Protein AF-A0A9P6KAJ6-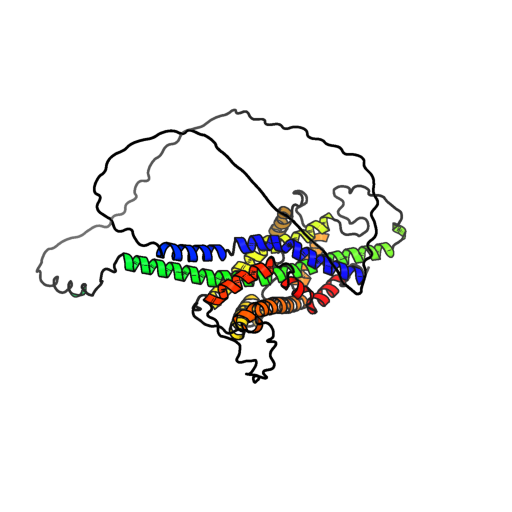F1 (afdb_monomer_lite)

Sequence (483 aa):
MKRRFEQNQQDCVFTVLSLLPTLGDQLLHELNVELITAKLQQSRSQRSTPAPTPESSTILPAKPEQPAAKNTNDTGSTESDPTKKEDAEAETIVNGKDGHDSDTGATVNGDTKSETGSEDTIQDVAKADGSAPHAEPEEVQKSVQASEPTTEEPQQQQQQLQEAAAAVVQPIPRDEAAVAIDRRTKLELWNELKVMSLTRTVTALYSVTMLTLLTQLQLNLLGRFTYVSSVVALANPTDASFRVESPAVKGSYTSTNGQLNFQTEKKFLTFSYWLLHEGWRRWSDRVREVVEDIIGGVSLKKTFNAKEFTELLSEIRERLEYTEVDGEKVPANMREYMLPDEPADEREVLRAGGVDEFDLYVDPVLRSLLDETRDFIDSDDFSTVLASTLGATFARFNLALQPTFNPFLLSPPRSGSTIEEIEDEDDVDRSVPFASLLPVISRQVHLIINGVPNEYVDSLSLVKDLQVFSAIVYSSYGEQFSQ

Radius of gyration: 37.68 Å; chains: 1; bounding box: 96×115×81 Å

InterPro domains:
  IPR006966 Peroxin-3 [PF04882] (1-476)
  IPR006966 Peroxin-3 [PTHR28080] (1-476)

Foldseek 3Di:
DVVLLVVLLVVLLVVLLVLLVLLQVVLCVVLPLVVLVVVLVVLVVVVPDDDDDDDDDDDDDDDDDDDDDDDDDDDDDDDDDDDDDDDDDDDDDDDDDDDDDDDDDDDDDDDDDDDDDDDDDDDDDDDDDDDDDDDDDDDDDDDDDDDDDDDDDDDDDPVVVVVVVVPDPDPDPPVNVVVVVSVVVSVVSLLSSLLSLQLSLVLLLLLSLLLSLLSLLLSLLLSLQQVVLVVVCVVCVVVVPDDDDDDDDPPPPDDDSSHDDPLLSLLLVLQQVQLSPPLSVVLSVLLSVLSCVLPVPPDLQFWDWLVRVLVSVVSSVQSSQWDADPRDTDGDQSVVSNGPPDLVVSLVSCVVSPHDPVPSHQDPVSVVSVVVSVVLCPDPLVSVLSVLLSVQLVVVVSVLCQCVQAVCVVPDPDPDPDCDDCPDPVVRGHTGRNNVCSVSSNVVSCLSRVNVVNVSSVSSSPRVSSVVSSVCSSPDDPCVPVD

pLDDT: mean 72.31, std 27.5, range [24.92, 98.56]

Structure (mmCIF, N/CA/C/O backbone):
data_AF-A0A9P6KAJ6-F1
#
_entry.id   AF-A0A9P6KAJ6-F1
#
loop_
_atom_site.group_PDB
_atom_site.id
_atom_site.type_symbol
_atom_site.label_atom_id
_atom_site.label_alt_id
_atom_site.label_comp_id
_atom_site.label_asym_id
_atom_site.label_entity_id
_atom_site.label_seq_id
_atom_site.pdbx_PDB_ins_code
_atom_site.Cartn_x
_atom_site.Cartn_y
_atom_site.Cartn_z
_atom_site.occupancy
_atom_site.B_iso_or_equiv
_atom_site.auth_seq_id
_atom_site.auth_comp_id
_atom_site.auth_asym_id
_atom_site.auth_atom_id
_atom_site.pdbx_PDB_model_num
ATOM 1 N N . MET A 1 1 ? 25.815 8.033 -15.091 1.00 79.19 1 MET A N 1
ATOM 2 C CA . MET A 1 1 ? 24.980 7.172 -14.230 1.00 79.19 1 MET A CA 1
ATOM 3 C C . MET A 1 1 ? 24.533 7.910 -12.965 1.00 79.19 1 MET A C 1
ATOM 5 O O . MET A 1 1 ? 23.566 8.642 -13.099 1.00 79.19 1 MET A O 1
ATOM 9 N N . LYS A 1 2 ? 25.248 7.842 -11.823 1.00 86.56 2 LYS A N 1
ATOM 10 C CA . LYS A 1 2 ? 24.838 8.351 -10.485 1.00 86.56 2 LYS A CA 1
ATOM 11 C C . LYS A 1 2 ? 23.850 9.542 -10.452 1.00 86.56 2 LYS A C 1
ATOM 13 O O . LYS A 1 2 ? 22.723 9.329 -10.037 1.00 86.56 2 LYS A O 1
ATOM 18 N N . ARG A 1 3 ? 24.192 10.732 -10.973 1.00 87.75 3 ARG A N 1
ATOM 19 C CA . ARG A 1 3 ? 23.282 11.906 -10.960 1.00 87.75 3 ARG A CA 1
ATOM 20 C C . ARG A 1 3 ? 21.907 11.668 -11.617 1.00 87.75 3 ARG A C 1
ATOM 22 O O . ARG A 1 3 ? 20.931 12.259 -11.178 1.00 87.75 3 ARG A O 1
ATOM 29 N N . ARG A 1 4 ? 21.811 10.831 -12.662 1.00 85.88 4 ARG A N 1
ATOM 30 C CA . ARG A 1 4 ? 20.511 10.466 -13.265 1.00 85.88 4 ARG A CA 1
ATOM 31 C C . ARG A 1 4 ? 19.710 9.535 -12.355 1.00 85.88 4 ARG A C 1
ATOM 33 O O . ARG A 1 4 ? 18.512 9.722 -12.250 1.00 85.88 4 ARG A O 1
ATOM 40 N N . PHE A 1 5 ? 20.367 8.596 -11.673 1.00 90.38 5 PHE A N 1
ATOM 41 C CA . PHE A 1 5 ? 19.718 7.750 -10.669 1.00 90.38 5 PHE A CA 1
ATOM 42 C C . PHE A 1 5 ? 19.228 8.583 -9.474 1.00 90.38 5 PHE A C 1
ATOM 44 O O . PHE A 1 5 ? 18.082 8.451 -9.078 1.00 90.38 5 PHE A O 1
ATOM 51 N N . GLU A 1 6 ? 20.047 9.506 -8.959 1.00 91.62 6 GLU A N 1
ATOM 52 C CA . GLU A 1 6 ? 19.656 10.416 -7.868 1.00 91.62 6 GLU A CA 1
ATOM 53 C C . GLU A 1 6 ? 18.452 11.299 -8.238 1.00 91.62 6 GLU A C 1
ATOM 55 O O . GLU A 1 6 ? 17.577 11.499 -7.401 1.00 91.62 6 GLU A O 1
ATOM 60 N N . GLN A 1 7 ? 18.370 11.772 -9.489 1.00 91.88 7 GLN A N 1
ATOM 61 C CA . GLN A 1 7 ? 17.179 12.457 -10.004 1.00 91.88 7 GLN A CA 1
ATOM 62 C C . GLN A 1 7 ? 15.979 11.501 -10.080 1.00 91.88 7 GLN A C 1
ATOM 64 O O . GLN A 1 7 ? 14.944 11.789 -9.495 1.00 91.88 7 GLN A O 1
ATOM 69 N N . ASN A 1 8 ? 16.150 10.320 -10.685 1.00 92.00 8 ASN A N 1
ATOM 70 C CA . ASN A 1 8 ? 15.100 9.308 -10.818 1.00 92.00 8 ASN A CA 1
ATOM 71 C C . ASN A 1 8 ? 14.491 8.909 -9.461 1.00 92.00 8 ASN A C 1
ATOM 73 O O . ASN A 1 8 ? 13.287 8.714 -9.357 1.00 92.00 8 ASN A O 1
ATOM 77 N N . GLN A 1 9 ? 15.306 8.834 -8.403 1.00 94.75 9 GLN A N 1
ATOM 78 C CA . GLN A 1 9 ? 14.846 8.578 -7.034 1.00 94.75 9 GLN A CA 1
ATOM 79 C C . GLN A 1 9 ? 13.992 9.723 -6.461 1.00 94.75 9 GLN A C 1
ATOM 81 O O . GLN A 1 9 ? 13.021 9.457 -5.754 1.00 94.75 9 GLN A O 1
ATOM 86 N N . GLN A 1 10 ? 14.301 10.985 -6.779 1.00 94.19 10 GLN A N 1
ATOM 87 C CA . GLN A 1 10 ? 13.445 12.125 -6.422 1.00 94.19 10 GLN A CA 1
ATOM 88 C C . GLN A 1 10 ? 12.139 12.094 -7.221 1.00 94.19 10 GLN A C 1
ATOM 90 O O . GLN A 1 10 ? 11.063 12.241 -6.645 1.00 94.19 10 GLN A O 1
ATOM 95 N N . ASP A 1 11 ? 12.226 11.823 -8.524 1.00 94.19 11 ASP A N 1
ATOM 96 C CA . ASP A 1 11 ? 11.076 11.730 -9.425 1.00 94.19 11 ASP A CA 1
ATOM 97 C C . ASP A 1 11 ? 10.120 10.597 -8.991 1.00 94.19 11 ASP A C 1
ATOM 99 O O . ASP A 1 11 ? 8.902 10.773 -9.031 1.00 94.19 11 ASP A O 1
ATOM 103 N N . CYS A 1 12 ? 10.648 9.479 -8.467 1.00 95.75 12 CYS A N 1
ATOM 104 C CA . CYS A 1 12 ? 9.860 8.424 -7.817 1.00 95.75 12 CYS A CA 1
ATOM 105 C C . CYS A 1 12 ? 9.063 8.954 -6.618 1.00 95.75 12 CYS A C 1
ATOM 107 O O . CYS A 1 12 ? 7.855 8.741 -6.551 1.00 95.75 12 CYS A O 1
ATOM 109 N N . VAL A 1 13 ? 9.711 9.660 -5.684 1.00 95.56 13 VAL A N 1
ATOM 110 C CA . VAL A 1 13 ? 9.045 10.208 -4.488 1.00 95.56 13 VAL A CA 1
ATOM 111 C C . VAL A 1 13 ? 7.967 11.225 -4.878 1.00 95.56 13 VAL A C 1
ATOM 113 O O . VAL A 1 13 ? 6.841 11.133 -4.391 1.00 95.56 13 VAL A O 1
ATOM 116 N N . PHE A 1 14 ? 8.256 12.142 -5.807 1.00 95.88 14 PHE A N 1
ATOM 117 C CA . PHE A 1 14 ? 7.256 13.089 -6.314 1.00 95.88 14 PHE A CA 1
ATOM 118 C C . PHE A 1 14 ? 6.086 12.391 -7.022 1.00 95.88 14 PHE A C 1
ATOM 120 O O . PHE A 1 14 ? 4.940 12.811 -6.855 1.00 95.88 14 PHE A O 1
ATOM 127 N N . THR A 1 15 ? 6.346 11.312 -7.764 1.00 96.62 15 THR A N 1
ATOM 128 C CA . THR A 1 15 ? 5.302 10.522 -8.434 1.00 96.62 15 THR A CA 1
ATOM 129 C C . THR A 1 15 ? 4.402 9.821 -7.415 1.00 96.62 15 THR A C 1
ATOM 131 O O . THR A 1 15 ? 3.187 9.979 -7.489 1.00 96.62 15 THR A O 1
ATOM 134 N N . VAL A 1 16 ? 4.965 9.148 -6.402 1.00 97.00 16 VAL A N 1
ATOM 135 C CA . VAL A 1 16 ? 4.186 8.534 -5.308 1.00 97.00 16 VAL A CA 1
ATOM 136 C C . VAL A 1 16 ? 3.303 9.577 -4.622 1.00 97.00 16 VAL A C 1
ATOM 138 O O . VAL A 1 16 ? 2.090 9.391 -4.547 1.00 97.00 16 VAL A O 1
ATOM 141 N N . LEU A 1 17 ? 3.876 10.707 -4.193 1.00 96.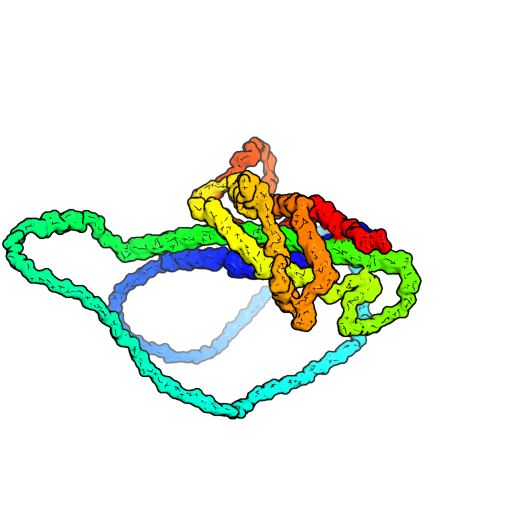38 17 LEU A N 1
ATOM 142 C CA . LEU A 1 17 ? 3.134 11.790 -3.532 1.00 96.38 17 LEU A CA 1
ATOM 143 C C . LEU A 1 17 ? 2.023 12.389 -4.416 1.00 96.38 17 LEU A C 1
ATOM 145 O O . LEU A 1 17 ? 1.016 12.854 -3.888 1.00 96.38 17 LEU A O 1
ATOM 149 N N . SER A 1 18 ? 2.179 12.352 -5.743 1.00 96.31 18 SER A N 1
ATOM 150 C CA . SER A 1 18 ? 1.164 12.819 -6.701 1.00 96.31 18 SER A CA 1
ATOM 151 C C . SER A 1 18 ? 0.032 11.809 -6.930 1.00 96.31 18 SER A C 1
ATOM 153 O O . SER A 1 18 ? -1.076 12.212 -7.275 1.00 96.31 18 SER A O 1
ATOM 155 N N . LEU A 1 19 ? 0.290 10.511 -6.733 1.00 96.25 19 LEU A N 1
ATOM 156 C CA . LEU A 1 19 ? -0.685 9.424 -6.900 1.00 96.25 19 LEU A CA 1
ATOM 157 C C . LEU A 1 19 ? -1.426 9.072 -5.594 1.00 96.25 19 LEU A C 1
ATOM 159 O O . LEU A 1 19 ? -2.543 8.551 -5.642 1.00 96.25 19 LEU A O 1
ATOM 163 N N . LEU A 1 20 ? -0.846 9.387 -4.427 1.00 95.44 20 LEU A N 1
ATOM 164 C CA . LEU A 1 20 ? -1.460 9.134 -3.117 1.00 95.44 20 LEU A CA 1
ATOM 165 C C . LEU A 1 20 ? -2.878 9.708 -2.939 1.00 95.44 20 LEU A C 1
ATOM 167 O O . LEU A 1 20 ? -3.697 8.986 -2.371 1.00 95.44 20 LEU A O 1
ATOM 171 N N . PRO A 1 21 ? -3.232 10.919 -3.420 1.00 95.31 21 PRO A N 1
ATOM 172 C CA . PRO A 1 21 ? -4.604 11.418 -3.317 1.00 95.31 21 PRO A CA 1
ATOM 173 C C . PRO A 1 21 ? -5.620 10.533 -4.055 1.00 95.31 21 PRO A C 1
ATOM 175 O O . PRO A 1 21 ? -6.692 10.261 -3.526 1.00 95.31 21 PRO A O 1
ATOM 178 N N . THR A 1 22 ? -5.269 10.006 -5.234 1.00 95.38 22 THR A N 1
ATOM 179 C CA . THR A 1 22 ? -6.155 9.141 -6.037 1.00 95.38 22 THR A CA 1
ATOM 180 C C . THR A 1 22 ? -6.432 7.802 -5.353 1.00 95.38 22 THR A C 1
ATOM 182 O O . THR A 1 22 ? -7.575 7.343 -5.337 1.00 95.38 22 THR A O 1
ATOM 185 N N . LEU A 1 23 ? -5.410 7.192 -4.746 1.00 95.50 23 LEU A N 1
ATOM 186 C CA . LEU A 1 23 ? -5.570 6.027 -3.866 1.00 95.50 23 LEU A CA 1
ATOM 187 C C . LEU A 1 23 ? -6.396 6.390 -2.619 1.00 95.50 23 LEU A C 1
ATOM 189 O O . LEU A 1 23 ? -7.302 5.663 -2.215 1.00 95.50 23 LEU A O 1
ATOM 193 N N . GLY A 1 24 ? -6.070 7.535 -2.022 1.00 94.94 24 GLY A N 1
ATOM 194 C CA . GLY A 1 24 ? -6.605 8.031 -0.765 1.00 94.94 24 GLY A CA 1
ATOM 195 C C . GLY A 1 24 ? -8.101 8.284 -0.773 1.00 94.94 24 GLY A C 1
ATOM 196 O O . GLY A 1 24 ? -8.801 7.780 0.103 1.00 94.94 24 GLY A O 1
ATOM 197 N N . ASP A 1 25 ? -8.593 9.028 -1.762 1.00 95.25 25 ASP A N 1
ATOM 198 C CA . ASP A 1 25 ? -10.010 9.372 -1.882 1.00 95.25 25 ASP A CA 1
ATOM 199 C C . ASP A 1 25 ? -10.879 8.113 -1.990 1.00 95.25 25 ASP A C 1
ATOM 201 O O . ASP A 1 25 ? -11.889 8.003 -1.297 1.00 95.25 25 ASP A O 1
ATOM 205 N N . GLN A 1 26 ? -10.460 7.122 -2.786 1.00 95.94 26 GLN A N 1
ATOM 206 C CA . GLN A 1 26 ? -11.173 5.847 -2.926 1.00 95.94 26 GLN A CA 1
ATOM 207 C C . GLN A 1 26 ? -11.142 5.025 -1.628 1.00 95.94 26 GLN A C 1
ATOM 209 O O . GLN A 1 26 ? -12.191 4.626 -1.115 1.00 95.94 26 GLN A O 1
ATOM 214 N N . LEU A 1 27 ? -9.948 4.825 -1.057 1.00 96.62 27 LEU A N 1
ATOM 215 C CA . LEU A 1 27 ? -9.740 4.022 0.149 1.00 96.62 27 LEU A CA 1
ATOM 216 C C . LEU A 1 27 ? -10.489 4.607 1.358 1.00 96.62 27 LEU A C 1
ATOM 218 O O . LEU A 1 27 ? -11.120 3.869 2.115 1.00 96.62 27 LEU A O 1
ATOM 222 N N . LEU A 1 28 ? -10.466 5.931 1.537 1.00 95.62 28 LEU A N 1
ATOM 223 C CA . LEU A 1 28 ? -11.180 6.620 2.618 1.00 95.62 28 LEU A CA 1
ATOM 224 C C . LEU A 1 28 ? -12.698 6.679 2.382 1.00 95.62 28 LEU A C 1
ATOM 226 O O . LEU A 1 28 ? -13.460 6.582 3.347 1.00 95.62 28 LEU A O 1
ATOM 230 N N . HIS A 1 29 ? -13.145 6.821 1.129 1.00 95.62 29 HIS A N 1
ATOM 231 C CA . HIS A 1 29 ? -14.567 6.838 0.782 1.00 95.62 29 HIS A CA 1
ATOM 232 C C . HIS A 1 29 ? -15.244 5.494 1.065 1.00 95.62 29 HIS A C 1
ATOM 234 O O . HIS A 1 29 ? -16.344 5.476 1.623 1.00 95.62 29 HIS A O 1
ATOM 240 N N . GLU A 1 30 ? -14.596 4.386 0.705 1.00 95.50 30 GLU A N 1
ATOM 241 C CA . GLU A 1 30 ? -15.179 3.044 0.787 1.00 95.50 30 GLU A CA 1
ATOM 242 C C . GLU A 1 30 ? -14.968 2.404 2.166 1.00 95.50 30 GLU A C 1
ATOM 244 O O . GLU A 1 30 ? -15.909 1.858 2.748 1.00 95.50 30 GLU A O 1
ATOM 249 N N . LEU A 1 31 ? -13.789 2.575 2.775 1.00 95.31 31 LEU A N 1
ATOM 250 C CA . LEU A 1 31 ? -13.519 2.142 4.150 1.00 95.31 31 LEU A CA 1
ATOM 251 C C . LEU A 1 31 ? -13.955 3.236 5.143 1.00 95.31 31 LEU A C 1
ATOM 253 O O . LEU A 1 31 ? -13.161 3.843 5.867 1.00 95.31 31 LEU A O 1
ATOM 257 N N . ASN A 1 32 ? -15.253 3.541 5.142 1.00 93.56 32 ASN A N 1
ATOM 258 C CA . ASN A 1 32 ? -15.794 4.762 5.741 1.00 93.56 32 ASN A CA 1
ATOM 259 C C . ASN A 1 32 ? -16.028 4.665 7.266 1.00 93.56 32 ASN A C 1
ATOM 261 O O . ASN A 1 32 ? -17.155 4.551 7.763 1.00 93.56 32 ASN A O 1
ATOM 265 N N . VAL A 1 33 ? -14.937 4.725 8.031 1.00 94.31 33 VAL A N 1
ATOM 266 C CA . VAL A 1 33 ? -14.941 4.722 9.506 1.00 94.31 33 VAL A CA 1
ATOM 267 C C . VAL A 1 33 ? -15.698 5.932 10.079 1.00 94.31 33 VAL A C 1
ATOM 269 O O . VAL A 1 33 ? -16.373 5.835 11.109 1.00 94.31 33 VAL A O 1
ATOM 272 N N . GLU A 1 34 ? -15.641 7.074 9.398 1.00 93.75 34 GLU A N 1
ATOM 273 C CA . GLU A 1 34 ? -16.306 8.320 9.769 1.00 93.75 34 GLU A CA 1
ATOM 274 C C . GLU A 1 34 ? -17.838 8.187 9.689 1.00 93.75 34 GLU A C 1
ATOM 276 O O . GLU A 1 34 ? -18.534 8.636 10.601 1.00 93.75 34 GLU A O 1
ATOM 281 N N . LEU A 1 35 ? -18.381 7.483 8.687 1.00 91.38 35 LEU A N 1
ATOM 282 C CA . LEU A 1 35 ? -19.811 7.161 8.578 1.00 91.38 35 LEU A CA 1
ATOM 283 C C . LEU A 1 35 ? -20.297 6.259 9.725 1.00 91.38 35 LEU A C 1
ATOM 285 O O . LEU A 1 35 ? -21.384 6.475 10.268 1.00 91.38 35 LEU A O 1
ATOM 289 N N . ILE A 1 36 ? -19.505 5.258 10.123 1.00 91.75 36 ILE A N 1
ATOM 290 C CA . ILE A 1 36 ? -19.820 4.398 11.280 1.00 91.75 36 ILE A CA 1
ATOM 291 C C . ILE A 1 36 ? -19.784 5.232 12.570 1.00 91.75 36 ILE A C 1
ATOM 293 O O . ILE A 1 36 ? -20.700 5.167 13.396 1.00 91.75 36 ILE A O 1
ATOM 297 N N . THR A 1 37 ? -18.778 6.099 12.703 1.00 91.25 37 THR A N 1
ATOM 298 C CA . THR A 1 37 ? -18.638 7.041 13.822 1.00 91.25 37 THR A CA 1
ATOM 299 C C . THR A 1 37 ? -19.828 8.005 13.904 1.00 91.25 37 THR A C 1
ATOM 301 O O . THR A 1 37 ? -20.368 8.219 14.991 1.00 91.25 37 THR A O 1
ATOM 304 N N . ALA A 1 38 ? -20.311 8.531 12.775 1.00 90.25 38 ALA A N 1
ATOM 305 C CA . ALA A 1 38 ? -21.486 9.398 12.713 1.00 90.25 38 ALA A CA 1
ATOM 306 C C . ALA A 1 38 ? -22.769 8.675 13.171 1.00 90.25 38 ALA A C 1
ATOM 308 O O . ALA A 1 38 ? -23.517 9.214 13.989 1.00 90.25 38 ALA A O 1
ATOM 309 N N . LYS A 1 39 ? -22.989 7.419 12.750 1.00 89.06 39 LYS A N 1
ATOM 310 C CA . LYS A 1 39 ? -24.103 6.570 13.233 1.00 89.06 39 LYS A CA 1
ATOM 311 C C . LYS A 1 39 ? -24.023 6.332 14.755 1.00 89.06 39 LYS A C 1
ATOM 313 O O . LYS A 1 39 ? -25.030 6.409 15.470 1.00 89.06 39 LYS A O 1
ATOM 318 N N . LEU A 1 40 ? -22.817 6.114 15.287 1.00 88.56 40 LEU A N 1
ATOM 319 C CA . LEU A 1 40 ? -22.566 5.966 16.729 1.00 88.56 40 LEU A CA 1
ATOM 320 C C . LEU A 1 40 ? -22.775 7.267 17.530 1.00 88.56 40 LEU A C 1
ATOM 322 O O . LEU A 1 40 ? -23.167 7.207 18.701 1.00 88.56 40 LEU A O 1
ATOM 326 N N . GLN A 1 41 ? -22.565 8.433 16.913 1.00 86.81 41 GLN A N 1
ATOM 327 C CA . GLN A 1 41 ? -22.899 9.739 17.491 1.00 86.81 41 GLN A CA 1
ATOM 328 C C . GLN A 1 41 ? -24.411 10.018 17.436 1.00 86.81 41 GLN A C 1
ATOM 330 O O . GLN A 1 41 ? -24.989 10.425 18.442 1.00 86.81 41 GLN A O 1
ATOM 335 N N . GLN A 1 42 ? -25.086 9.729 16.320 1.00 83.31 42 GLN A N 1
ATOM 336 C CA . GLN A 1 42 ? -26.526 9.965 16.161 1.00 83.31 42 GLN A CA 1
ATOM 337 C C . GLN A 1 42 ? -27.365 9.159 17.170 1.00 83.31 42 GLN A C 1
ATOM 339 O O . GLN A 1 42 ? -28.241 9.725 17.829 1.00 83.31 42 GLN A O 1
ATOM 344 N N . SER A 1 43 ? -27.037 7.877 17.378 1.00 77.94 43 SER A N 1
ATOM 345 C CA . SER A 1 43 ? -27.670 7.032 18.411 1.00 77.94 43 SER A CA 1
ATOM 346 C C . SER A 1 43 ? -27.412 7.524 19.844 1.00 77.94 43 SER A C 1
ATOM 348 O O . SER A 1 43 ? -28.217 7.290 20.745 1.00 77.94 43 SER A O 1
ATOM 350 N N . ARG A 1 44 ? -26.311 8.253 20.093 1.00 73.06 44 ARG A N 1
ATOM 351 C CA . ARG A 1 44 ? -26.082 8.931 21.381 1.00 73.06 44 ARG A CA 1
ATOM 352 C C . ARG A 1 44 ? -27.026 10.126 21.550 1.00 73.06 44 ARG A C 1
ATOM 354 O O . ARG A 1 44 ? -27.600 10.269 22.625 1.00 73.06 44 ARG A O 1
ATOM 361 N N . SER A 1 45 ? -27.208 10.936 20.508 1.00 66.38 45 SER A N 1
ATOM 362 C CA . SER A 1 45 ? -28.030 12.155 20.546 1.00 66.38 45 SER A CA 1
ATOM 363 C C . SER A 1 45 ? -29.535 11.878 20.646 1.00 66.38 45 SER A C 1
ATOM 365 O O . SER A 1 45 ? -30.232 12.562 21.397 1.00 66.38 45 SER A O 1
ATOM 367 N N . GLN A 1 46 ? -30.041 10.844 19.964 1.00 61.19 46 GLN A N 1
ATOM 368 C CA . GLN A 1 46 ? -31.449 10.422 20.071 1.00 61.19 46 GLN A CA 1
ATOM 369 C C . GLN A 1 46 ? -31.834 10.023 21.505 1.00 61.19 46 GLN A C 1
ATOM 371 O O . GLN A 1 46 ? -32.958 10.249 21.941 1.00 61.19 46 GLN A O 1
ATOM 376 N N . ARG A 1 47 ? -30.882 9.492 22.281 1.00 59.59 47 ARG A N 1
ATOM 377 C CA . ARG A 1 47 ? -31.098 9.084 23.675 1.00 59.59 47 ARG A CA 1
ATOM 378 C C . ARG A 1 47 ? -31.101 10.249 24.679 1.00 59.59 47 ARG A C 1
ATOM 380 O O . ARG A 1 47 ? -31.407 10.033 25.848 1.00 59.59 47 ARG A O 1
ATOM 387 N N . SER A 1 48 ? -30.763 11.468 24.249 1.00 54.62 48 SER A N 1
ATOM 388 C CA . SER A 1 48 ? -30.725 12.669 25.103 1.00 54.62 48 SER A CA 1
ATOM 389 C C . SER A 1 48 ? -31.956 13.580 25.010 1.00 54.62 48 SER A C 1
ATOM 391 O O . SER A 1 48 ? -32.001 14.581 25.719 1.00 54.62 48 SER A O 1
ATOM 393 N N . THR A 1 49 ? -32.970 13.251 24.203 1.00 43.59 49 THR A N 1
ATOM 394 C CA . THR A 1 49 ? -34.265 13.959 24.226 1.00 43.59 49 THR A CA 1
ATOM 395 C C . THR A 1 49 ? -35.217 13.328 25.249 1.00 43.59 49 THR A C 1
ATOM 397 O O . THR A 1 49 ? -35.598 12.169 25.062 1.00 43.59 49 THR A O 1
ATOM 400 N N . PRO A 1 50 ? -35.653 14.048 26.302 1.00 43.91 50 PRO A N 1
ATOM 401 C CA . PRO A 1 50 ? -36.755 13.601 27.149 1.00 43.91 50 PRO A CA 1
ATOM 402 C C . PRO A 1 50 ? -38.054 13.558 26.337 1.00 43.91 50 PRO A C 1
ATOM 404 O O . PRO A 1 50 ? -38.306 14.451 25.526 1.00 43.91 50 PRO A O 1
ATOM 407 N N . ALA A 1 51 ? -38.897 12.551 26.567 1.00 40.41 51 ALA A N 1
ATOM 408 C CA . ALA A 1 51 ? -40.228 12.523 25.969 1.00 40.41 51 ALA A CA 1
ATOM 409 C C . ALA A 1 51 ? -41.076 13.689 26.524 1.00 40.41 51 ALA A C 1
ATOM 411 O O . ALA A 1 51 ? -41.110 13.869 27.746 1.00 40.41 51 ALA A O 1
ATOM 412 N N . PRO A 1 52 ? -41.766 14.477 25.678 1.00 43.34 52 PRO A N 1
ATOM 413 C CA . PRO A 1 52 ? -42.636 15.543 26.157 1.00 43.34 52 PRO A CA 1
ATOM 414 C C . PRO A 1 52 ? -43.846 14.945 26.882 1.00 43.34 52 PRO A C 1
ATOM 416 O O . PRO A 1 52 ? -44.598 14.150 26.316 1.00 43.34 52 PRO A O 1
ATOM 419 N N . THR A 1 53 ? -44.052 15.340 28.138 1.00 38.72 53 THR A N 1
ATOM 420 C CA . THR A 1 53 ? -45.271 15.013 28.884 1.00 38.72 53 THR A CA 1
ATOM 421 C C . THR A 1 53 ? -46.493 15.641 28.205 1.00 38.72 53 THR A C 1
ATOM 423 O O . THR A 1 53 ? -46.452 16.831 27.885 1.00 38.72 53 THR A O 1
ATOM 426 N N . PRO A 1 54 ? -47.593 14.892 27.997 1.00 42.88 54 PRO A N 1
ATOM 427 C CA . PRO A 1 54 ? -48.795 15.424 27.367 1.00 42.88 54 PRO A CA 1
ATOM 428 C C . PRO A 1 54 ? -49.577 16.304 28.353 1.00 42.88 54 PRO A C 1
ATOM 430 O O . PRO A 1 54 ? -50.445 15.824 29.083 1.00 42.88 54 PRO A O 1
ATOM 433 N N . GLU A 1 55 ? -49.275 17.602 28.386 1.00 34.75 55 GLU A N 1
ATOM 434 C CA . GLU A 1 55 ? -50.079 18.568 29.138 1.00 34.75 55 GLU A CA 1
ATOM 435 C C . GLU A 1 55 ? -51.451 18.772 28.477 1.00 34.75 55 GLU A C 1
ATOM 437 O O . GLU A 1 55 ? -51.564 19.031 27.277 1.00 34.75 55 GLU A O 1
ATOM 442 N N . SER A 1 56 ? -52.517 18.647 29.271 1.00 34.06 56 SER A N 1
ATOM 443 C CA . SER A 1 56 ? -53.889 18.768 28.777 1.00 34.06 56 SER A CA 1
ATOM 444 C C . SER A 1 56 ? -54.274 20.237 28.576 1.00 34.06 56 SER A C 1
ATOM 446 O O . SER A 1 56 ? -54.274 21.035 29.510 1.00 34.06 56 SER A O 1
ATOM 448 N N . SER A 1 57 ? -54.643 20.581 27.344 1.00 35.81 57 SER A N 1
ATOM 449 C CA . SER A 1 57 ? -54.905 21.947 26.873 1.00 35.81 57 SER A CA 1
ATOM 450 C C . SER A 1 57 ? -56.003 22.708 27.631 1.00 35.81 57 SER A C 1
ATOM 452 O O . SER A 1 57 ? -57.047 22.134 27.936 1.00 35.81 57 SER A O 1
ATOM 454 N N . THR A 1 58 ? -55.858 24.033 27.778 1.00 33.97 58 THR A N 1
ATOM 455 C CA . THR A 1 58 ? -56.986 24.960 28.030 1.00 33.97 58 THR A CA 1
ATOM 456 C C . THR A 1 58 ? -56.845 26.275 27.238 1.00 33.97 58 THR A C 1
ATOM 458 O O . THR A 1 58 ? -56.256 27.237 27.706 1.00 33.97 58 THR A O 1
ATOM 461 N N . ILE A 1 59 ? -57.386 26.259 26.014 1.00 32.75 59 ILE A N 1
ATOM 462 C CA . ILE A 1 59 ? -58.241 27.281 25.358 1.00 32.75 59 ILE A CA 1
ATOM 463 C C . ILE A 1 59 ? -57.854 28.795 25.439 1.00 32.75 59 ILE A C 1
ATOM 465 O O . ILE A 1 59 ? -57.814 29.411 26.496 1.00 32.75 59 ILE A O 1
ATOM 469 N N . LEU A 1 60 ? -57.689 29.392 24.243 1.00 31.33 60 LEU A N 1
ATOM 470 C CA . LEU A 1 60 ? -57.501 30.823 23.861 1.00 31.33 60 LEU A CA 1
ATOM 471 C C . LEU A 1 60 ? -58.834 31.645 23.939 1.00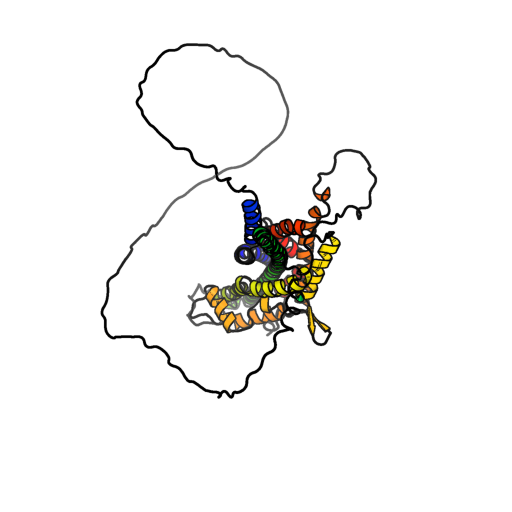 31.33 60 LEU A C 1
ATOM 473 O O . LEU A 1 60 ? -59.820 31.040 24.358 1.00 31.33 60 LEU A O 1
ATOM 477 N N . PRO A 1 61 ? -58.998 32.926 23.474 1.00 47.28 61 PRO A N 1
ATOM 478 C CA . PRO A 1 61 ? -58.110 33.929 22.820 1.00 47.28 61 PRO A CA 1
ATOM 479 C C . PRO A 1 61 ? -58.145 35.331 23.549 1.00 47.28 61 PRO A C 1
ATOM 481 O O . PRO A 1 61 ? -58.514 35.361 24.715 1.00 47.28 61 PRO A O 1
ATOM 484 N N . ALA A 1 62 ? -57.767 36.531 23.042 1.00 28.84 62 ALA A N 1
ATOM 485 C CA . ALA A 1 62 ? -57.613 37.066 21.672 1.00 28.84 62 ALA A CA 1
ATOM 486 C C . ALA A 1 62 ? -56.690 38.320 21.507 1.00 28.84 62 ALA A C 1
ATOM 488 O O . ALA A 1 62 ? -56.198 38.894 22.473 1.00 28.84 62 ALA A O 1
ATOM 489 N N . LYS A 1 63 ? -56.490 38.704 20.230 1.00 27.89 63 LYS A N 1
ATOM 490 C CA . LYS A 1 63 ? -55.770 39.863 19.617 1.00 27.89 63 LYS A CA 1
ATOM 491 C C . LYS A 1 63 ? -56.534 41.216 19.786 1.00 27.89 63 LYS A C 1
ATOM 493 O O . LYS A 1 63 ? -57.686 41.127 20.215 1.00 27.89 63 LYS A O 1
ATOM 498 N N . PRO A 1 64 ? -56.042 42.423 19.366 1.00 44.31 64 PRO A N 1
ATOM 499 C CA . PRO A 1 64 ? -54.852 42.793 18.551 1.00 44.31 64 PRO A CA 1
ATOM 500 C C . PRO A 1 64 ? -54.035 43.998 19.163 1.00 44.31 64 PRO A C 1
ATOM 502 O O . PRO A 1 64 ? -54.026 44.082 20.384 1.00 44.31 64 PRO A O 1
ATOM 505 N N . GLU A 1 65 ? -53.298 44.948 18.530 1.00 28.33 65 GLU A N 1
ATOM 506 C CA . GLU A 1 65 ? -52.945 45.321 17.125 1.00 28.33 65 GLU A CA 1
ATOM 507 C C . GLU A 1 65 ? -51.607 46.152 17.029 1.00 28.33 65 GLU A C 1
ATOM 509 O O . GLU A 1 65 ? -50.655 45.865 17.749 1.00 28.33 65 GLU A O 1
ATOM 514 N N . GLN A 1 66 ? -51.520 47.172 16.149 1.00 31.14 66 GLN A N 1
ATOM 515 C CA . GLN A 1 66 ? -50.415 48.133 15.847 1.00 31.14 66 GLN A CA 1
ATOM 516 C C . GLN A 1 66 ? -51.028 49.556 15.549 1.00 31.14 66 GLN A C 1
ATOM 518 O O . GLN A 1 66 ? -52.250 49.636 15.714 1.00 31.14 66 GLN A O 1
ATOM 523 N N . PRO A 1 67 ? -50.349 50.673 15.105 1.00 43.47 67 PRO A N 1
ATOM 524 C CA . PRO A 1 67 ? -48.968 50.860 14.581 1.00 43.47 67 PRO A CA 1
ATOM 525 C C . PRO A 1 67 ? -48.212 52.222 14.851 1.00 43.47 67 PRO A C 1
ATOM 527 O O . PRO A 1 67 ? -48.714 53.133 15.497 1.00 43.47 67 PRO A O 1
ATOM 530 N N . ALA A 1 68 ? -47.029 52.367 14.215 1.00 31.34 68 ALA A N 1
ATOM 531 C CA . ALA A 1 68 ? -46.437 53.577 13.570 1.00 31.34 68 ALA A CA 1
ATOM 532 C C . ALA A 1 68 ? -45.837 54.804 14.344 1.00 31.34 68 ALA A C 1
ATOM 534 O O . ALA A 1 68 ? -46.520 55.769 14.664 1.00 31.34 68 ALA A O 1
ATOM 535 N N . ALA A 1 69 ? -44.493 54.819 14.422 1.00 34.72 69 ALA A N 1
ATOM 536 C CA . ALA A 1 69 ? -43.510 55.854 13.994 1.00 34.72 69 ALA A CA 1
ATOM 537 C C . ALA A 1 69 ? -43.725 57.396 14.122 1.00 34.72 69 ALA A C 1
ATOM 539 O O . ALA A 1 69 ? -44.649 57.958 13.532 1.00 34.72 69 ALA A O 1
ATOM 540 N N . LYS A 1 70 ? -42.691 58.105 14.645 1.00 31.33 70 LYS A N 1
ATOM 541 C CA . LYS A 1 70 ? -42.152 59.391 14.106 1.00 31.33 70 LYS A CA 1
ATOM 542 C C . LYS A 1 70 ? -40.781 59.812 14.699 1.00 31.33 70 LYS A C 1
ATOM 544 O O . LYS A 1 70 ? -40.380 59.303 15.739 1.00 31.33 70 LYS A O 1
ATOM 549 N N . ASN A 1 71 ? -40.088 60.743 14.026 1.00 30.41 71 ASN A N 1
ATOM 550 C CA . ASN A 1 71 ? -38.767 61.312 14.384 1.00 30.41 71 ASN A CA 1
ATOM 551 C C . ASN A 1 71 ? -38.883 62.582 15.261 1.00 30.41 71 ASN A C 1
ATOM 553 O O . ASN A 1 71 ? -39.900 63.259 15.132 1.00 30.41 71 ASN A O 1
ATOM 557 N N . THR A 1 72 ? -37.816 62.972 15.992 1.00 31.78 72 THR A N 1
ATOM 558 C CA . THR A 1 72 ? -36.987 64.204 15.764 1.00 31.78 72 THR A CA 1
ATOM 559 C C . THR A 1 72 ? -35.867 64.409 16.817 1.00 31.78 72 THR A C 1
ATOM 561 O O . THR A 1 72 ? -35.979 63.897 17.922 1.00 31.78 72 THR A O 1
ATOM 564 N N . ASN A 1 73 ? -34.829 65.166 16.415 1.00 32.34 73 ASN A N 1
ATOM 565 C CA . ASN A 1 73 ? -33.767 65.951 17.107 1.00 32.34 73 ASN A CA 1
ATOM 566 C C . ASN A 1 73 ? -33.929 66.246 18.634 1.00 32.34 73 ASN A C 1
ATOM 568 O O . ASN A 1 73 ? -35.049 66.287 19.128 1.00 32.34 73 ASN A O 1
ATOM 572 N N . ASP A 1 74 ? -32.872 66.523 19.428 1.00 31.12 74 ASP A N 1
ATOM 573 C CA . ASP A 1 74 ? -31.947 67.681 19.275 1.00 31.12 74 ASP A CA 1
ATOM 574 C C . ASP A 1 74 ? -30.615 67.628 20.096 1.00 31.12 74 ASP A C 1
ATOM 576 O O . ASP A 1 74 ? -30.418 66.698 20.869 1.00 31.12 74 ASP A O 1
ATOM 580 N N . THR A 1 75 ? -29.726 68.625 19.880 1.00 32.50 75 THR A N 1
ATOM 581 C CA . THR A 1 75 ? -28.503 69.123 20.606 1.00 32.50 75 THR A CA 1
ATOM 582 C C . THR A 1 75 ? -27.876 68.364 21.806 1.00 32.50 75 THR A C 1
ATOM 584 O O . THR A 1 75 ? -28.587 67.832 22.647 1.00 32.50 75 THR A O 1
ATOM 587 N N . GLY A 1 76 ? -26.559 68.437 22.091 1.00 29.83 76 GLY A N 1
ATOM 588 C CA . GLY A 1 76 ? -25.429 69.142 21.440 1.00 29.83 76 GLY A CA 1
ATOM 589 C C . GLY A 1 76 ? -24.321 69.604 22.432 1.00 29.83 76 GLY A C 1
ATOM 590 O O . GLY A 1 76 ? -24.635 69.859 23.590 1.00 29.83 76 GLY A O 1
ATOM 591 N N . SER A 1 77 ? -23.072 69.781 21.949 1.00 35.09 77 SER A N 1
ATOM 592 C CA . SER A 1 77 ? -21.918 70.479 22.603 1.00 35.09 77 SER A CA 1
ATOM 593 C C . SER A 1 77 ? -21.247 69.830 23.847 1.00 35.09 77 SER A C 1
ATOM 595 O O . SER A 1 77 ? -21.918 69.134 24.596 1.00 35.09 77 SER A O 1
ATOM 597 N N . THR A 1 78 ? -19.955 70.019 24.197 1.00 32.12 78 THR A N 1
ATOM 598 C CA . THR A 1 78 ? -18.693 70.450 23.510 1.00 32.12 78 THR A CA 1
ATOM 599 C C . THR A 1 78 ? -17.475 70.174 24.432 1.00 32.12 78 THR A C 1
ATOM 601 O O . THR A 1 78 ? -17.608 70.402 25.628 1.00 32.12 78 THR A O 1
ATOM 604 N N . GLU A 1 79 ? -16.296 69.856 23.856 1.00 34.06 79 GLU A N 1
ATOM 605 C CA . GLU A 1 79 ? -14.924 70.206 24.350 1.00 34.06 79 GLU A CA 1
ATOM 606 C C . GLU A 1 79 ? -14.400 69.623 25.704 1.00 34.06 79 GLU A C 1
ATOM 608 O O . GLU A 1 79 ? -15.177 69.231 26.564 1.00 34.06 79 GLU A O 1
ATOM 613 N N . SER A 1 80 ? -13.084 69.473 25.975 1.00 30.19 80 SER A N 1
ATOM 614 C CA . SER A 1 80 ? -11.834 69.729 25.205 1.00 30.19 80 SER A CA 1
ATOM 615 C C . SER A 1 80 ? -10.636 68.852 25.663 1.00 30.19 80 SER A C 1
ATOM 617 O O . SER A 1 80 ? -10.576 68.432 26.816 1.00 30.19 80 SER A O 1
ATOM 619 N N . ASP A 1 81 ? -9.648 68.669 24.773 1.00 31.42 81 ASP A N 1
ATOM 620 C CA . ASP A 1 81 ? -8.250 68.210 25.018 1.00 31.42 81 ASP A CA 1
ATOM 621 C C . ASP A 1 81 ? -7.390 69.355 25.657 1.00 31.42 81 ASP A C 1
ATOM 623 O O . ASP A 1 81 ? -7.901 70.483 25.690 1.00 31.42 81 ASP A O 1
ATOM 627 N N . PRO A 1 82 ? -6.148 69.166 26.197 1.00 49.47 82 PRO A N 1
ATOM 628 C CA . PRO A 1 82 ? -4.935 69.156 25.342 1.00 49.47 82 PRO A CA 1
ATOM 629 C C . PRO A 1 82 ? -3.663 68.395 25.848 1.00 49.47 82 PRO A C 1
ATOM 631 O O . PRO A 1 82 ? -3.079 68.738 26.873 1.00 49.47 82 PRO A O 1
ATOM 634 N N . THR A 1 83 ? -3.123 67.502 25.007 1.00 30.81 83 THR A N 1
ATOM 635 C CA . THR A 1 83 ? -1.689 67.305 24.604 1.00 30.81 83 THR A CA 1
ATOM 636 C C . THR A 1 83 ? -0.464 67.552 25.541 1.00 30.81 83 THR A C 1
ATOM 638 O O . THR A 1 83 ? -0.353 68.626 26.131 1.00 30.81 83 THR A O 1
ATOM 641 N N . LYS A 1 84 ? 0.580 66.686 25.398 1.00 30.84 84 LYS A N 1
ATOM 642 C CA . LYS A 1 84 ? 2.077 66.915 25.363 1.00 30.84 84 LYS A CA 1
ATOM 643 C C . LYS A 1 84 ? 2.916 66.001 26.299 1.00 30.84 84 LYS A C 1
ATOM 645 O O . LYS A 1 84 ? 2.403 65.619 27.339 1.00 30.84 84 LYS A O 1
ATOM 650 N N . LYS A 1 85 ? 4.225 65.724 26.086 1.00 30.30 85 LYS A N 1
ATOM 651 C CA . LYS A 1 85 ? 5.120 65.538 24.893 1.00 30.30 85 LYS A CA 1
ATOM 652 C C . LYS A 1 85 ? 6.559 65.212 25.399 1.00 30.30 85 LYS A C 1
ATOM 654 O O . LYS A 1 85 ? 6.908 65.776 26.428 1.00 30.30 85 LYS A O 1
ATOM 659 N N . GLU A 1 86 ? 7.369 64.449 24.638 1.00 30.66 86 GLU A N 1
ATOM 660 C CA . GLU A 1 86 ? 8.868 64.372 24.717 1.00 30.66 86 GLU A CA 1
ATOM 661 C C . GLU A 1 86 ? 9.490 63.798 26.036 1.00 30.66 86 GLU A C 1
ATOM 663 O O . GLU A 1 86 ? 8.834 63.796 27.072 1.00 30.66 86 GLU A O 1
ATOM 668 N N . ASP A 1 87 ? 10.711 63.227 26.109 1.00 28.20 87 ASP A N 1
ATOM 669 C CA . ASP A 1 87 ? 11.756 62.891 25.106 1.00 28.20 87 ASP A CA 1
ATOM 670 C C . ASP A 1 87 ? 12.772 61.828 25.634 1.00 28.20 87 ASP A C 1
ATOM 672 O O . ASP A 1 87 ? 12.831 61.635 26.846 1.00 28.20 87 ASP A O 1
ATOM 676 N N . ALA A 1 88 ? 13.619 61.267 24.738 1.00 32.03 88 ALA A N 1
ATOM 677 C CA . ALA A 1 88 ? 14.984 60.698 24.972 1.00 32.03 88 ALA A CA 1
ATOM 678 C C . ALA A 1 88 ? 15.183 59.494 25.955 1.00 32.03 88 ALA A C 1
ATOM 680 O O . ALA A 1 88 ? 14.402 59.303 26.877 1.00 32.03 88 ALA A O 1
ATOM 681 N N . GLU A 1 89 ? 16.209 58.616 25.918 1.00 30.86 89 GLU A N 1
ATOM 682 C CA . GLU A 1 89 ? 17.357 58.214 25.044 1.00 30.86 89 GLU A CA 1
ATOM 683 C C . GLU A 1 89 ? 17.957 56.903 25.677 1.00 30.86 89 GLU A C 1
ATOM 685 O O . GLU A 1 89 ? 17.640 56.621 26.832 1.00 30.86 89 GLU A O 1
ATOM 690 N N . ALA A 1 90 ? 18.824 56.038 25.110 1.00 32.75 90 ALA A N 1
ATOM 691 C CA . ALA A 1 90 ? 19.337 55.757 23.754 1.00 32.75 90 ALA A CA 1
ATOM 692 C C . ALA A 1 90 ? 20.098 54.386 23.721 1.00 32.75 90 ALA A C 1
ATOM 694 O O . ALA A 1 90 ? 20.550 53.924 24.763 1.00 32.75 90 ALA A O 1
ATOM 695 N N . GLU A 1 91 ? 20.326 53.833 22.512 1.00 31.80 91 GLU A N 1
ATOM 696 C CA . GLU A 1 91 ? 21.480 52.979 22.091 1.00 31.80 91 GLU A CA 1
ATOM 697 C C . GLU A 1 91 ? 21.729 51.551 22.683 1.00 31.80 91 GLU A C 1
ATOM 699 O O . GLU A 1 91 ? 21.291 51.229 23.779 1.00 31.80 91 GLU A O 1
ATOM 704 N N . THR A 1 92 ? 22.403 50.599 21.994 1.00 28.78 92 THR A N 1
ATOM 705 C CA . THR A 1 92 ? 23.135 50.607 20.688 1.00 28.78 92 THR A CA 1
ATOM 706 C C . THR A 1 92 ? 23.141 49.225 19.965 1.00 28.78 92 THR A C 1
ATOM 708 O O . THR A 1 92 ? 23.119 48.210 20.648 1.00 28.78 92 THR A O 1
ATOM 711 N N . ILE A 1 93 ? 23.370 49.210 18.624 1.00 31.44 93 ILE A N 1
ATOM 712 C CA . ILE A 1 93 ? 24.114 48.176 17.816 1.00 31.44 93 ILE A CA 1
ATOM 713 C C . ILE A 1 93 ? 23.502 46.745 17.708 1.00 31.44 93 ILE A C 1
ATOM 715 O O . ILE A 1 93 ? 23.034 46.199 18.692 1.00 31.44 93 ILE A O 1
ATOM 719 N N . VAL A 1 94 ? 23.537 45.967 16.605 1.00 32.16 94 VAL A N 1
ATOM 720 C CA . VAL A 1 94 ? 23.743 46.074 15.122 1.00 32.16 94 VAL A CA 1
ATOM 721 C C . VAL A 1 94 ? 23.449 44.639 14.575 1.00 32.16 94 VAL A C 1
ATOM 723 O O . VAL A 1 94 ? 23.483 43.697 15.360 1.00 32.16 94 VAL A O 1
ATOM 726 N N . ASN A 1 95 ? 23.143 44.296 13.316 1.00 29.98 95 ASN A N 1
ATOM 727 C CA . ASN A 1 95 ? 23.198 44.952 11.997 1.00 29.98 95 ASN A CA 1
ATOM 728 C C . ASN A 1 95 ? 21.795 44.837 11.309 1.00 29.98 95 ASN A C 1
ATOM 730 O O . ASN A 1 95 ? 20.806 44.916 12.028 1.00 29.98 95 ASN A O 1
ATOM 734 N N . GLY A 1 96 ? 21.531 44.640 10.003 1.00 28.72 96 GLY A N 1
ATOM 735 C CA . GLY A 1 96 ? 22.319 44.562 8.755 1.00 28.72 96 GLY A CA 1
ATOM 736 C C . GLY A 1 96 ? 21.580 43.742 7.685 1.00 28.72 96 GLY A C 1
ATOM 737 O O . GLY A 1 96 ? 21.406 42.540 7.870 1.00 28.72 96 GLY A O 1
ATOM 738 N N . LYS A 1 97 ? 21.124 44.365 6.590 1.00 31.16 97 LYS A N 1
ATOM 739 C CA . LYS A 1 97 ? 20.286 43.726 5.558 1.00 31.16 97 LYS A CA 1
ATOM 740 C C . LYS A 1 97 ? 20.592 44.302 4.178 1.00 31.16 97 LYS A C 1
ATOM 742 O O . LYS A 1 97 ? 20.339 45.483 3.967 1.00 31.16 97 LYS A O 1
ATOM 747 N N . ASP A 1 98 ? 20.986 43.441 3.245 1.00 30.73 98 ASP A N 1
ATOM 748 C CA . ASP A 1 98 ? 21.029 43.749 1.816 1.00 30.73 98 ASP A CA 1
ATOM 749 C C . ASP A 1 98 ? 20.006 42.894 1.063 1.00 30.73 98 ASP A C 1
ATOM 751 O O . ASP A 1 98 ? 19.929 41.676 1.225 1.00 30.73 98 ASP A O 1
ATOM 755 N N . GLY A 1 99 ? 19.210 43.557 0.232 1.00 29.38 99 GLY A N 1
ATOM 756 C CA . GLY A 1 99 ? 18.385 42.956 -0.807 1.00 29.38 99 GLY A CA 1
ATOM 757 C C . GLY A 1 99 ? 18.456 43.878 -2.017 1.00 29.38 99 GLY A C 1
ATOM 758 O O . GLY A 1 99 ? 18.432 45.097 -1.844 1.00 29.38 99 GLY A O 1
ATOM 759 N N . HIS A 1 100 ? 18.599 43.315 -3.214 1.00 31.11 100 HIS A N 1
ATOM 760 C CA . HIS A 1 100 ? 18.760 44.090 -4.442 1.00 31.11 100 HIS A CA 1
ATOM 761 C C . HIS A 1 100 ? 17.745 43.678 -5.514 1.00 31.11 100 HIS A C 1
ATOM 763 O O . HIS A 1 100 ? 16.892 42.825 -5.271 1.00 31.11 100 HIS A O 1
ATOM 769 N N . ASP A 1 101 ? 17.765 44.395 -6.632 1.00 32.06 101 ASP A N 1
ATOM 770 C CA . ASP A 1 101 ? 16.540 44.998 -7.150 1.00 32.06 101 ASP A CA 1
ATOM 771 C C . ASP A 1 101 ? 15.899 44.295 -8.359 1.00 32.06 101 ASP A C 1
ATOM 773 O O . ASP A 1 101 ? 16.396 43.322 -8.925 1.00 32.06 101 ASP A O 1
ATOM 777 N N . SER A 1 102 ? 14.748 44.846 -8.716 1.00 35.03 102 SER A N 1
ATOM 778 C CA . SER A 1 102 ? 13.952 44.611 -9.911 1.00 35.03 102 SER A CA 1
ATOM 779 C C . SER A 1 102 ? 14.638 45.018 -11.225 1.00 35.03 102 SER A C 1
ATOM 781 O O . SER A 1 102 ? 15.463 45.928 -11.259 1.00 35.03 102 SER A O 1
ATOM 783 N N . ASP A 1 103 ? 14.195 44.407 -12.330 1.00 27.12 103 ASP A N 1
ATOM 784 C CA . ASP A 1 103 ? 13.984 45.122 -13.598 1.00 27.12 103 ASP A CA 1
ATOM 785 C C . ASP A 1 103 ? 12.817 44.478 -14.387 1.00 27.12 103 ASP A C 1
ATOM 787 O O . ASP A 1 103 ? 12.173 43.539 -13.906 1.00 27.12 103 ASP A O 1
ATOM 791 N N . THR A 1 104 ? 12.459 45.042 -15.543 1.00 34.38 104 THR A N 1
ATOM 792 C CA . THR A 1 104 ? 11.088 45.045 -16.071 1.00 34.38 104 THR A CA 1
ATOM 793 C C . THR A 1 104 ? 10.988 45.005 -17.606 1.00 34.38 104 THR A C 1
ATOM 795 O O . THR A 1 104 ? 11.878 45.443 -18.328 1.00 34.38 104 THR A O 1
ATOM 798 N N . GLY A 1 105 ? 9.830 44.551 -18.109 1.00 27.48 105 GLY A N 1
ATOM 799 C CA . GLY A 1 105 ? 9.416 44.674 -19.518 1.00 27.48 105 GLY A CA 1
ATOM 800 C C . GLY A 1 105 ? 9.696 43.447 -20.413 1.00 27.48 105 GLY A C 1
ATOM 801 O O . GLY A 1 105 ? 10.593 42.662 -20.140 1.00 27.48 105 GLY A O 1
ATOM 802 N N . ALA A 1 106 ? 8.952 43.214 -21.505 1.00 29.12 106 ALA A N 1
ATOM 803 C CA . ALA A 1 106 ? 7.718 43.881 -21.937 1.00 29.12 106 ALA A CA 1
ATOM 804 C C . ALA A 1 106 ? 6.843 42.994 -22.862 1.00 29.12 106 ALA A C 1
ATOM 806 O O . ALA A 1 106 ? 7.349 42.266 -23.706 1.00 29.12 106 ALA A O 1
ATOM 807 N N . THR A 1 107 ? 5.526 43.124 -22.674 1.00 27.69 107 THR A N 1
ATOM 808 C CA . THR A 1 107 ? 4.389 43.088 -23.626 1.00 27.69 107 THR A CA 1
ATOM 809 C C . THR A 1 107 ? 4.572 42.532 -25.056 1.00 27.69 107 THR A C 1
ATOM 811 O O . THR A 1 107 ? 5.415 43.035 -25.790 1.00 27.69 107 THR A O 1
ATOM 814 N N . VAL A 1 108 ? 3.634 41.673 -25.516 1.00 29.06 108 VAL A N 1
ATOM 815 C CA . VAL A 1 108 ? 2.739 41.857 -26.708 1.00 29.06 108 VAL A CA 1
ATOM 816 C C . VAL A 1 108 ? 2.039 40.536 -27.113 1.00 29.06 108 VAL A C 1
ATOM 818 O O . VAL A 1 108 ? 2.707 39.522 -27.249 1.00 29.06 108 VAL A O 1
ATOM 821 N N . ASN A 1 109 ? 0.721 40.609 -27.382 1.00 29.12 109 ASN A N 1
ATOM 822 C CA . ASN A 1 109 ? -0.198 39.591 -27.953 1.00 29.12 109 ASN A CA 1
ATOM 823 C C . ASN A 1 109 ? -0.307 38.222 -27.223 1.00 29.12 109 ASN A C 1
ATOM 825 O O . ASN A 1 109 ? 0.684 37.584 -26.908 1.00 29.12 109 ASN A O 1
ATOM 829 N N . GLY A 1 110 ? -1.486 37.653 -26.948 1.00 25.44 110 GLY A N 1
ATOM 830 C CA . GLY A 1 110 ? -2.857 38.128 -27.159 1.00 25.44 110 GLY A CA 1
ATOM 831 C C . GLY A 1 110 ? -3.487 37.658 -28.470 1.00 25.44 110 GLY A C 1
ATOM 832 O O . GLY 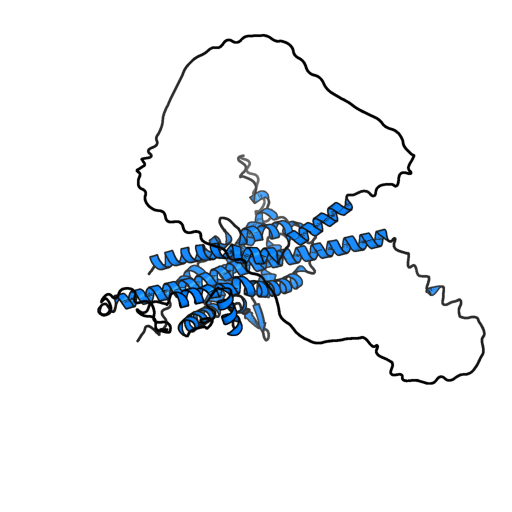A 1 110 ? -3.305 38.306 -29.495 1.00 25.44 110 GLY A O 1
ATOM 833 N N . ASP A 1 111 ? -4.285 36.591 -28.398 1.00 26.92 111 ASP A N 1
ATOM 834 C CA . ASP A 1 111 ? -5.349 36.300 -29.361 1.00 26.92 111 ASP A CA 1
ATOM 835 C C . ASP A 1 111 ? -6.497 35.555 -28.650 1.00 26.92 111 ASP A C 1
ATOM 837 O O . ASP A 1 111 ? -6.260 34.801 -27.703 1.00 26.92 111 ASP A O 1
ATOM 841 N N . THR A 1 112 ? -7.739 35.794 -29.072 1.00 28.20 112 THR A N 1
ATOM 842 C CA . THR A 1 112 ? -8.952 35.325 -28.381 1.00 28.20 112 THR A CA 1
ATOM 843 C C . THR A 1 112 ? -9.964 34.840 -29.404 1.00 28.20 112 THR A C 1
ATOM 845 O O . THR A 1 112 ? -10.445 35.638 -30.208 1.00 28.20 112 THR A O 1
ATOM 848 N N . LYS A 1 113 ? -10.382 33.568 -29.330 1.00 28.73 113 LYS A N 1
ATOM 849 C CA . LYS A 1 113 ? -11.499 33.074 -30.145 1.00 28.73 113 LYS A CA 1
ATOM 850 C C . LYS A 1 113 ? -12.529 32.295 -29.334 1.00 28.73 113 LYS A C 1
ATOM 852 O O . LYS A 1 113 ? -12.337 31.137 -28.983 1.00 28.73 113 LYS A O 1
ATOM 857 N N . SER A 1 114 ? -13.641 32.974 -29.075 1.00 27.34 114 SER A N 1
ATOM 858 C CA . SER A 1 114 ? -14.936 32.353 -28.813 1.00 27.34 114 SER A CA 1
ATOM 859 C C . SER A 1 114 ? -15.661 32.198 -30.145 1.00 27.34 114 SER A C 1
ATOM 861 O O . SER A 1 114 ? -15.637 33.134 -30.943 1.00 27.34 114 SER A O 1
ATOM 863 N N . GLU A 1 115 ? -16.329 31.068 -30.370 1.00 26.64 115 GLU A N 1
ATOM 864 C CA . GLU A 1 115 ? -17.439 30.978 -31.321 1.00 26.64 115 GLU A CA 1
ATOM 865 C C . GLU A 1 115 ? -18.328 29.765 -30.988 1.00 26.64 115 GLU A C 1
ATOM 867 O O . GLU A 1 115 ? -17.824 28.667 -30.785 1.00 26.64 115 GLU A O 1
ATOM 872 N N . THR A 1 116 ? -19.638 30.028 -30.889 1.00 26.19 116 THR A N 1
ATOM 873 C CA . THR A 1 116 ? -20.811 29.161 -31.169 1.00 26.19 116 THR A CA 1
ATOM 874 C C . THR A 1 116 ? -20.670 27.627 -31.064 1.00 26.19 116 THR A C 1
ATOM 876 O O . THR A 1 116 ? -19.844 27.024 -31.734 1.00 26.19 116 THR A O 1
ATOM 879 N N . GLY A 1 117 ? -21.540 26.886 -30.370 1.00 24.92 117 GLY A N 1
ATOM 880 C CA . GLY A 1 117 ? -22.921 27.196 -29.976 1.00 24.92 117 GLY A CA 1
ATOM 881 C C . GLY A 1 117 ? -23.919 26.698 -31.028 1.00 24.92 117 GLY A C 1
ATOM 882 O O . GLY A 1 117 ? -24.139 27.356 -32.042 1.00 24.92 117 GLY A O 1
ATOM 883 N N . SER A 1 118 ? -24.509 25.527 -30.789 1.00 28.72 118 SER A N 1
ATOM 884 C CA . SER A 1 118 ? -25.592 24.946 -31.592 1.00 28.72 118 SER A CA 1
ATOM 885 C C . SER A 1 118 ? -26.394 23.985 -30.714 1.00 28.72 118 SER A C 1
ATOM 887 O O . SER A 1 118 ? -25.953 22.870 -30.446 1.00 28.72 118 SER A O 1
ATOM 889 N N . GLU A 1 119 ? -27.555 24.432 -30.241 1.00 29.94 119 GLU A N 1
ATOM 890 C CA . GLU A 1 119 ? -28.641 23.507 -29.917 1.00 29.94 119 GLU A CA 1
ATOM 891 C C . GLU A 1 119 ? -29.234 23.021 -31.241 1.00 29.94 119 GLU A C 1
ATOM 893 O O . GLU A 1 119 ? -29.379 23.821 -32.165 1.00 29.94 119 GLU A O 1
ATOM 898 N N . ASP A 1 120 ? -29.635 21.755 -31.323 1.00 26.86 120 ASP A N 1
ATOM 899 C CA . ASP A 1 120 ? -30.684 21.383 -32.267 1.00 26.86 120 ASP A CA 1
ATOM 900 C C . ASP A 1 120 ? -31.540 20.247 -31.700 1.00 26.86 120 ASP A C 1
ATOM 902 O O . ASP A 1 120 ? -31.064 19.345 -31.006 1.00 26.86 120 ASP A O 1
ATOM 906 N N . THR A 1 121 ? -32.842 20.329 -31.929 1.00 26.81 121 THR A N 1
ATOM 907 C CA . THR A 1 121 ? -33.848 19.378 -31.446 1.00 26.81 121 THR A CA 1
ATOM 908 C C . THR A 1 121 ? -35.032 19.463 -32.385 1.00 26.81 121 THR A C 1
ATOM 910 O O . THR A 1 121 ? -35.651 20.519 -32.424 1.00 26.81 121 THR A O 1
ATOM 913 N N . ILE A 1 122 ? -35.386 18.361 -33.068 1.00 29.92 122 ILE A N 1
ATOM 914 C CA . ILE A 1 122 ? -36.777 18.000 -33.418 1.00 29.92 122 ILE A CA 1
ATOM 915 C C . ILE A 1 122 ? -36.865 16.603 -34.091 1.00 29.92 122 ILE A C 1
ATOM 917 O O . ILE A 1 122 ? -36.335 16.368 -35.168 1.00 29.92 122 ILE A O 1
ATOM 921 N N . GLN A 1 123 ? -37.542 15.692 -33.380 1.00 26.92 123 GLN A N 1
ATOM 922 C CA . GLN A 1 123 ? -38.607 14.759 -33.811 1.00 26.92 123 GLN A CA 1
ATOM 923 C C . GLN A 1 123 ? -38.479 13.776 -35.004 1.00 26.92 123 GLN A C 1
ATOM 925 O O . GLN A 1 123 ? -38.272 14.177 -36.140 1.00 26.92 123 GLN A O 1
ATOM 930 N N . ASP A 1 124 ? -38.868 12.521 -34.700 1.00 25.91 124 ASP A N 1
ATOM 931 C CA . ASP A 1 124 ? -39.844 11.639 -35.400 1.00 25.91 124 ASP A CA 1
ATOM 932 C C . ASP A 1 124 ? -39.635 11.273 -36.898 1.00 25.91 124 ASP A C 1
ATOM 934 O O . ASP A 1 124 ? -39.267 12.082 -37.735 1.00 25.91 124 ASP A O 1
ATOM 938 N N . VAL A 1 125 ? -39.892 10.031 -37.348 1.00 29.14 125 VAL A N 1
ATOM 939 C CA . VAL A 1 125 ? -41.236 9.417 -37.473 1.00 29.14 125 VAL A CA 1
ATOM 940 C C . VAL A 1 125 ? -41.191 7.870 -37.471 1.00 29.14 125 VAL A C 1
ATOM 942 O O . VAL A 1 125 ? -40.666 7.288 -38.410 1.00 29.14 125 VAL A O 1
ATOM 945 N N . ALA A 1 126 ? -41.870 7.257 -36.481 1.00 29.17 126 ALA A N 1
ATOM 946 C CA . ALA A 1 126 ? -42.765 6.064 -36.523 1.00 29.17 126 ALA A CA 1
ATOM 947 C C . ALA A 1 126 ? -42.305 4.714 -37.192 1.00 29.17 126 ALA A C 1
ATOM 949 O O . ALA A 1 126 ? -41.299 4.651 -37.880 1.00 29.17 126 ALA A O 1
ATOM 950 N N . LYS A 1 127 ? -42.988 3.553 -37.055 1.00 28.44 127 LYS A N 1
ATOM 951 C CA . LYS A 1 127 ? -44.351 3.233 -36.555 1.00 28.44 127 LYS A CA 1
ATOM 952 C C . LYS A 1 127 ? -44.551 1.729 -36.215 1.00 28.44 127 LYS A C 1
ATOM 954 O O . LYS A 1 127 ? -43.909 0.905 -36.853 1.00 28.44 127 LYS A O 1
ATOM 959 N N . ALA A 1 128 ? -45.580 1.432 -35.394 1.00 28.67 128 ALA A N 1
ATOM 960 C CA . ALA A 1 128 ? -46.275 0.131 -35.193 1.00 28.67 128 ALA A CA 1
ATOM 961 C C . ALA A 1 128 ? -45.460 -1.001 -34.522 1.00 28.67 128 ALA A C 1
ATOM 963 O O . ALA A 1 128 ? -44.246 -1.048 -34.661 1.00 28.67 128 ALA A O 1
ATOM 964 N N . ASP A 1 129 ? -46.030 -1.965 -33.786 1.00 27.28 129 ASP A N 1
ATOM 965 C CA . ASP A 1 129 ? -47.353 -2.194 -33.141 1.00 27.28 129 ASP A CA 1
ATOM 966 C C . ASP A 1 129 ? -47.069 -3.180 -31.963 1.00 27.28 129 ASP A C 1
ATOM 968 O O . ASP A 1 129 ? -45.982 -3.749 -31.913 1.00 27.28 129 ASP A O 1
ATOM 972 N N . GLY A 1 130 ? -47.909 -3.499 -30.972 1.00 26.88 130 GLY A N 1
ATOM 973 C CA . GLY A 1 130 ? -49.295 -3.159 -30.647 1.00 26.88 130 GLY A CA 1
ATOM 974 C C . GLY A 1 130 ? -49.863 -4.227 -29.677 1.00 26.88 130 GLY A C 1
ATOM 975 O O . GLY A 1 130 ? -49.642 -5.414 -29.892 1.00 26.88 130 GLY A O 1
ATOM 976 N N . SER A 1 131 ? -50.619 -3.813 -28.648 1.00 29.80 131 SER A N 1
ATOM 977 C CA . SER A 1 131 ? -51.452 -4.650 -27.738 1.00 29.80 131 SER A CA 1
ATOM 978 C C . SER A 1 131 ? -50.793 -5.585 -26.688 1.00 29.80 131 SER A C 1
ATOM 980 O O . SER A 1 131 ? -50.015 -6.478 -27.000 1.00 29.80 131 SER A O 1
ATOM 982 N N . ALA A 1 132 ? -51.265 -5.463 -25.437 1.00 29.25 132 ALA A N 1
ATOM 983 C CA . ALA A 1 132 ? -51.300 -6.516 -24.399 1.00 29.25 132 ALA A CA 1
ATOM 984 C C . ALA A 1 132 ? -52.770 -7.001 -24.217 1.00 29.25 132 ALA A C 1
ATOM 986 O O . ALA A 1 132 ? -53.650 -6.390 -24.836 1.00 29.25 132 ALA A O 1
ATOM 987 N N . PRO A 1 133 ? -53.092 -8.058 -23.424 1.00 40.59 133 PRO A N 1
ATOM 988 C CA . PRO A 1 133 ? -53.259 -7.890 -21.962 1.00 40.59 133 PRO A CA 1
ATOM 989 C C . PRO A 1 133 ? -52.987 -9.158 -21.089 1.00 40.59 133 PRO A C 1
ATOM 991 O O . PRO A 1 133 ? -52.470 -10.165 -21.562 1.00 40.59 133 PRO A O 1
ATOM 994 N N . HIS A 1 134 ? -53.344 -9.079 -19.795 1.00 29.88 134 HIS A N 1
ATOM 995 C CA . HIS A 1 134 ? -53.255 -10.110 -18.737 1.00 29.88 134 HIS A CA 1
ATOM 996 C C . HIS A 1 134 ? -53.993 -11.447 -18.986 1.00 29.88 134 HIS A C 1
ATOM 998 O O . HIS A 1 134 ? -55.062 -11.460 -19.593 1.00 29.88 134 HIS A O 1
ATOM 1004 N N . ALA A 1 135 ? -53.513 -12.509 -18.314 1.00 29.84 135 ALA A N 1
ATOM 1005 C CA . ALA A 1 135 ? -54.314 -13.598 -17.724 1.00 29.84 135 ALA A CA 1
ATOM 1006 C C . ALA A 1 135 ? -53.561 -14.268 -16.538 1.00 29.84 135 ALA A C 1
ATOM 1008 O O . ALA A 1 135 ? -52.365 -14.029 -16.356 1.00 29.84 135 ALA A O 1
ATOM 1009 N N . GLU A 1 136 ? -54.261 -15.073 -15.730 1.00 30.58 136 GLU A N 1
ATOM 1010 C CA . GLU A 1 136 ? -53.775 -15.755 -14.508 1.00 30.58 136 GLU A CA 1
ATOM 1011 C C . GLU A 1 136 ? -53.295 -17.209 -14.764 1.00 30.58 136 GLU A C 1
ATOM 1013 O O . GLU A 1 136 ? -53.630 -17.784 -15.803 1.00 30.58 136 GLU A O 1
ATOM 1018 N N . PRO A 1 137 ? -52.546 -17.840 -13.832 1.00 34.53 137 PRO A N 1
ATOM 1019 C CA . PRO A 1 137 ? -52.275 -19.282 -13.836 1.00 34.53 137 PRO A CA 1
ATOM 1020 C C . PRO A 1 137 ? -53.298 -20.079 -12.996 1.00 34.53 137 PRO A C 1
ATOM 1022 O O . PRO A 1 137 ? -53.612 -19.693 -11.871 1.00 34.53 137 PRO A O 1
ATOM 1025 N N . GLU A 1 138 ? -53.764 -21.225 -13.504 1.00 30.11 138 GLU A N 1
ATOM 1026 C CA . GLU A 1 138 ? -54.706 -22.129 -12.810 1.00 30.11 138 GLU A CA 1
ATOM 1027 C C . GLU A 1 138 ? -54.015 -23.399 -12.243 1.00 30.11 138 GLU A C 1
ATOM 1029 O O . GLU A 1 138 ? -52.830 -23.648 -12.481 1.00 30.11 138 GLU A O 1
ATOM 1034 N N . GLU A 1 139 ? -54.740 -24.186 -11.441 1.00 27.44 139 GLU A N 1
ATOM 1035 C CA . GLU A 1 139 ? -54.219 -25.291 -10.618 1.00 27.44 139 GLU A CA 1
ATOM 1036 C C . GLU A 1 139 ? -53.776 -26.554 -11.387 1.00 27.44 139 GLU A C 1
ATOM 1038 O O . GLU A 1 139 ? -54.317 -26.906 -12.434 1.00 27.44 139 GLU A O 1
ATOM 1043 N N . VAL A 1 140 ? -52.923 -27.369 -10.745 1.00 29.36 140 VAL A N 1
ATOM 1044 C CA . VAL A 1 140 ? -52.930 -28.833 -10.932 1.00 29.36 140 VAL A CA 1
ATOM 1045 C C . VAL A 1 140 ? -52.988 -29.528 -9.571 1.00 29.36 140 VAL A C 1
ATOM 1047 O O . VAL A 1 140 ? -52.082 -29.415 -8.748 1.00 29.36 140 VAL A O 1
ATOM 1050 N N . GLN A 1 141 ? -54.066 -30.275 -9.346 1.00 27.45 141 GLN A N 1
ATOM 1051 C CA . GLN A 1 141 ? -54.369 -30.959 -8.088 1.00 27.45 141 GLN A CA 1
ATOM 1052 C C . GLN A 1 141 ? -53.717 -32.349 -8.002 1.00 27.45 141 GLN A C 1
ATOM 1054 O O . GLN A 1 141 ? -53.531 -33.031 -9.014 1.00 27.45 141 GLN A O 1
ATOM 1059 N N . LYS A 1 142 ? -53.518 -32.860 -6.777 1.00 27.94 142 LYS A N 1
ATOM 1060 C CA . LYS A 1 142 ? -53.566 -34.312 -6.540 1.00 27.94 142 LYS A CA 1
ATOM 1061 C C . LYS A 1 142 ? -54.085 -34.664 -5.145 1.00 27.94 142 LYS A C 1
ATOM 1063 O O . LYS A 1 142 ? -53.646 -34.111 -4.146 1.00 27.94 142 LYS A O 1
ATOM 1068 N N . SER A 1 143 ? -55.043 -35.588 -5.111 1.00 28.77 143 SER A N 1
ATOM 1069 C CA . SER A 1 143 ? -55.791 -35.996 -3.917 1.00 28.77 143 SER A CA 1
ATOM 1070 C C . SER A 1 143 ? -55.141 -37.181 -3.193 1.00 28.77 143 SER A C 1
ATOM 1072 O O . SER A 1 143 ? -54.544 -38.053 -3.827 1.00 28.77 143 SER A O 1
ATOM 1074 N N . VAL A 1 144 ? -55.345 -37.245 -1.874 1.00 29.95 144 VAL A N 1
ATOM 1075 C CA . VAL A 1 144 ? -55.297 -38.475 -1.068 1.00 29.95 144 VAL A CA 1
ATOM 1076 C C . VAL A 1 144 ? -56.631 -38.586 -0.318 1.00 29.95 144 VAL A C 1
ATOM 1078 O O . VAL A 1 144 ? -57.212 -37.573 0.072 1.00 29.95 144 VAL A O 1
ATOM 1081 N N . GLN A 1 145 ? -57.152 -39.805 -0.176 1.00 30.14 145 GLN A N 1
ATOM 1082 C CA . GLN A 1 145 ? -58.492 -40.074 0.357 1.00 30.14 145 GLN A CA 1
ATOM 1083 C C . GLN A 1 145 ? -58.508 -40.194 1.890 1.00 30.14 145 GLN A C 1
ATOM 1085 O O . GLN A 1 145 ? -57.528 -40.618 2.499 1.00 30.14 145 GLN A O 1
ATOM 1090 N N . ALA A 1 146 ? -59.649 -39.859 2.499 1.00 27.64 146 ALA A N 1
ATOM 1091 C CA . ALA A 1 146 ? -59.909 -40.032 3.928 1.00 27.64 146 ALA A CA 1
ATOM 1092 C C . ALA A 1 146 ? -60.528 -41.407 4.250 1.00 27.64 146 ALA A C 1
ATOM 1094 O O . ALA A 1 146 ? -61.037 -42.100 3.365 1.00 27.64 146 ALA A O 1
ATOM 1095 N N . SER A 1 147 ? -60.526 -41.794 5.528 1.00 28.47 147 SER A N 1
ATOM 1096 C CA . SER A 1 147 ? -61.298 -42.929 6.054 1.00 28.47 147 SER A CA 1
ATOM 1097 C C . SER A 1 147 ? -61.628 -42.723 7.538 1.00 28.47 147 SER A C 1
ATOM 1099 O O . SER A 1 147 ? -60.741 -42.474 8.346 1.00 28.47 147 SER A O 1
ATOM 1101 N N . GLU A 1 148 ? -62.909 -42.864 7.866 1.00 31.62 148 GLU A N 1
ATOM 1102 C CA . GLU A 1 148 ? -63.529 -42.924 9.203 1.00 31.62 148 GLU A CA 1
ATOM 1103 C C . GLU A 1 148 ? -64.331 -44.248 9.283 1.00 31.62 148 GLU A C 1
ATOM 1105 O O . GLU A 1 148 ? -64.545 -44.843 8.217 1.00 31.62 148 GLU A O 1
ATOM 1110 N N . PRO A 1 149 ? -64.792 -44.760 10.453 1.00 41.81 149 PRO A N 1
ATOM 1111 C CA . PRO A 1 149 ? -65.101 -44.090 11.736 1.00 41.81 149 PRO A CA 1
ATOM 1112 C C . PRO A 1 149 ? -64.325 -44.732 12.936 1.00 41.81 149 PRO A C 1
ATOM 1114 O O . PRO A 1 149 ? -63.357 -45.446 12.698 1.00 41.81 149 PRO A O 1
ATOM 1117 N N . THR A 1 150 ? -64.591 -44.550 14.246 1.00 26.45 150 THR A N 1
ATOM 1118 C CA . THR A 1 150 ? -65.846 -44.256 14.981 1.00 26.45 150 THR A CA 1
ATOM 1119 C C . THR A 1 150 ? -65.603 -43.653 16.382 1.00 26.45 150 THR A C 1
ATOM 1121 O O . THR A 1 150 ? -64.512 -43.744 16.932 1.00 26.45 150 THR A O 1
ATOM 1124 N N . THR A 1 151 ? -66.664 -43.061 16.937 1.00 31.86 151 THR A N 1
ATOM 1125 C CA . THR A 1 151 ? -66.876 -42.449 18.266 1.00 31.86 151 THR A CA 1
ATOM 1126 C C . THR A 1 151 ? -66.392 -43.251 19.490 1.00 31.86 151 THR A C 1
ATOM 1128 O O . THR A 1 151 ? -66.676 -44.441 19.561 1.00 31.86 151 THR A O 1
ATOM 1131 N N . GLU A 1 152 ? -65.789 -42.577 20.488 1.00 31.09 152 GLU A N 1
ATOM 1132 C CA . GLU A 1 152 ? -66.265 -42.473 21.899 1.00 31.09 152 GLU A CA 1
ATOM 1133 C C . GLU A 1 152 ? -65.313 -41.630 22.795 1.00 31.09 152 GLU A C 1
ATOM 1135 O O . GLU A 1 152 ? -64.093 -41.751 22.713 1.00 31.09 152 GLU A O 1
ATOM 1140 N N . GLU A 1 153 ? -65.870 -40.760 23.655 1.00 36.34 153 GLU A N 1
ATOM 1141 C CA . GLU A 1 153 ? -65.146 -40.065 24.745 1.00 36.34 153 GLU A CA 1
ATOM 1142 C C . GLU A 1 153 ? -65.185 -40.905 26.041 1.00 36.34 153 GLU A C 1
ATOM 1144 O O . GLU A 1 153 ? -66.134 -41.662 26.256 1.00 36.34 153 GLU A O 1
ATOM 1149 N N . PRO A 1 154 ? -64.223 -40.723 26.970 1.00 41.22 154 PRO A N 1
ATOM 1150 C CA . PRO A 1 154 ? -64.545 -39.873 28.126 1.00 41.22 154 PRO A CA 1
ATOM 1151 C C . PRO A 1 154 ? -63.454 -38.855 28.508 1.00 41.22 154 PRO A C 1
ATOM 1153 O O . PRO A 1 154 ? -62.252 -39.120 28.485 1.00 41.22 154 PRO A O 1
ATOM 1156 N N . GLN A 1 155 ? -63.903 -37.684 28.957 1.00 45.09 155 GLN A N 1
ATOM 1157 C CA . GLN A 1 155 ? -63.074 -36.541 29.348 1.00 45.09 155 GLN A CA 1
ATOM 1158 C C . GLN A 1 155 ? -62.410 -36.750 30.722 1.00 45.09 155 GLN A C 1
ATOM 1160 O O . GLN A 1 155 ? -63.108 -36.827 31.737 1.00 45.09 155 GLN A O 1
ATOM 1165 N N . GLN A 1 156 ? -61.067 -36.775 30.785 1.00 43.38 156 GLN A N 1
ATOM 1166 C CA . GLN A 1 156 ? -60.355 -36.564 32.065 1.00 43.38 156 GLN A CA 1
ATOM 1167 C C . GLN A 1 156 ? -58.861 -36.178 32.005 1.00 43.38 156 GLN A C 1
ATOM 1169 O O . GLN A 1 156 ? -58.362 -35.621 32.977 1.00 43.38 156 GLN A O 1
ATOM 1174 N N . GLN A 1 157 ? -58.126 -36.414 30.908 1.00 41.62 157 GLN A N 1
ATOM 1175 C CA . GLN A 1 157 ? -56.670 -36.138 30.871 1.00 41.62 157 GLN A CA 1
ATOM 1176 C C . GLN A 1 157 ? -56.266 -34.728 30.403 1.00 41.62 157 GLN A C 1
ATOM 1178 O O . GLN A 1 157 ? -55.120 -34.324 30.592 1.00 41.62 157 GLN A O 1
ATOM 1183 N N . GLN A 1 158 ? -57.179 -33.939 29.830 1.00 40.25 158 GLN A N 1
ATOM 1184 C CA . GLN A 1 158 ? -56.816 -32.664 29.194 1.00 40.25 158 GLN A CA 1
ATOM 1185 C C . GLN A 1 158 ? -56.450 -31.540 30.187 1.00 40.25 158 GLN A C 1
ATOM 1187 O O . GLN A 1 158 ? -55.851 -30.545 29.789 1.00 40.25 158 GLN A O 1
ATOM 1192 N N . GLN A 1 159 ? -56.751 -31.710 31.481 1.00 42.91 159 GLN A N 1
ATOM 1193 C CA . GLN A 1 159 ? -56.529 -30.686 32.510 1.00 42.91 159 GLN A CA 1
ATOM 1194 C C . GLN A 1 159 ? -55.117 -30.712 33.134 1.00 42.91 159 GLN A C 1
ATOM 1196 O O . GLN A 1 159 ? -54.704 -29.716 33.716 1.00 42.91 159 GLN A O 1
ATOM 1201 N N . GLN A 1 160 ? -54.343 -31.797 32.977 1.00 44.19 160 GLN A N 1
ATOM 1202 C CA . GLN A 1 160 ? -52.977 -31.903 33.532 1.00 44.19 160 GLN A CA 1
ATOM 1203 C C . GLN A 1 160 ? -51.858 -31.495 32.556 1.00 44.19 160 GLN A C 1
ATOM 1205 O O . GLN A 1 160 ? -50.710 -31.353 32.968 1.00 44.19 160 GLN A O 1
ATOM 1210 N N . LEU A 1 161 ? -52.169 -31.259 31.276 1.00 38.22 161 LEU A N 1
ATOM 1211 C CA . LEU A 1 161 ? -51.184 -30.817 30.275 1.00 38.22 161 LEU A CA 1
ATOM 1212 C C . LEU A 1 161 ? -51.118 -29.290 30.090 1.00 38.22 161 LEU A C 1
ATOM 1214 O O . LEU A 1 161 ? -50.241 -28.809 29.377 1.00 38.22 161 LEU A O 1
ATOM 1218 N N . GLN A 1 162 ? -51.995 -28.514 30.739 1.00 40.59 162 GLN A N 1
ATOM 1219 C CA . GLN A 1 162 ? -51.983 -27.045 30.646 1.00 40.59 162 GLN A CA 1
ATOM 1220 C C . GLN A 1 162 ? -51.143 -26.348 31.731 1.00 40.59 162 GLN A C 1
ATOM 1222 O O . GLN A 1 162 ? -50.595 -25.282 31.458 1.00 40.59 162 GLN A O 1
ATOM 1227 N N . GLU A 1 163 ? -50.945 -26.939 32.916 1.00 38.12 163 GLU A N 1
ATOM 1228 C CA . GLU A 1 163 ? -50.103 -26.320 33.960 1.00 38.12 163 GLU A CA 1
ATOM 1229 C C . GLU A 1 163 ? -48.601 -26.346 33.619 1.00 38.12 163 GLU A C 1
ATOM 1231 O O . GLU A 1 163 ? -47.868 -25.428 33.984 1.00 38.12 163 GLU A O 1
ATOM 1236 N N . ALA A 1 164 ? -48.135 -27.327 32.836 1.00 37.75 164 ALA A N 1
ATOM 1237 C CA . ALA A 1 164 ? -46.735 -27.410 32.402 1.00 37.75 164 ALA A CA 1
ATOM 1238 C C . ALA A 1 164 ? -46.316 -26.283 31.430 1.00 37.75 164 ALA A C 1
ATOM 1240 O O . ALA A 1 164 ? -45.131 -25.978 31.315 1.00 37.75 164 ALA A O 1
ATOM 1241 N N . ALA A 1 165 ? -47.274 -25.641 30.751 1.00 37.75 165 ALA A N 1
ATOM 1242 C CA . ALA A 1 165 ? -47.020 -24.526 29.835 1.00 37.75 165 ALA A CA 1
ATOM 1243 C C . ALA A 1 165 ? -46.935 -23.156 30.542 1.00 37.75 165 ALA A C 1
ATOM 1245 O O . ALA A 1 165 ? -46.549 -22.167 29.923 1.00 37.75 165 ALA A O 1
ATOM 1246 N N . ALA A 1 166 ? -47.256 -23.078 31.840 1.00 35.09 166 ALA A N 1
ATOM 1247 C CA . ALA A 1 166 ? -47.259 -21.835 32.619 1.00 35.09 166 ALA A CA 1
ATOM 1248 C C . ALA A 1 166 ? -45.865 -21.417 33.148 1.00 35.09 166 ALA A C 1
ATOM 1250 O O . ALA A 1 166 ? -45.758 -20.560 34.028 1.00 35.09 166 ALA A O 1
ATOM 1251 N N . ALA A 1 167 ? -44.785 -22.001 32.617 1.00 38.91 167 ALA A N 1
ATOM 1252 C CA . ALA A 1 167 ? -43.401 -21.766 33.029 1.00 38.91 167 ALA A CA 1
ATOM 1253 C C . ALA A 1 167 ? -42.832 -20.409 32.544 1.00 38.91 167 ALA A C 1
ATOM 1255 O O . ALA A 1 167 ? -41.882 -20.350 31.771 1.00 38.91 167 ALA A O 1
ATOM 1256 N N . VAL A 1 168 ? -43.411 -19.314 33.048 1.00 48.53 168 VAL A N 1
ATOM 1257 C CA . VAL A 1 168 ? -42.805 -17.971 33.164 1.00 48.53 168 VAL A CA 1
ATOM 1258 C C . VAL A 1 168 ? -42.137 -17.430 31.885 1.00 48.53 168 VAL A C 1
ATOM 1260 O O . VAL A 1 168 ? -40.974 -17.030 31.884 1.00 48.53 168 VAL A O 1
ATOM 1263 N N . VAL A 1 169 ? -42.916 -17.277 30.810 1.00 49.44 169 VAL A N 1
ATOM 1264 C CA . VAL A 1 169 ? -42.632 -16.223 29.821 1.00 49.44 169 VAL A CA 1
ATOM 1265 C C . VAL A 1 169 ? -43.257 -14.929 30.341 1.00 49.44 169 VAL A C 1
ATOM 1267 O O . VAL A 1 169 ? -44.426 -14.643 30.084 1.00 49.44 169 VAL A O 1
ATOM 1270 N N . GLN A 1 170 ? -42.496 -14.148 31.114 1.00 48.25 170 GLN A N 1
ATOM 1271 C CA . GLN A 1 170 ? -42.914 -12.776 31.414 1.00 48.25 170 GLN A CA 1
ATOM 1272 C C . GLN A 1 170 ? -42.895 -11.962 30.110 1.00 48.25 170 GLN A C 1
ATOM 1274 O O . GLN A 1 170 ? -41.922 -12.061 29.356 1.00 48.25 170 GLN A O 1
ATOM 1279 N N . PRO A 1 171 ? -43.929 -11.154 29.816 1.00 46.12 171 PRO A N 1
ATOM 1280 C CA . PRO A 1 171 ? -43.899 -10.267 28.666 1.00 46.12 171 PRO A CA 1
ATOM 1281 C C . PRO A 1 171 ? -42.872 -9.162 28.925 1.00 46.12 171 PRO A C 1
ATOM 1283 O O . PRO A 1 171 ? -43.151 -8.209 29.651 1.00 46.12 171 PRO A O 1
ATOM 1286 N N . ILE A 1 172 ? -41.684 -9.301 28.327 1.00 49.75 172 ILE A N 1
ATOM 1287 C CA . ILE A 1 172 ? -40.650 -8.259 28.322 1.00 49.75 172 ILE A CA 1
ATOM 1288 C C . ILE A 1 172 ? -41.313 -6.954 27.846 1.00 49.75 172 ILE A C 1
ATOM 1290 O O . ILE A 1 172 ? -41.901 -6.951 26.756 1.00 49.75 172 ILE A O 1
ATOM 1294 N N . PRO A 1 173 ? -41.267 -5.857 28.628 1.00 62.69 173 PRO A N 1
ATOM 1295 C CA . PRO A 1 173 ? -41.828 -4.578 28.213 1.00 62.69 173 PRO A CA 1
ATOM 1296 C C . PRO A 1 173 ? -41.292 -4.180 26.836 1.00 62.69 173 PRO A C 1
ATOM 1298 O O . PRO A 1 173 ? -40.100 -4.336 26.562 1.00 62.69 173 PRO A O 1
ATOM 1301 N N . ARG A 1 174 ? -42.152 -3.645 25.958 1.00 59.00 174 ARG A N 1
ATOM 1302 C CA . ARG A 1 174 ? -41.738 -3.268 24.591 1.00 59.00 174 ARG A CA 1
ATOM 1303 C C . ARG A 1 174 ? -40.542 -2.310 24.591 1.00 59.00 174 ARG A C 1
ATOM 1305 O O . ARG A 1 174 ? -39.687 -2.430 23.719 1.00 59.00 174 ARG A O 1
ATOM 1312 N N . ASP A 1 175 ? -40.442 -1.447 25.600 1.00 64.12 175 ASP A N 1
ATOM 1313 C CA . ASP A 1 175 ? -39.309 -0.542 25.795 1.00 64.12 175 ASP A CA 1
ATOM 1314 C C . ASP A 1 175 ? -38.016 -1.273 26.189 1.00 64.12 175 ASP A C 1
ATOM 1316 O O . ASP A 1 175 ? -36.947 -0.912 25.705 1.00 64.12 175 ASP A O 1
ATOM 1320 N N . GLU A 1 176 ? -38.075 -2.334 27.001 1.00 64.38 176 GLU A N 1
ATOM 1321 C CA . GLU A 1 176 ? -36.891 -3.146 27.324 1.00 64.38 176 GLU A CA 1
ATOM 1322 C C . GLU A 1 176 ? -36.398 -3.926 26.103 1.00 64.38 176 GLU A C 1
ATOM 1324 O O . GLU A 1 176 ? -35.194 -3.965 25.850 1.00 64.38 176 GLU A O 1
ATOM 1329 N N . ALA A 1 177 ? -37.315 -4.475 25.300 1.00 59.25 177 ALA A N 1
ATOM 1330 C CA . ALA A 1 177 ? -36.975 -5.120 24.034 1.00 59.25 177 ALA A CA 1
ATOM 1331 C C . ALA A 1 177 ? -36.361 -4.119 23.035 1.00 59.25 177 ALA A C 1
ATOM 1333 O O . ALA A 1 177 ? -35.317 -4.400 22.448 1.00 59.25 177 ALA A O 1
ATOM 1334 N N . ALA A 1 178 ? -36.944 -2.924 22.890 1.00 66.56 178 ALA A N 1
ATOM 1335 C CA . ALA A 1 178 ? -36.403 -1.862 22.040 1.00 66.56 178 ALA A CA 1
ATOM 1336 C C . ALA A 1 178 ? -35.020 -1.376 22.516 1.00 66.56 178 ALA A C 1
ATOM 1338 O O . ALA A 1 178 ? -34.108 -1.216 21.708 1.00 66.56 178 ALA A O 1
ATOM 1339 N N . VAL A 1 179 ? -34.824 -1.211 23.828 1.00 73.25 179 VAL A N 1
ATOM 1340 C CA . VAL A 1 179 ? -33.532 -0.839 24.430 1.00 73.25 179 VAL A CA 1
ATOM 1341 C C . VAL A 1 179 ? -32.499 -1.969 24.325 1.00 73.25 179 VAL A C 1
ATOM 1343 O O . VAL A 1 179 ? -31.305 -1.689 24.219 1.00 73.25 179 VAL A O 1
ATOM 1346 N N . ALA A 1 180 ? -32.911 -3.238 24.331 1.00 66.25 180 ALA A N 1
ATOM 1347 C CA . ALA A 1 180 ? -32.019 -4.364 24.058 1.00 66.25 180 ALA A CA 1
ATOM 1348 C C . ALA A 1 180 ? -31.576 -4.392 22.585 1.00 66.25 180 ALA A C 1
ATOM 1350 O O . ALA A 1 180 ? -30.396 -4.617 22.315 1.00 66.25 180 ALA A O 1
ATOM 1351 N N . ILE A 1 181 ? -32.487 -4.092 21.652 1.00 67.50 181 ILE A N 1
ATOM 1352 C CA . ILE A 1 181 ? -32.186 -3.957 20.220 1.00 67.50 181 ILE A CA 1
ATOM 1353 C C . ILE A 1 181 ? -31.232 -2.774 19.978 1.00 67.50 181 ILE A C 1
ATOM 1355 O O . ILE A 1 181 ? -30.185 -2.985 19.378 1.00 67.50 181 ILE A O 1
ATOM 1359 N N . ASP A 1 182 ? -31.496 -1.577 20.522 1.00 78.94 182 ASP A N 1
ATOM 1360 C CA . ASP A 1 182 ? -30.577 -0.418 20.444 1.00 78.94 182 ASP A CA 1
ATOM 1361 C C . ASP A 1 182 ? -29.163 -0.767 20.939 1.00 78.94 182 ASP A C 1
ATOM 1363 O O . ASP A 1 182 ? -28.171 -0.515 20.254 1.00 78.94 182 ASP A O 1
ATOM 1367 N N . ARG A 1 183 ? -29.054 -1.422 22.104 1.00 77.75 183 ARG A N 1
ATOM 1368 C CA . ARG A 1 183 ? -27.759 -1.873 22.644 1.00 77.75 183 ARG A CA 1
ATOM 1369 C C . ARG A 1 183 ? -27.059 -2.875 21.731 1.00 77.75 183 ARG A C 1
ATOM 1371 O O . ARG A 1 183 ? -25.834 -2.817 21.630 1.00 77.75 183 ARG A O 1
ATOM 1378 N N . ARG A 1 184 ? -27.808 -3.782 21.098 1.00 76.50 184 ARG A N 1
ATOM 1379 C CA . ARG A 1 184 ? -27.278 -4.779 20.163 1.00 76.50 184 ARG A CA 1
ATOM 1380 C C . ARG A 1 184 ? -26.762 -4.108 18.889 1.00 76.50 184 ARG A C 1
ATOM 1382 O O . ARG A 1 184 ? -25.569 -4.215 18.626 1.00 76.50 184 ARG A O 1
ATOM 1389 N N . THR A 1 185 ? -27.594 -3.324 18.205 1.00 86.38 185 THR A N 1
ATOM 1390 C CA . THR A 1 185 ? -27.210 -2.551 17.011 1.00 86.38 185 THR A CA 1
ATOM 1391 C C . THR A 1 185 ? -26.013 -1.643 17.295 1.00 86.38 185 THR A C 1
ATOM 1393 O O . THR A 1 185 ? -25.114 -1.496 16.471 1.00 86.38 185 THR A O 1
ATOM 1396 N N . LYS A 1 186 ? -25.948 -1.050 18.493 1.00 86.62 186 LYS A N 1
ATOM 1397 C CA . LYS A 1 186 ? -24.807 -0.236 18.920 1.00 86.62 186 LYS A CA 1
ATOM 1398 C C . LYS A 1 186 ? -23.530 -1.050 19.133 1.00 86.62 186 LYS A C 1
ATOM 1400 O O . LYS A 1 186 ? -22.459 -0.558 18.794 1.00 86.62 186 LYS A O 1
ATOM 1405 N N . LEU A 1 187 ? -23.613 -2.254 19.701 1.00 87.69 187 LEU A N 1
ATOM 1406 C CA . LEU A 1 187 ? -22.457 -3.143 19.853 1.00 87.69 187 LEU A CA 1
ATOM 1407 C C . LEU A 1 187 ? -21.960 -3.640 18.488 1.00 87.69 187 LEU A C 1
ATOM 1409 O O . LEU A 1 187 ? -20.757 -3.635 18.248 1.00 87.69 187 LEU A O 1
ATOM 1413 N N . GLU A 1 188 ? -22.883 -3.988 17.591 1.00 90.88 188 GLU A N 1
ATOM 1414 C CA . GLU A 1 188 ? -22.603 -4.362 16.200 1.00 90.88 188 GLU A CA 1
ATOM 1415 C C . GLU A 1 188 ? -21.892 -3.209 15.462 1.00 90.88 188 GLU A C 1
ATOM 1417 O O . GLU A 1 188 ? -20.813 -3.418 14.915 1.00 90.88 188 GLU A O 1
ATOM 1422 N N . LEU A 1 189 ? -22.378 -1.963 15.577 1.00 91.75 189 LEU A N 1
ATOM 1423 C CA . LEU A 1 189 ? -21.697 -0.775 15.034 1.00 91.75 189 LEU A CA 1
ATOM 1424 C C . LEU A 1 189 ? -20.294 -0.528 15.620 1.00 91.75 189 LEU A C 1
ATOM 1426 O O . LEU A 1 189 ? -19.431 -0.024 14.907 1.00 91.75 189 LEU A O 1
ATOM 1430 N N . TRP A 1 190 ? -20.038 -0.844 16.896 1.00 93.12 190 TRP A N 1
ATOM 1431 C CA . TRP A 1 190 ? -18.686 -0.729 17.467 1.00 93.12 190 TRP A CA 1
ATOM 1432 C C . TRP A 1 190 ? -17.754 -1.870 17.035 1.00 93.12 190 TRP A C 1
ATOM 1434 O O . TRP A 1 190 ? -16.550 -1.643 16.932 1.00 93.12 190 TRP A O 1
ATOM 1444 N N . ASN A 1 191 ? -18.274 -3.072 16.771 1.00 93.56 191 ASN A N 1
ATOM 1445 C CA . ASN A 1 191 ? -17.487 -4.161 16.188 1.00 93.56 191 ASN A CA 1
ATOM 1446 C C . ASN A 1 191 ? -17.134 -3.866 14.722 1.00 93.56 191 ASN A C 1
ATOM 1448 O O . ASN A 1 191 ? -15.966 -3.982 14.365 1.00 93.56 191 ASN A O 1
ATOM 1452 N N . GLU A 1 192 ? -18.081 -3.364 13.925 1.00 94.94 192 GLU A N 1
ATOM 1453 C CA . GLU A 1 192 ? -17.799 -2.879 12.566 1.00 94.94 192 GLU A CA 1
ATOM 1454 C C . GLU A 1 192 ? -16.782 -1.725 12.593 1.00 94.94 192 GLU A C 1
ATOM 1456 O O . GLU A 1 192 ? -15.828 -1.727 11.825 1.00 94.94 192 GLU A O 1
ATOM 1461 N N . LEU A 1 193 ? -16.902 -0.768 13.529 1.00 94.94 193 LEU A N 1
ATOM 1462 C CA . LEU A 1 193 ? -15.912 0.308 13.695 1.00 94.94 193 LEU A CA 1
ATOM 1463 C C . LEU A 1 193 ? -14.504 -0.240 13.983 1.00 94.94 193 LEU A C 1
ATOM 1465 O O . LEU A 1 193 ? -13.523 0.262 13.435 1.00 94.94 193 LEU A O 1
ATOM 1469 N N . LYS A 1 194 ? -14.410 -1.246 14.859 1.00 95.75 194 LYS A N 1
ATOM 1470 C CA . LYS A 1 194 ? -13.169 -1.914 15.277 1.00 95.75 194 LYS A CA 1
ATOM 1471 C C . LYS A 1 194 ? -12.478 -2.591 14.089 1.00 95.75 194 LYS A C 1
ATOM 1473 O O . LYS A 1 194 ? -11.294 -2.345 13.871 1.00 95.75 194 LYS A O 1
ATOM 1478 N N . VAL A 1 195 ? -13.233 -3.370 13.313 1.00 97.19 195 VAL A N 1
ATOM 1479 C CA . VAL A 1 195 ? -12.755 -4.084 12.118 1.00 97.19 195 VAL A CA 1
ATOM 1480 C C . VAL A 1 195 ? -12.411 -3.095 11.009 1.00 97.19 195 VAL A C 1
ATOM 1482 O O . VAL A 1 195 ? -11.249 -3.012 10.627 1.00 97.19 195 VAL A O 1
ATOM 1485 N N . MET A 1 196 ? -13.348 -2.234 10.601 1.00 96.94 196 MET A N 1
ATOM 1486 C CA . MET A 1 196 ? -13.134 -1.230 9.553 1.00 96.94 196 MET A CA 1
ATOM 1487 C C . MET A 1 196 ? -11.933 -0.314 9.841 1.00 96.94 196 MET A C 1
ATOM 1489 O O . MET A 1 196 ? -11.182 0.005 8.923 1.00 96.94 196 MET A O 1
ATOM 1493 N N . SER A 1 197 ? -11.708 0.094 11.100 1.00 97.06 197 SER A N 1
ATOM 1494 C CA . SER A 1 197 ? -10.551 0.932 11.459 1.00 97.06 197 SER A CA 1
ATOM 1495 C C . SER A 1 197 ? -9.221 0.237 11.178 1.00 97.06 197 SER A C 1
ATOM 1497 O O . SER A 1 197 ? -8.355 0.838 10.547 1.00 97.06 197 SER A O 1
ATOM 1499 N N . LEU A 1 198 ? -9.051 -1.014 11.623 1.00 97.81 198 LEU A N 1
ATOM 1500 C CA . LEU A 1 198 ? -7.803 -1.745 11.394 1.00 97.81 198 LEU A CA 1
ATOM 1501 C C . LEU A 1 198 ? -7.674 -2.228 9.950 1.00 97.81 198 LEU A C 1
ATOM 1503 O O . LEU A 1 198 ? -6.598 -2.069 9.380 1.00 97.81 198 LEU A O 1
ATOM 1507 N N . THR A 1 199 ? -8.757 -2.696 9.322 1.00 98.44 199 THR A N 1
ATOM 1508 C CA . THR A 1 199 ? -8.782 -3.016 7.888 1.00 98.44 199 THR A CA 1
ATOM 1509 C C . THR A 1 199 ? -8.300 -1.830 7.061 1.00 98.44 199 THR A C 1
ATOM 1511 O O . THR A 1 199 ? -7.408 -1.983 6.231 1.00 98.44 199 THR A O 1
ATOM 1514 N N . ARG A 1 200 ? -8.810 -0.623 7.333 1.00 98.25 200 ARG A N 1
ATOM 1515 C CA . ARG A 1 200 ? -8.404 0.598 6.629 1.00 98.25 200 ARG A CA 1
ATOM 1516 C C . ARG A 1 200 ? -6.944 0.959 6.841 1.00 98.25 200 ARG A C 1
ATOM 1518 O O . ARG A 1 200 ? -6.249 1.260 5.875 1.00 98.25 200 ARG A O 1
ATOM 1525 N N . THR A 1 201 ? -6.480 0.941 8.086 1.00 98.12 201 THR A N 1
ATOM 1526 C CA . THR A 1 201 ? -5.089 1.261 8.410 1.00 98.12 201 THR A CA 1
ATOM 1527 C C . THR A 1 201 ? -4.122 0.280 7.763 1.00 98.12 201 THR A C 1
ATOM 1529 O O . THR A 1 201 ? -3.167 0.712 7.126 1.00 98.12 201 THR A O 1
ATOM 1532 N N . VAL A 1 202 ? -4.382 -1.024 7.871 1.00 98.50 202 VAL A N 1
ATOM 1533 C CA . VAL A 1 202 ? -3.539 -2.061 7.267 1.00 98.50 202 VAL A CA 1
ATOM 1534 C C . VAL A 1 202 ? -3.558 -1.931 5.741 1.00 98.50 202 VAL A C 1
ATOM 1536 O O . VAL A 1 202 ? -2.493 -1.823 5.139 1.00 98.50 202 VAL A O 1
ATOM 1539 N N . THR A 1 203 ? -4.734 -1.806 5.116 1.00 98.56 203 THR A N 1
ATOM 1540 C CA . THR A 1 203 ? -4.854 -1.578 3.662 1.00 98.56 203 THR A CA 1
ATOM 1541 C C . THR A 1 203 ? -4.035 -0.367 3.212 1.00 98.56 203 THR A C 1
ATOM 1543 O O . THR A 1 203 ? -3.286 -0.470 2.244 1.00 98.56 203 THR A O 1
ATOM 1546 N N . ALA A 1 204 ? -4.104 0.758 3.934 1.00 98.38 204 ALA A N 1
ATOM 1547 C CA . ALA A 1 204 ? -3.329 1.956 3.618 1.00 98.38 204 ALA A CA 1
ATOM 1548 C C . ALA A 1 204 ? -1.808 1.732 3.745 1.00 98.38 204 ALA A C 1
ATOM 1550 O O . ALA A 1 204 ? -1.073 2.078 2.824 1.00 98.38 204 ALA A O 1
ATOM 1551 N N . LEU A 1 205 ? -1.327 1.115 4.833 1.00 98.44 205 LEU A N 1
ATOM 1552 C CA . LEU A 1 205 ? 0.106 0.851 5.055 1.00 98.44 205 LEU A CA 1
ATOM 1553 C C . LEU A 1 205 ? 0.722 -0.021 3.945 1.00 98.44 205 LEU A C 1
ATOM 1555 O O . LEU A 1 205 ? 1.804 0.296 3.438 1.00 98.44 205 LEU A O 1
ATOM 1559 N N . TYR A 1 206 ? 0.020 -1.082 3.530 1.00 98.50 206 TYR A N 1
ATOM 1560 C CA . TYR A 1 206 ? 0.447 -1.918 2.404 1.00 98.50 206 TYR A CA 1
ATOM 1561 C C . TYR A 1 206 ? 0.351 -1.165 1.075 1.00 98.50 206 TYR A C 1
ATOM 1563 O O . TYR A 1 206 ? 1.319 -1.168 0.322 1.00 98.50 206 TYR A O 1
ATOM 1571 N N . SER A 1 207 ? -0.752 -0.459 0.804 1.00 98.19 207 SER A N 1
ATOM 1572 C CA . SER A 1 207 ? -0.961 0.221 -0.485 1.00 98.19 207 SER A CA 1
ATOM 1573 C C . SER A 1 207 ? 0.057 1.340 -0.736 1.00 98.19 207 SER A C 1
ATOM 1575 O O . SER A 1 207 ? 0.559 1.459 -1.850 1.00 98.19 207 SER A O 1
ATOM 1577 N N . VAL A 1 208 ? 0.436 2.120 0.288 1.00 97.94 208 VAL A N 1
ATOM 1578 C CA . VAL A 1 208 ? 1.513 3.129 0.175 1.00 97.94 208 VAL A CA 1
ATOM 1579 C C . VAL A 1 208 ? 2.864 2.463 -0.112 1.00 97.94 208 VAL A C 1
ATOM 1581 O O . VAL A 1 208 ? 3.624 2.937 -0.961 1.00 97.94 208 VAL A O 1
ATOM 1584 N N . THR A 1 209 ? 3.153 1.339 0.550 1.00 98.19 209 THR A N 1
ATOM 1585 C CA . THR A 1 209 ? 4.389 0.572 0.329 1.00 98.19 209 THR A CA 1
ATOM 1586 C C . THR A 1 209 ? 4.433 -0.021 -1.084 1.00 98.19 209 THR A C 1
ATOM 1588 O O . THR A 1 209 ? 5.377 0.246 -1.824 1.00 98.19 209 THR A O 1
ATOM 1591 N N . MET A 1 210 ? 3.386 -0.735 -1.508 1.00 98.25 210 MET A N 1
ATOM 1592 C CA . MET A 1 210 ? 3.253 -1.305 -2.855 1.00 98.25 210 MET A CA 1
ATOM 1593 C C . MET A 1 210 ? 3.326 -0.229 -3.946 1.00 98.25 210 MET A C 1
ATOM 1595 O O . MET A 1 210 ? 4.034 -0.417 -4.932 1.00 98.25 210 MET A O 1
ATOM 1599 N N . LEU A 1 211 ? 2.673 0.926 -3.761 1.00 98.19 211 LEU A N 1
ATOM 1600 C CA . LEU A 1 211 ? 2.712 2.032 -4.726 1.00 98.19 211 LEU A CA 1
ATOM 1601 C C . LEU A 1 211 ? 4.124 2.606 -4.858 1.00 98.19 211 LEU A C 1
ATOM 1603 O O . LEU A 1 211 ? 4.570 2.904 -5.967 1.00 98.19 211 LEU A O 1
ATOM 1607 N N . THR A 1 212 ? 4.850 2.703 -3.743 1.00 97.94 212 THR A N 1
ATOM 1608 C CA . THR A 1 212 ? 6.252 3.133 -3.734 1.00 97.94 212 THR A CA 1
ATOM 1609 C C . THR A 1 212 ? 7.143 2.138 -4.474 1.00 97.94 212 THR A C 1
ATOM 1611 O O . THR A 1 212 ? 7.944 2.551 -5.311 1.00 97.94 212 THR A O 1
ATOM 1614 N N . LEU A 1 213 ? 6.975 0.836 -4.227 1.00 98.25 213 LEU A N 1
ATOM 1615 C CA . LEU A 1 213 ? 7.745 -0.224 -4.882 1.00 98.25 213 LEU A CA 1
ATOM 1616 C C . LEU A 1 213 ? 7.452 -0.327 -6.388 1.00 98.25 213 LEU A C 1
ATOM 1618 O O . LEU A 1 213 ? 8.388 -0.409 -7.181 1.00 98.25 213 LEU A O 1
ATOM 1622 N N . LEU A 1 214 ? 6.182 -0.250 -6.798 1.00 98.31 214 LEU A N 1
ATOM 1623 C CA . LEU A 1 214 ? 5.787 -0.270 -8.211 1.00 98.31 214 LEU A CA 1
ATOM 1624 C C . LEU A 1 214 ? 6.321 0.959 -8.959 1.00 98.31 214 LEU A C 1
ATOM 1626 O O . LEU A 1 214 ? 6.922 0.817 -10.022 1.00 98.31 214 LEU A O 1
ATOM 1630 N N . THR A 1 215 ? 6.180 2.152 -8.374 1.00 97.75 215 THR A N 1
ATOM 1631 C CA . THR A 1 215 ? 6.704 3.403 -8.953 1.00 97.75 215 THR A CA 1
ATOM 1632 C C . THR A 1 215 ? 8.228 3.346 -9.106 1.00 97.75 215 THR A C 1
ATOM 1634 O O . THR A 1 215 ? 8.765 3.727 -10.147 1.00 97.75 215 THR A O 1
ATOM 1637 N N . GLN A 1 216 ? 8.928 2.815 -8.096 1.00 96.94 216 GLN A N 1
ATOM 1638 C CA . GLN A 1 216 ? 10.372 2.580 -8.135 1.00 96.94 216 GLN A CA 1
ATOM 1639 C C . GLN A 1 216 ? 10.764 1.596 -9.244 1.00 96.94 216 GLN A C 1
ATOM 1641 O O . GLN A 1 216 ? 11.687 1.889 -10.004 1.00 96.94 216 GLN A O 1
ATOM 1646 N N . LEU A 1 217 ? 10.074 0.462 -9.392 1.00 97.25 217 LEU A N 1
ATOM 1647 C CA . LEU A 1 217 ? 10.324 -0.475 -10.492 1.00 97.25 217 LEU A CA 1
ATOM 1648 C C . LEU A 1 217 ? 10.136 0.205 -11.853 1.00 97.25 217 LEU A C 1
ATOM 1650 O O . LEU A 1 217 ? 11.071 0.248 -12.656 1.00 97.25 217 LEU A O 1
ATOM 1654 N N . GLN A 1 218 ? 8.965 0.804 -12.083 1.00 96.69 218 GLN A N 1
ATOM 1655 C CA . GLN A 1 218 ? 8.615 1.395 -13.373 1.00 96.69 218 GLN A CA 1
ATOM 1656 C C . GLN A 1 218 ? 9.601 2.495 -13.799 1.00 96.69 218 GLN A C 1
ATOM 1658 O O . GLN A 1 218 ? 10.108 2.483 -14.925 1.00 96.69 218 GLN A O 1
ATOM 1663 N N . LEU A 1 219 ? 9.923 3.430 -12.900 1.00 95.75 219 LEU A N 1
ATOM 1664 C CA . LEU A 1 219 ? 10.815 4.542 -13.226 1.00 95.75 219 LEU A CA 1
ATOM 1665 C C . LEU A 1 219 ? 12.290 4.127 -13.281 1.00 95.75 219 LEU A C 1
ATOM 1667 O O . LEU A 1 219 ? 13.031 4.688 -14.085 1.00 95.75 219 LEU A O 1
ATOM 1671 N N . ASN A 1 220 ? 12.767 3.155 -12.492 1.00 95.06 220 ASN A N 1
ATOM 1672 C CA . ASN A 1 220 ? 14.152 2.682 -12.650 1.00 95.06 220 ASN A CA 1
ATOM 1673 C C . ASN A 1 220 ? 14.346 1.901 -13.959 1.00 95.06 220 ASN A C 1
ATOM 1675 O O . ASN A 1 220 ? 15.387 2.072 -14.596 1.00 95.06 220 ASN A O 1
ATOM 1679 N N . LEU A 1 221 ? 13.340 1.147 -14.422 1.00 93.88 221 LEU A N 1
ATOM 1680 C CA . LEU A 1 221 ? 13.355 0.516 -15.746 1.00 93.88 221 LEU A CA 1
ATOM 1681 C C . LEU A 1 221 ? 13.399 1.567 -16.872 1.00 93.88 221 LEU A C 1
ATOM 1683 O O . LEU A 1 221 ? 14.302 1.527 -17.710 1.00 93.88 221 LEU A O 1
ATOM 1687 N N . LEU A 1 222 ? 12.508 2.565 -16.866 1.00 91.12 222 LEU A N 1
ATOM 1688 C CA . LEU A 1 222 ? 12.505 3.663 -17.854 1.00 91.12 222 LEU A CA 1
ATOM 1689 C C . LEU A 1 222 ? 13.793 4.505 -17.821 1.00 91.12 222 LEU A C 1
ATOM 1691 O O . LEU A 1 222 ? 14.359 4.830 -18.873 1.00 91.12 222 LEU A O 1
ATOM 1695 N N . GLY A 1 223 ? 14.308 4.798 -16.625 1.00 88.94 223 GLY A N 1
ATOM 1696 C CA . GLY A 1 223 ? 15.590 5.471 -16.423 1.00 88.94 223 GLY A CA 1
ATOM 1697 C C . GLY A 1 223 ? 16.771 4.670 -16.982 1.00 88.94 223 GLY A C 1
ATOM 1698 O O . GLY A 1 223 ? 17.650 5.244 -17.638 1.00 88.94 223 GLY A O 1
ATOM 1699 N N . ARG A 1 224 ? 16.765 3.340 -16.812 1.00 87.44 224 ARG A N 1
ATOM 1700 C CA . ARG A 1 224 ? 17.738 2.417 -17.416 1.00 87.44 224 ARG A CA 1
ATOM 1701 C C . ARG A 1 224 ? 17.634 2.408 -18.941 1.00 87.44 224 ARG A C 1
ATOM 1703 O O . ARG A 1 224 ? 18.651 2.628 -19.596 1.00 87.44 224 ARG A O 1
ATOM 1710 N N . PHE A 1 225 ? 16.443 2.220 -19.517 1.00 83.50 225 PHE A N 1
ATOM 1711 C CA . PHE A 1 225 ? 16.241 2.237 -20.976 1.00 83.50 225 PHE A CA 1
ATOM 1712 C C . PHE A 1 225 ? 16.742 3.551 -21.596 1.00 83.50 225 PHE A C 1
ATOM 1714 O O . PHE A 1 225 ? 17.552 3.539 -22.528 1.00 83.50 225 PHE A O 1
ATOM 1721 N N . THR A 1 226 ? 16.358 4.692 -21.020 1.00 82.31 226 THR A N 1
ATOM 1722 C CA . THR A 1 226 ? 16.812 6.026 -21.449 1.00 82.31 226 THR A CA 1
ATOM 1723 C C . THR A 1 226 ? 18.328 6.201 -21.293 1.00 82.31 226 THR A C 1
ATOM 1725 O O . THR A 1 226 ? 18.987 6.825 -22.132 1.00 82.31 226 THR A O 1
ATOM 1728 N N . TYR A 1 227 ? 18.926 5.628 -20.242 1.00 82.50 227 TYR A N 1
ATOM 1729 C CA . TYR A 1 227 ? 20.376 5.623 -20.066 1.00 82.50 227 TYR A CA 1
ATOM 1730 C C . TYR A 1 227 ? 21.086 4.814 -21.158 1.00 82.50 227 TYR A C 1
ATOM 1732 O O . TYR A 1 227 ? 21.958 5.379 -21.824 1.00 82.50 227 TYR A O 1
ATOM 1740 N N . VAL A 1 228 ? 20.683 3.562 -21.399 1.00 80.75 228 VAL A N 1
ATOM 1741 C CA . VAL A 1 228 ? 21.281 2.686 -22.424 1.00 80.75 228 VAL A CA 1
ATOM 1742 C C . VAL A 1 228 ? 21.149 3.299 -23.818 1.00 80.75 228 VAL A C 1
ATOM 1744 O O . VAL A 1 228 ? 22.158 3.429 -24.510 1.00 80.75 228 VAL A O 1
ATOM 1747 N N . SER A 1 229 ? 19.962 3.796 -24.182 1.00 75.12 229 SER A N 1
ATOM 1748 C CA . SER A 1 229 ? 19.719 4.508 -25.451 1.00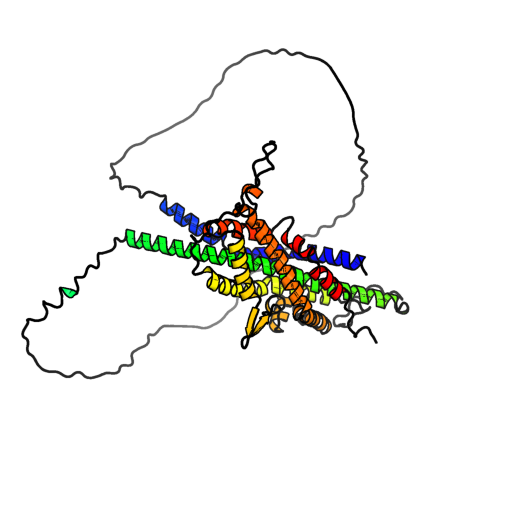 75.12 229 SER A CA 1
ATOM 1749 C C . SER A 1 229 ? 20.742 5.630 -25.673 1.00 75.12 229 SER A C 1
ATOM 1751 O O . SER A 1 229 ? 21.370 5.728 -26.726 1.00 75.12 229 SER A O 1
ATOM 1753 N N . SER A 1 230 ? 20.985 6.444 -24.636 1.00 78.00 230 SER A N 1
ATOM 1754 C CA . SER A 1 230 ? 21.944 7.554 -24.701 1.00 78.00 230 SER A CA 1
ATOM 1755 C C . SER A 1 230 ? 23.421 7.129 -24.730 1.00 78.00 230 SER A C 1
ATOM 1757 O O . SER A 1 230 ? 24.264 7.920 -25.146 1.00 78.00 230 SER A O 1
ATOM 1759 N N . VAL A 1 231 ? 23.747 5.901 -24.311 1.00 79.31 231 VAL A N 1
ATOM 1760 C CA . VAL A 1 231 ? 25.099 5.324 -24.423 1.00 79.31 231 VAL A CA 1
ATOM 1761 C C . VAL A 1 231 ? 25.315 4.727 -25.816 1.00 79.31 231 VAL A C 1
ATOM 1763 O O . VAL A 1 231 ? 26.349 4.989 -26.423 1.00 79.31 231 VAL A O 1
ATOM 1766 N N . VAL A 1 232 ? 24.330 4.008 -26.367 1.00 76.38 232 VAL A N 1
ATOM 1767 C CA . VAL A 1 232 ? 24.383 3.462 -27.737 1.00 76.38 232 VAL A CA 1
ATOM 1768 C C . VAL A 1 232 ? 24.492 4.588 -28.772 1.00 76.38 232 VAL A C 1
ATOM 1770 O O . VAL A 1 232 ? 25.354 4.537 -29.649 1.00 76.38 232 VAL A O 1
ATOM 1773 N N . ALA A 1 233 ? 23.707 5.660 -28.621 1.00 73.12 233 ALA A N 1
ATOM 1774 C CA . ALA A 1 233 ? 23.792 6.844 -29.481 1.00 73.12 233 ALA A CA 1
ATOM 1775 C C . ALA A 1 233 ? 25.156 7.566 -29.403 1.00 73.12 233 ALA A C 1
ATOM 1777 O O . ALA A 1 233 ? 25.587 8.179 -30.376 1.00 73.12 233 ALA A O 1
ATOM 1778 N N . LEU A 1 234 ? 25.856 7.481 -28.264 1.00 76.81 234 LEU A N 1
ATOM 1779 C CA . LEU A 1 234 ? 27.208 8.027 -28.100 1.00 76.81 234 LEU A CA 1
ATOM 1780 C C . LEU A 1 234 ? 28.288 7.102 -28.695 1.00 76.81 234 LEU A C 1
ATOM 1782 O O . LEU A 1 234 ? 29.326 7.586 -29.145 1.00 76.81 234 LEU A O 1
ATOM 1786 N N . ALA A 1 235 ? 28.049 5.787 -28.703 1.00 74.69 235 ALA A N 1
ATOM 1787 C CA . ALA A 1 235 ? 28.955 4.781 -29.257 1.00 74.69 235 ALA A CA 1
ATOM 1788 C C . ALA A 1 235 ? 28.924 4.710 -30.796 1.00 74.69 235 ALA A C 1
ATOM 1790 O O . ALA A 1 235 ? 29.955 4.415 -31.400 1.00 74.69 235 ALA A O 1
ATOM 1791 N N . ASN A 1 236 ? 27.784 5.034 -31.423 1.00 68.81 236 ASN A N 1
ATOM 1792 C CA . ASN A 1 236 ? 27.571 4.979 -32.877 1.00 68.81 236 ASN A CA 1
ATOM 1793 C C . ASN A 1 236 ? 27.430 6.384 -33.519 1.00 68.81 236 ASN A C 1
ATOM 1795 O O . ASN A 1 236 ? 26.374 6.719 -34.061 1.00 68.81 236 ASN A O 1
ATOM 1799 N N . PRO A 1 237 ? 28.480 7.234 -33.521 1.00 58.91 237 PRO A N 1
ATOM 1800 C CA . PRO A 1 237 ? 28.394 8.621 -33.990 1.00 58.91 237 PRO A CA 1
ATOM 1801 C C . PRO A 1 237 ? 28.154 8.778 -35.503 1.00 58.91 237 PRO A C 1
ATOM 1803 O O . PRO A 1 237 ? 27.956 9.897 -35.971 1.00 58.91 237 PRO A O 1
ATOM 1806 N N . THR A 1 238 ? 28.162 7.699 -36.291 1.00 56.38 238 THR A N 1
ATOM 1807 C CA . THR A 1 238 ? 27.829 7.739 -37.726 1.00 56.38 238 THR A CA 1
ATOM 1808 C C . THR A 1 238 ? 26.357 8.045 -38.009 1.00 56.38 238 THR A C 1
ATOM 1810 O O . THR A 1 238 ? 26.079 8.627 -39.052 1.00 56.38 238 THR A O 1
ATOM 1813 N N . ASP A 1 239 ? 25.438 7.751 -37.082 1.00 51.88 239 ASP A N 1
ATOM 1814 C CA . ASP A 1 239 ? 24.021 8.141 -37.198 1.00 51.88 239 ASP A CA 1
ATOM 1815 C C . ASP A 1 239 ? 23.743 9.577 -36.710 1.00 51.88 239 ASP A C 1
ATOM 1817 O O . ASP A 1 239 ? 22.617 10.067 -36.793 1.00 51.88 239 ASP A O 1
ATOM 1821 N N . ALA A 1 240 ? 24.766 10.320 -36.267 1.00 48.78 240 ALA A N 1
ATOM 1822 C CA . ALA A 1 240 ? 24.620 11.702 -35.799 1.00 48.78 240 ALA A CA 1
ATOM 1823 C C . ALA A 1 240 ? 24.275 12.721 -36.913 1.00 48.78 240 ALA A C 1
ATOM 1825 O O . ALA A 1 240 ? 24.204 13.926 -36.652 1.00 48.78 240 ALA A O 1
ATOM 1826 N N . SER A 1 241 ? 24.041 12.282 -38.158 1.00 43.81 241 SER A N 1
ATOM 1827 C CA . SER A 1 241 ? 23.628 13.145 -39.270 1.00 43.81 241 SER A CA 1
ATOM 1828 C C . SER A 1 241 ? 22.138 13.515 -39.206 1.00 43.81 241 SER A C 1
ATOM 1830 O O . SER A 1 241 ? 21.334 13.072 -40.026 1.00 43.81 241 SER A O 1
ATOM 1832 N N . PHE A 1 242 ? 21.806 14.358 -38.224 1.00 47.16 242 PHE A N 1
ATOM 1833 C CA . PHE A 1 242 ? 20.728 15.354 -38.230 1.00 47.16 242 PHE A CA 1
ATOM 1834 C C . PHE A 1 242 ? 19.535 15.064 -39.165 1.00 47.16 242 PHE A C 1
ATOM 1836 O O . PHE A 1 242 ? 19.528 15.452 -40.337 1.00 47.16 242 PHE A O 1
ATOM 1843 N N . ARG A 1 243 ? 18.458 14.494 -38.614 1.00 40.88 243 ARG A N 1
ATOM 1844 C CA . ARG A 1 243 ? 17.114 14.646 -39.187 1.00 40.88 243 ARG A CA 1
ATOM 1845 C C . ARG A 1 243 ? 16.167 15.212 -38.139 1.00 40.88 243 ARG A C 1
ATOM 1847 O O . ARG A 1 243 ? 15.872 14.567 -37.140 1.00 40.88 243 ARG A O 1
ATOM 1854 N N . VAL A 1 244 ? 15.713 16.434 -38.415 1.00 39.53 244 VAL A N 1
ATOM 1855 C CA . VAL A 1 244 ? 14.570 17.095 -37.771 1.00 39.53 244 VAL A CA 1
ATOM 1856 C C . VAL A 1 244 ? 13.368 16.150 -37.741 1.00 39.53 244 VAL A C 1
ATOM 1858 O O . VAL A 1 244 ? 13.205 15.339 -38.659 1.00 39.53 244 VAL A O 1
ATOM 1861 N N . GLU A 1 245 ? 12.534 16.304 -36.709 1.00 41.44 245 GLU A N 1
ATOM 1862 C CA . GLU A 1 245 ? 11.237 15.649 -36.520 1.00 41.44 245 GLU A CA 1
ATOM 1863 C C . GLU A 1 245 ? 10.511 15.410 -37.850 1.00 41.44 245 GLU A C 1
ATOM 1865 O O . GLU A 1 245 ? 9.887 16.295 -38.437 1.00 41.44 245 GLU A O 1
ATOM 1870 N N . SER A 1 246 ? 10.606 14.177 -38.340 1.00 34.56 246 SER A N 1
ATOM 1871 C CA . SER A 1 246 ? 9.732 13.686 -39.395 1.00 34.56 246 SER A CA 1
ATOM 1872 C C . SER A 1 246 ? 8.527 13.086 -38.672 1.00 34.56 246 SER A C 1
ATOM 1874 O O . SER A 1 246 ? 8.734 12.161 -37.883 1.00 34.56 246 SER A O 1
ATOM 1876 N N . PRO A 1 247 ? 7.300 13.612 -38.856 1.00 35.06 247 PRO A N 1
ATOM 1877 C CA . PRO A 1 247 ? 6.148 13.177 -38.074 1.00 35.06 247 PRO A CA 1
ATOM 1878 C C . PRO A 1 247 ? 5.945 11.673 -38.246 1.00 35.06 247 PRO A C 1
ATOM 1880 O O . PRO A 1 247 ? 5.970 11.167 -39.371 1.00 35.06 247 PRO A O 1
ATOM 1883 N N . ALA A 1 248 ? 5.786 10.965 -37.125 1.00 37.47 248 ALA A N 1
ATOM 1884 C CA . ALA A 1 248 ? 5.776 9.510 -37.101 1.00 37.47 248 ALA A CA 1
ATOM 1885 C C . ALA A 1 248 ? 4.729 8.949 -38.076 1.00 37.47 248 ALA A C 1
ATOM 1887 O O . ALA A 1 248 ? 3.532 9.236 -37.972 1.00 37.47 248 ALA A O 1
ATOM 1888 N N . VAL A 1 249 ? 5.182 8.130 -39.027 1.00 37.97 249 VAL A N 1
ATOM 1889 C CA . VAL A 1 249 ? 4.287 7.422 -39.945 1.00 37.97 249 VAL A CA 1
ATOM 1890 C C . VAL A 1 249 ? 3.444 6.459 -39.110 1.00 37.97 249 VAL A C 1
ATOM 1892 O O . VAL A 1 249 ? 3.988 5.549 -38.481 1.00 37.97 249 VAL A O 1
ATOM 1895 N N . LYS A 1 250 ? 2.119 6.669 -39.089 1.00 35.59 250 LYS A N 1
ATOM 1896 C CA . LYS A 1 250 ? 1.174 5.805 -38.363 1.00 35.59 250 LYS A CA 1
ATOM 1897 C C . LYS A 1 250 ? 1.414 4.339 -38.753 1.00 35.59 250 LYS A C 1
ATOM 1899 O O . LYS A 1 250 ? 1.263 3.991 -39.922 1.00 35.59 250 LYS A O 1
ATOM 1904 N N . GLY A 1 251 ? 1.792 3.509 -37.776 1.00 37.69 251 GLY A N 1
ATOM 1905 C CA . GLY A 1 251 ? 2.127 2.088 -37.958 1.00 37.69 251 GLY A CA 1
ATOM 1906 C C . GLY A 1 251 ? 3.620 1.724 -37.866 1.00 37.69 251 GLY A C 1
ATOM 1907 O O . GLY A 1 251 ? 3.952 0.548 -37.977 1.00 37.69 251 GLY A O 1
ATOM 1908 N N . SER A 1 252 ? 4.533 2.680 -37.650 1.00 32.38 252 SER A N 1
ATOM 1909 C CA . SER A 1 252 ? 5.959 2.382 -37.420 1.00 32.38 252 SER A CA 1
ATOM 1910 C C . SER A 1 252 ? 6.251 2.030 -35.954 1.00 32.38 252 SER A C 1
ATOM 1912 O O . SER A 1 252 ? 6.564 2.909 -35.154 1.00 32.38 252 SER A O 1
ATOM 1914 N N . TYR A 1 253 ? 6.194 0.741 -35.610 1.00 42.88 253 TYR A N 1
ATOM 1915 C CA . TYR A 1 253 ? 6.465 0.232 -34.251 1.00 42.88 253 TYR A CA 1
ATOM 1916 C C . TYR A 1 253 ? 7.950 0.124 -33.873 1.00 42.88 253 TYR A C 1
ATOM 1918 O O . TYR A 1 253 ? 8.278 -0.081 -32.709 1.00 42.88 253 TYR A O 1
ATOM 1926 N N . THR A 1 254 ? 8.865 0.254 -34.832 1.00 36.62 254 THR A N 1
ATOM 1927 C CA . THR A 1 254 ? 10.308 0.229 -34.565 1.00 36.62 254 THR A CA 1
ATOM 1928 C C . THR A 1 254 ? 10.774 1.566 -33.993 1.00 36.62 254 THR A C 1
ATOM 1930 O O . THR A 1 254 ? 10.626 2.588 -34.667 1.00 36.62 254 THR A O 1
ATOM 1933 N N . SER A 1 255 ? 11.389 1.556 -32.804 1.00 43.59 255 SER A N 1
ATOM 1934 C CA . SER A 1 255 ? 12.020 2.731 -32.180 1.00 43.59 255 SER A CA 1
ATOM 1935 C C . SER A 1 255 ? 13.065 3.380 -33.090 1.00 43.59 255 SER A C 1
ATOM 1937 O O . SER A 1 255 ? 14.233 2.984 -33.120 1.00 43.59 255 SER A O 1
ATOM 1939 N N . THR A 1 256 ? 12.664 4.431 -33.803 1.00 41.19 256 THR A N 1
ATOM 1940 C CA . THR A 1 256 ? 13.596 5.313 -34.506 1.00 41.19 256 THR A CA 1
ATOM 1941 C C . THR A 1 256 ? 14.548 5.929 -33.485 1.00 41.19 256 THR A C 1
ATOM 1943 O O . THR A 1 256 ? 14.100 6.591 -32.550 1.00 41.19 256 THR A O 1
ATOM 1946 N N . ASN A 1 257 ? 15.853 5.727 -33.682 1.00 45.72 257 ASN A N 1
ATOM 1947 C CA . ASN A 1 257 ? 16.944 6.211 -32.824 1.00 45.72 257 ASN A CA 1
ATOM 1948 C C . ASN A 1 257 ? 17.113 5.465 -31.479 1.00 45.72 257 ASN A C 1
ATOM 1950 O O . ASN A 1 257 ? 17.794 5.968 -30.590 1.00 45.72 257 ASN A O 1
ATOM 1954 N N . GLY A 1 258 ? 16.520 4.275 -31.312 1.00 51.19 258 GLY A N 1
ATOM 1955 C CA . GLY A 1 258 ? 16.781 3.388 -30.164 1.00 51.19 258 GLY A CA 1
ATOM 1956 C C . GLY A 1 258 ? 16.226 3.845 -28.808 1.00 51.19 258 GLY A C 1
ATOM 1957 O O . GLY A 1 258 ? 16.371 3.124 -27.829 1.00 51.19 258 GLY A O 1
ATOM 1958 N N . GLN A 1 259 ? 15.570 5.005 -28.747 1.00 61.28 259 GLN A N 1
ATOM 1959 C CA . GLN A 1 259 ? 14.855 5.495 -27.569 1.00 61.28 259 GLN A CA 1
ATOM 1960 C C . GLN A 1 259 ? 13.475 4.820 -27.456 1.00 61.28 259 GLN A C 1
ATOM 1962 O O . GLN A 1 259 ? 12.856 4.479 -28.470 1.00 61.28 259 GLN A O 1
ATOM 1967 N N . LEU A 1 260 ? 12.975 4.626 -26.231 1.00 75.00 260 LEU A N 1
ATOM 1968 C CA . LEU A 1 260 ? 11.607 4.146 -26.005 1.00 75.00 260 LEU A CA 1
ATOM 1969 C C . LEU A 1 260 ? 10.602 5.144 -26.611 1.00 75.00 260 LEU A C 1
ATOM 1971 O O . LEU A 1 260 ? 10.785 6.357 -26.512 1.00 75.00 260 LEU A O 1
ATOM 1975 N N . ASN A 1 261 ? 9.549 4.647 -27.263 1.00 82.75 261 ASN A N 1
ATOM 1976 C CA . ASN A 1 261 ? 8.488 5.511 -27.778 1.00 82.75 261 ASN A CA 1
ATOM 1977 C C . ASN A 1 261 ? 7.689 6.091 -26.600 1.00 82.75 261 ASN A C 1
ATOM 1979 O O . ASN A 1 261 ? 7.219 5.332 -25.757 1.00 82.75 261 ASN A O 1
ATOM 1983 N N . PHE A 1 262 ? 7.468 7.409 -26.587 1.00 83.94 262 PHE A N 1
ATOM 1984 C CA . PHE A 1 262 ? 6.657 8.106 -25.581 1.00 83.94 262 PHE A CA 1
ATOM 1985 C C . PHE A 1 262 ? 5.263 7.480 -25.373 1.00 83.94 262 PHE A C 1
ATOM 1987 O O . PHE A 1 262 ? 4.741 7.488 -24.263 1.00 83.94 262 PHE A O 1
ATOM 1994 N N . GLN A 1 263 ? 4.658 6.888 -26.412 1.00 86.56 263 GLN A N 1
ATOM 1995 C CA . GLN A 1 263 ? 3.398 6.151 -26.246 1.00 86.56 263 GLN A CA 1
ATOM 1996 C C . GLN A 1 263 ? 3.583 4.857 -25.443 1.00 86.56 263 GLN A C 1
ATOM 1998 O O . GLN A 1 263 ? 2.801 4.597 -24.537 1.00 86.56 263 GLN A O 1
ATOM 2003 N N . THR A 1 264 ? 4.630 4.073 -25.713 1.00 90.75 264 THR A N 1
ATOM 2004 C CA . THR A 1 264 ? 4.975 2.871 -24.933 1.00 90.75 264 THR A CA 1
ATOM 2005 C C . THR A 1 264 ? 5.348 3.236 -23.491 1.00 90.75 264 THR A C 1
ATOM 2007 O O . THR A 1 264 ? 4.909 2.567 -22.562 1.00 90.75 264 THR A O 1
ATOM 2010 N N . GLU A 1 265 ? 6.078 4.337 -23.295 1.00 91.00 265 GLU A N 1
ATOM 2011 C CA . GLU A 1 265 ? 6.411 4.905 -21.982 1.00 91.00 265 GLU A CA 1
ATOM 2012 C C . GLU A 1 265 ? 5.148 5.282 -21.187 1.00 91.00 265 GLU A C 1
ATOM 2014 O O . GLU A 1 265 ? 4.957 4.807 -20.066 1.00 91.00 265 GLU A O 1
ATOM 2019 N N . LYS A 1 266 ? 4.229 6.051 -21.797 1.00 91.88 266 LYS A N 1
ATOM 2020 C CA . LYS A 1 266 ? 2.930 6.396 -21.201 1.00 91.88 266 LYS A CA 1
ATOM 2021 C C . LYS A 1 266 ? 2.121 5.137 -20.874 1.00 91.88 266 LYS A C 1
ATOM 2023 O O . LYS A 1 266 ? 1.673 4.992 -19.740 1.00 91.88 266 LYS A O 1
ATOM 2028 N N . LYS A 1 267 ? 1.946 4.225 -21.843 1.00 95.31 267 LYS A N 1
ATOM 2029 C CA . LYS A 1 267 ? 1.200 2.968 -21.659 1.00 95.31 267 LYS A CA 1
ATOM 2030 C C . LYS A 1 267 ? 1.766 2.136 -20.509 1.00 95.31 267 LYS A C 1
ATOM 2032 O O . LYS A 1 267 ? 0.988 1.542 -19.777 1.00 95.31 267 LYS A O 1
ATOM 2037 N N . PHE A 1 268 ? 3.088 2.094 -20.336 1.00 96.69 268 PHE A N 1
ATOM 2038 C CA . PHE A 1 268 ? 3.726 1.364 -19.243 1.00 96.69 268 PHE A CA 1
ATOM 2039 C C . PHE A 1 268 ? 3.448 2.003 -17.880 1.00 96.69 268 PHE A C 1
ATOM 2041 O O . PHE A 1 268 ? 2.994 1.312 -16.970 1.00 96.69 268 PHE A O 1
ATOM 2048 N N . LEU A 1 269 ? 3.629 3.322 -17.746 1.00 96.00 269 LEU A N 1
ATOM 2049 C CA . LEU A 1 269 ? 3.319 4.046 -16.507 1.00 96.00 269 LEU A CA 1
ATOM 2050 C C . LEU A 1 269 ? 1.831 3.941 -16.128 1.00 96.00 269 LEU A C 1
ATOM 2052 O O . LEU A 1 269 ? 1.506 3.821 -14.945 1.00 96.00 269 LEU A O 1
ATOM 2056 N N . THR A 1 270 ? 0.932 3.882 -17.119 1.00 96.06 270 THR A N 1
ATOM 2057 C CA . THR A 1 270 ? -0.505 3.630 -16.927 1.00 96.06 270 THR A CA 1
ATOM 2058 C C . THR A 1 270 ? -0.804 2.347 -16.137 1.00 96.06 270 THR A C 1
ATOM 2060 O O . THR A 1 270 ? -1.829 2.314 -15.465 1.00 96.06 270 THR A O 1
ATOM 2063 N N . PHE A 1 271 ? 0.071 1.332 -16.092 1.00 97.56 271 PHE A N 1
ATOM 2064 C CA . PHE A 1 271 ? -0.190 0.123 -15.289 1.00 97.56 271 PHE A CA 1
ATOM 2065 C C . PHE A 1 271 ? -0.231 0.350 -13.771 1.00 97.56 271 PHE A C 1
ATOM 2067 O O . PHE A 1 271 ? -0.827 -0.457 -13.060 1.00 97.56 271 PHE A O 1
ATOM 2074 N N . SER A 1 272 ? 0.262 1.493 -13.279 1.00 96.69 272 SER A N 1
ATOM 2075 C CA . SER A 1 272 ? 0.013 1.937 -11.897 1.00 96.69 272 SER A CA 1
ATOM 2076 C C . SER A 1 272 ? -1.485 2.088 -11.573 1.00 96.69 272 SER A C 1
ATOM 2078 O O . SER A 1 272 ? -1.878 1.918 -10.419 1.00 96.69 272 SER A O 1
ATOM 2080 N N . TYR A 1 273 ? -2.337 2.313 -12.586 1.00 97.06 273 TYR A N 1
ATOM 2081 C CA . TYR A 1 273 ? -3.799 2.338 -12.466 1.00 97.06 273 TYR A CA 1
ATOM 2082 C C . TYR A 1 273 ? -4.352 1.082 -11.780 1.00 97.06 273 TYR A C 1
ATOM 2084 O O . TYR A 1 273 ? -5.281 1.192 -10.986 1.00 97.06 273 TYR A O 1
ATOM 2092 N N . TRP A 1 274 ? -3.778 -0.100 -12.046 1.00 98.06 274 TRP A N 1
ATOM 2093 C CA . TRP A 1 274 ? -4.261 -1.358 -11.472 1.00 98.06 274 TRP A CA 1
ATOM 2094 C C . TRP A 1 274 ? -4.242 -1.325 -9.946 1.00 98.06 274 TRP A C 1
ATOM 2096 O O . TRP A 1 274 ? -5.290 -1.443 -9.315 1.00 98.06 274 TRP A O 1
ATOM 2106 N N . LEU A 1 275 ? -3.074 -1.073 -9.353 1.00 97.94 275 LEU A N 1
ATOM 2107 C CA . LEU A 1 275 ? -2.924 -0.939 -7.907 1.00 97.94 275 LEU A CA 1
ATOM 2108 C C . LEU A 1 275 ? -3.773 0.215 -7.347 1.00 97.94 275 LEU A C 1
ATOM 2110 O O . LEU A 1 275 ? -4.363 0.070 -6.279 1.00 97.94 275 LEU A O 1
ATOM 2114 N N . LEU A 1 276 ? -3.865 1.339 -8.069 1.00 97.19 276 LEU A N 1
ATOM 2115 C CA . LEU A 1 276 ? -4.600 2.537 -7.643 1.00 97.19 276 LEU A CA 1
ATOM 2116 C C . LEU A 1 276 ? -6.127 2.394 -7.678 1.00 97.19 276 LEU A C 1
ATOM 2118 O O . LEU A 1 276 ? -6.804 3.156 -6.989 1.00 97.19 276 LEU A O 1
ATOM 2122 N N . HIS A 1 277 ? -6.685 1.455 -8.446 1.00 95.88 277 HIS A N 1
ATOM 2123 C CA . HIS A 1 277 ? -8.137 1.343 -8.631 1.00 95.88 277 HIS A CA 1
ATOM 2124 C C . HIS A 1 277 ? -8.730 -0.033 -8.337 1.00 95.88 277 HIS A C 1
ATOM 2126 O O . HIS A 1 277 ? -9.870 -0.067 -7.890 1.00 95.88 277 HIS A O 1
ATOM 2132 N N . GLU A 1 278 ? -7.999 -1.129 -8.534 1.00 96.25 278 GLU A N 1
ATOM 2133 C CA . GLU A 1 278 ? -8.511 -2.504 -8.417 1.00 96.25 278 GLU A CA 1
ATOM 2134 C C . GLU A 1 278 ? -7.714 -3.327 -7.393 1.00 96.25 278 GLU A C 1
ATOM 2136 O O . GLU A 1 278 ? -8.283 -3.924 -6.478 1.00 96.25 278 GLU A O 1
ATOM 2141 N N . GLY A 1 279 ? -6.383 -3.300 -7.482 1.00 97.19 279 GLY A N 1
ATOM 2142 C CA . GLY A 1 279 ? -5.488 -4.075 -6.624 1.00 97.19 279 GLY A CA 1
ATOM 2143 C C . GLY A 1 279 ? -5.638 -3.761 -5.134 1.00 97.19 279 GLY A C 1
ATOM 2144 O O . GLY A 1 279 ? -5.745 -4.681 -4.322 1.00 97.19 279 GLY A O 1
ATOM 2145 N N . TRP A 1 280 ? -5.754 -2.479 -4.757 1.00 97.62 280 TRP A N 1
ATOM 2146 C CA . TRP A 1 280 ? -5.997 -2.102 -3.358 1.00 97.62 280 TRP A CA 1
ATOM 2147 C C . TRP A 1 280 ? -7.358 -2.595 -2.828 1.00 97.62 280 TRP A C 1
ATOM 2149 O O . TRP A 1 280 ? -7.469 -2.851 -1.629 1.00 97.62 280 TRP A O 1
ATOM 2159 N N . ARG A 1 281 ? -8.378 -2.768 -3.691 1.00 97.81 281 ARG A N 1
ATOM 2160 C CA . ARG A 1 281 ? -9.702 -3.305 -3.306 1.00 97.81 281 ARG A CA 1
ATOM 2161 C C . ARG A 1 281 ? -9.577 -4.774 -2.929 1.00 97.81 281 ARG A C 1
ATOM 2163 O O . ARG A 1 281 ? -9.890 -5.143 -1.801 1.00 97.81 281 ARG A O 1
ATOM 2170 N N . ARG A 1 282 ? -9.012 -5.576 -3.843 1.00 97.31 282 ARG A N 1
ATOM 2171 C CA . ARG A 1 282 ? -8.737 -7.010 -3.642 1.00 97.31 282 ARG A CA 1
ATOM 2172 C C . ARG A 1 282 ? -7.879 -7.235 -2.394 1.00 97.31 282 ARG A C 1
ATOM 2174 O O . ARG A 1 282 ? -8.160 -8.129 -1.598 1.00 97.31 282 ARG A O 1
ATOM 2181 N N . TRP A 1 283 ? -6.877 -6.376 -2.179 1.00 97.69 283 TRP A N 1
ATOM 2182 C CA . TRP A 1 283 ? -6.073 -6.397 -0.959 1.00 97.69 283 TRP A CA 1
ATOM 2183 C C . TRP A 1 283 ? -6.906 -6.057 0.283 1.00 97.69 283 TRP A C 1
ATOM 2185 O O . TRP A 1 283 ? -6.805 -6.745 1.296 1.00 97.69 283 TRP A O 1
ATOM 2195 N N . SER A 1 284 ? -7.764 -5.035 0.219 1.00 98.12 284 SER A N 1
ATOM 2196 C CA . SER A 1 284 ? -8.614 -4.638 1.344 1.00 98.12 284 SER A CA 1
ATOM 2197 C C . SER A 1 284 ? -9.610 -5.718 1.767 1.00 98.12 284 SER A C 1
ATOM 2199 O O . SER A 1 284 ? -9.915 -5.798 2.959 1.00 98.12 284 SER A O 1
ATOM 2201 N N . ASP A 1 285 ? -10.119 -6.525 0.836 1.00 98.06 285 ASP A N 1
ATOM 2202 C CA . ASP A 1 285 ? -11.013 -7.644 1.148 1.00 98.06 285 ASP A CA 1
ATOM 2203 C C . ASP A 1 285 ? -10.250 -8.770 1.864 1.00 98.06 285 ASP A C 1
ATOM 2205 O O . ASP A 1 285 ? -10.648 -9.170 2.960 1.00 98.06 285 ASP A O 1
ATOM 2209 N N . ARG A 1 286 ? -9.074 -9.172 1.356 1.00 97.38 286 ARG A N 1
ATOM 2210 C CA . ARG A 1 286 ? -8.158 -10.105 2.049 1.00 97.38 286 ARG A CA 1
ATOM 2211 C C . ARG A 1 286 ? -7.775 -9.602 3.449 1.00 97.38 286 ARG A C 1
ATOM 2213 O O . ARG A 1 286 ? -7.771 -10.363 4.416 1.00 97.38 286 ARG A O 1
ATOM 2220 N N . VAL A 1 287 ? -7.493 -8.304 3.583 1.00 98.31 287 VAL A N 1
ATOM 2221 C CA . VAL A 1 287 ? -7.225 -7.656 4.876 1.00 98.31 287 VAL A CA 1
ATOM 2222 C C . VAL A 1 287 ? -8.453 -7.687 5.786 1.00 98.31 287 VAL A C 1
ATOM 2224 O O . VAL A 1 287 ? -8.299 -7.905 6.986 1.00 98.31 287 VAL A O 1
ATOM 2227 N N . ARG A 1 288 ? -9.671 -7.493 5.267 1.00 98.31 288 ARG A N 1
ATOM 2228 C CA . ARG A 1 288 ? -10.907 -7.581 6.061 1.00 98.31 288 ARG A CA 1
ATOM 2229 C C . ARG A 1 288 ? -11.103 -8.979 6.636 1.00 98.31 288 ARG A C 1
ATOM 2231 O O . ARG A 1 288 ? -11.391 -9.081 7.825 1.00 98.31 288 ARG A O 1
ATOM 2238 N N . GLU A 1 289 ? -10.919 -10.022 5.830 1.00 97.75 289 GLU A N 1
ATOM 2239 C CA . GLU A 1 289 ? -11.056 -11.416 6.270 1.00 97.75 289 GLU A CA 1
ATOM 2240 C C . GLU A 1 289 ? -10.086 -11.747 7.413 1.00 97.75 289 GLU A C 1
ATOM 2242 O O . GLU A 1 289 ? -10.517 -12.194 8.476 1.00 97.75 289 GLU A O 1
ATOM 2247 N N . VAL A 1 290 ? -8.792 -11.443 7.243 1.00 98.06 290 VAL A N 1
ATOM 2248 C CA . VAL A 1 290 ? -7.766 -11.693 8.273 1.00 98.06 290 VAL A CA 1
ATOM 2249 C C . VAL A 1 290 ? -7.995 -10.851 9.535 1.00 98.06 290 VAL A C 1
ATOM 2251 O O . VAL A 1 290 ? -7.809 -11.338 10.651 1.00 98.06 290 VAL A O 1
ATOM 2254 N N . VAL A 1 291 ? -8.424 -9.593 9.388 1.00 98.06 291 VAL A N 1
ATOM 2255 C CA . VAL A 1 291 ? -8.720 -8.724 10.535 1.00 98.06 291 VAL A CA 1
ATOM 2256 C C . VAL A 1 291 ? -9.951 -9.222 11.301 1.00 98.06 291 VAL A C 1
ATOM 2258 O O . VAL A 1 291 ? -9.886 -9.283 12.526 1.00 98.06 291 VAL A O 1
ATOM 2261 N N . GLU A 1 292 ? -11.045 -9.611 10.641 1.00 97.38 292 GLU A N 1
ATOM 2262 C CA . GLU A 1 292 ? -12.238 -10.152 11.319 1.00 97.38 292 GLU A CA 1
ATOM 2263 C C . GLU A 1 292 ? -11.932 -11.472 12.051 1.00 97.38 292 GLU A C 1
ATOM 2265 O O . GLU A 1 292 ? -12.343 -11.632 13.200 1.00 97.38 292 GLU A O 1
ATOM 2270 N N . ASP A 1 293 ? -11.151 -12.371 11.446 1.00 97.12 293 ASP A N 1
ATOM 2271 C CA . ASP A 1 293 ? -10.718 -13.640 12.055 1.00 97.12 293 ASP A CA 1
ATOM 2272 C C . ASP A 1 293 ? -9.952 -13.411 13.377 1.00 97.12 293 ASP A C 1
ATOM 2274 O O . ASP A 1 293 ? -10.296 -13.979 14.417 1.00 97.12 293 ASP A O 1
ATOM 2278 N N . ILE A 1 294 ? -8.975 -12.494 13.377 1.00 96.50 294 ILE A N 1
ATOM 2279 C CA . ILE A 1 294 ? -8.129 -12.209 14.550 1.00 96.50 294 ILE A CA 1
ATOM 2280 C C . ILE A 1 294 ? -8.846 -11.314 15.583 1.00 96.50 294 ILE A C 1
ATOM 2282 O O . ILE A 1 294 ? -8.781 -11.573 16.789 1.00 96.50 294 ILE A O 1
ATOM 2286 N N . ILE A 1 295 ? -9.529 -10.238 15.159 1.00 95.06 295 ILE A N 1
ATOM 2287 C CA . ILE A 1 295 ? -10.056 -9.207 16.080 1.00 95.06 295 ILE A CA 1
ATOM 2288 C C . ILE A 1 295 ? -11.574 -9.236 16.280 1.00 95.06 295 ILE A C 1
ATOM 2290 O O . ILE A 1 295 ? -12.063 -8.583 17.209 1.00 95.06 295 ILE A O 1
ATOM 2294 N N . GLY A 1 296 ? -12.336 -9.970 15.467 1.00 91.56 296 GLY A N 1
ATOM 2295 C CA . GLY A 1 296 ? -13.801 -10.020 15.523 1.00 91.56 296 GLY A CA 1
ATOM 2296 C C . GLY A 1 296 ? -14.313 -10.404 16.910 1.00 91.56 296 GLY A C 1
ATOM 2297 O O . GLY A 1 296 ? -15.076 -9.656 17.534 1.00 91.56 296 GLY A O 1
ATOM 2298 N N . GLY A 1 297 ? -13.765 -11.487 17.471 1.00 91.50 297 GLY A N 1
ATOM 2299 C CA . GLY A 1 297 ? -14.030 -11.939 18.843 1.00 91.50 297 GLY A CA 1
ATOM 2300 C C . GLY A 1 297 ? -13.431 -11.065 19.958 1.00 91.50 297 GLY A C 1
ATOM 2301 O O . GLY A 1 297 ? -13.826 -11.196 21.119 1.00 91.50 297 GLY A O 1
ATOM 2302 N N . VAL A 1 298 ? -12.501 -10.150 19.653 1.00 93.94 298 VAL A N 1
ATOM 2303 C CA . VAL A 1 298 ? -11.822 -9.334 20.672 1.00 93.94 298 VAL A CA 1
ATOM 2304 C C . VAL A 1 298 ? -12.766 -8.272 21.237 1.00 93.94 298 VAL A C 1
ATOM 2306 O O . VAL A 1 298 ? -13.316 -7.428 20.523 1.00 93.94 298 VAL A O 1
ATOM 2309 N N . SER A 1 299 ? -12.915 -8.292 22.562 1.00 94.31 299 SER A N 1
ATOM 2310 C CA . SER A 1 299 ? -13.703 -7.317 23.314 1.00 94.31 299 SER A CA 1
ATOM 2311 C C . SER A 1 299 ? -13.121 -5.908 23.202 1.00 94.31 299 SER A C 1
ATOM 2313 O O . SER A 1 299 ? -11.957 -5.675 23.515 1.00 94.31 299 SER A O 1
ATOM 2315 N N . LEU A 1 300 ? -13.982 -4.937 22.898 1.00 92.81 300 LEU A N 1
ATOM 2316 C CA . LEU A 1 300 ? -13.697 -3.493 22.900 1.00 92.81 300 LEU A CA 1
ATOM 2317 C C . LEU A 1 300 ? -13.151 -2.961 24.243 1.00 92.81 300 LEU A C 1
ATOM 2319 O O . LEU A 1 300 ? -12.593 -1.865 24.297 1.00 92.81 300 LEU A O 1
ATOM 2323 N N . LYS A 1 301 ? -13.343 -3.726 25.330 1.00 93.94 301 LYS A N 1
ATOM 2324 C CA . LYS A 1 301 ? -12.824 -3.438 26.675 1.00 93.94 301 LYS A CA 1
ATOM 2325 C C . LYS A 1 301 ? -11.472 -4.094 26.974 1.00 93.94 301 LYS A C 1
ATOM 2327 O O . LYS A 1 301 ? -10.927 -3.804 28.035 1.00 93.94 301 LYS A O 1
ATOM 2332 N N . LYS A 1 302 ? -10.946 -4.975 26.107 1.00 96.12 302 LYS A N 1
ATOM 2333 C CA . LYS A 1 302 ? -9.575 -5.489 26.251 1.00 96.12 302 LYS A CA 1
ATOM 2334 C C . LYS A 1 302 ? -8.634 -4.285 26.246 1.00 96.12 302 LYS A C 1
ATOM 2336 O O . LYS A 1 302 ? -8.750 -3.416 25.382 1.00 96.12 302 LYS A O 1
ATOM 2341 N N . THR A 1 303 ? -7.747 -4.220 27.226 1.00 96.06 303 THR A N 1
ATOM 2342 C CA . THR A 1 303 ? -6.633 -3.277 27.230 1.00 96.06 303 THR A CA 1
ATOM 2343 C C . THR A 1 303 ? -5.453 -3.872 26.473 1.00 96.06 303 THR A C 1
ATOM 2345 O O . THR A 1 303 ? -5.277 -5.088 26.486 1.00 96.06 303 THR A O 1
ATOM 2348 N N . PHE A 1 304 ? -4.667 -3.015 25.832 1.00 95.50 304 PHE A N 1
ATOM 2349 C CA . PHE A 1 304 ? -3.395 -3.356 25.202 1.00 95.50 304 PHE A CA 1
ATOM 2350 C C . PHE A 1 304 ? -2.334 -2.351 25.667 1.00 95.50 304 PHE A C 1
ATOM 2352 O O . PHE A 1 304 ? -2.624 -1.154 25.697 1.00 95.50 304 PHE A O 1
ATOM 2359 N N . ASN A 1 305 ? -1.128 -2.798 26.008 1.00 94.75 305 ASN A N 1
ATOM 2360 C CA . ASN A 1 305 ? 0.071 -1.944 26.002 1.00 94.75 305 ASN A CA 1
ATOM 2361 C C . ASN A 1 305 ? 0.662 -1.839 24.574 1.00 94.75 305 ASN A C 1
ATOM 2363 O O . ASN A 1 305 ? 0.148 -2.470 23.640 1.00 94.75 305 ASN A O 1
ATOM 2367 N N . ALA A 1 306 ? 1.726 -1.050 24.371 1.00 93.12 306 ALA A N 1
ATOM 2368 C CA . ALA A 1 306 ? 2.274 -0.833 23.028 1.00 93.12 306 ALA A CA 1
ATOM 2369 C C . ALA A 1 306 ? 2.859 -2.116 22.408 1.00 93.12 306 ALA A C 1
ATOM 2371 O O . ALA A 1 306 ? 2.775 -2.319 21.191 1.00 93.12 306 ALA A O 1
ATOM 2372 N N . LYS A 1 307 ? 3.416 -3.006 23.240 1.00 94.25 307 LYS A N 1
ATOM 2373 C CA . LYS A 1 307 ? 3.987 -4.295 22.826 1.00 94.25 307 LYS A CA 1
ATOM 2374 C C . LYS A 1 307 ? 2.900 -5.277 22.390 1.00 94.25 307 LYS A C 1
ATOM 2376 O O . LYS A 1 307 ? 2.965 -5.764 21.269 1.00 94.25 307 LYS A O 1
ATOM 2381 N N . GLU A 1 308 ? 1.860 -5.481 23.198 1.00 95.62 308 GLU A N 1
ATOM 2382 C CA . GLU A 1 308 ? 0.716 -6.347 22.859 1.00 95.62 308 GLU A CA 1
ATOM 2383 C C . GLU A 1 308 ? -0.010 -5.882 21.585 1.00 95.62 308 GLU A C 1
ATOM 2385 O O . GLU A 1 308 ? -0.520 -6.696 20.816 1.00 95.62 308 GLU A O 1
ATOM 2390 N N . PHE A 1 309 ? -0.082 -4.566 21.352 1.00 95.62 309 PHE A N 1
ATOM 2391 C CA . PHE A 1 309 ? -0.671 -4.018 20.130 1.00 95.62 309 PHE A CA 1
ATOM 2392 C C . PHE A 1 309 ? 0.251 -4.188 18.908 1.00 95.62 309 PHE A C 1
ATOM 2394 O O . PHE A 1 309 ? -0.223 -4.480 17.811 1.00 95.62 309 PHE A O 1
ATOM 2401 N N . THR A 1 310 ? 1.569 -4.077 19.095 1.00 95.88 310 THR A N 1
ATOM 2402 C CA . THR A 1 310 ? 2.570 -4.385 18.056 1.00 95.88 310 THR A CA 1
ATOM 2403 C C . THR A 1 310 ? 2.566 -5.874 17.689 1.00 95.88 310 THR A C 1
ATOM 2405 O O . THR A 1 310 ? 2.676 -6.221 16.512 1.00 95.88 310 THR A O 1
ATOM 2408 N N . GLU A 1 311 ? 2.390 -6.757 18.673 1.00 96.44 311 GLU A N 1
ATOM 2409 C CA . GLU A 1 311 ? 2.245 -8.205 18.482 1.00 96.44 311 GLU A CA 1
ATOM 2410 C C . GLU A 1 311 ? 0.963 -8.541 17.707 1.00 96.44 311 GLU A C 1
ATOM 2412 O O . GLU A 1 311 ? 1.036 -9.273 16.724 1.00 96.44 311 GLU A O 1
ATOM 2417 N N . LEU A 1 312 ? -0.175 -7.915 18.041 1.00 97.31 312 LEU A N 1
ATOM 2418 C CA . LEU A 1 312 ? -1.432 -8.057 17.291 1.00 97.31 312 LEU A CA 1
ATOM 2419 C C . LEU A 1 312 ? -1.287 -7.660 15.809 1.00 97.31 312 LEU A C 1
ATOM 2421 O O . LEU A 1 312 ? -1.789 -8.347 14.921 1.00 97.31 312 LEU A O 1
ATOM 2425 N N . LEU A 1 313 ? -0.596 -6.553 15.518 1.00 97.12 313 LEU A N 1
ATOM 2426 C CA . LEU A 1 313 ? -0.324 -6.153 14.132 1.00 97.12 313 LEU A CA 1
ATOM 2427 C C . LEU A 1 313 ? 0.634 -7.119 13.427 1.00 97.12 313 LEU A C 1
ATOM 2429 O O . LEU A 1 313 ? 0.523 -7.301 12.218 1.00 97.12 313 LEU A O 1
ATOM 2433 N N . SER A 1 314 ? 1.554 -7.743 14.164 1.00 97.00 314 SER A N 1
ATOM 2434 C CA . SER A 1 314 ? 2.485 -8.736 13.616 1.00 97.00 314 SER A CA 1
ATOM 2435 C C . SER A 1 314 ? 1.775 -10.049 13.271 1.00 97.00 314 SER A C 1
ATOM 2437 O O . SER A 1 314 ? 2.047 -10.608 12.216 1.00 97.00 314 SER A O 1
ATOM 2439 N N . GLU A 1 315 ? 0.810 -10.483 14.087 1.00 97.25 315 GLU A N 1
ATOM 2440 C CA . GLU A 1 315 ? -0.082 -11.623 13.812 1.00 97.25 315 GLU A CA 1
ATOM 2441 C C . GLU A 1 315 ? -0.924 -11.388 12.542 1.00 97.25 315 GLU A C 1
ATOM 2443 O O . GLU A 1 315 ? -0.993 -12.249 11.662 1.00 97.25 315 GLU A O 1
ATOM 2448 N N . ILE A 1 316 ? -1.489 -10.180 12.391 1.00 97.81 316 ILE A N 1
ATOM 2449 C CA . ILE A 1 316 ? -2.199 -9.760 11.170 1.00 97.81 316 ILE A CA 1
ATOM 2450 C C . ILE A 1 316 ? -1.261 -9.784 9.952 1.00 97.81 316 ILE A C 1
ATOM 2452 O O . ILE A 1 316 ? -1.638 -10.317 8.910 1.00 97.81 316 ILE A O 1
ATOM 2456 N N . ARG A 1 317 ? -0.037 -9.244 10.068 1.00 97.12 317 ARG A N 1
ATOM 2457 C CA . ARG A 1 317 ? 0.957 -9.272 8.980 1.00 97.12 317 ARG A CA 1
ATOM 2458 C C . ARG A 1 317 ? 1.351 -10.696 8.592 1.00 97.12 317 ARG A C 1
ATOM 2460 O O . ARG A 1 317 ? 1.355 -11.005 7.406 1.00 97.12 317 ARG A O 1
ATOM 2467 N N . GLU A 1 318 ? 1.640 -11.569 9.556 1.00 95.62 318 GLU A N 1
ATOM 2468 C CA . GLU A 1 318 ? 2.044 -12.957 9.291 1.00 95.62 318 GLU A CA 1
ATOM 2469 C C . GLU A 1 318 ? 0.958 -13.719 8.515 1.00 95.62 318 GLU A C 1
ATOM 2471 O O . GLU A 1 318 ? 1.257 -14.402 7.537 1.00 95.62 318 GLU A O 1
ATOM 2476 N N . ARG A 1 319 ? -0.314 -13.537 8.891 1.00 95.50 319 ARG A N 1
ATOM 2477 C CA . ARG A 1 319 ? -1.466 -14.176 8.235 1.00 95.50 319 ARG A CA 1
ATOM 2478 C C . ARG A 1 319 ? -1.850 -13.545 6.886 1.00 95.50 319 ARG A C 1
ATOM 2480 O O . ARG A 1 319 ? -2.617 -14.144 6.136 1.00 95.50 319 ARG A O 1
ATOM 2487 N N . LEU A 1 320 ? -1.310 -12.368 6.556 1.00 96.19 320 LEU A N 1
ATOM 2488 C CA . LEU A 1 320 ? -1.440 -11.728 5.242 1.00 96.19 320 LEU A CA 1
ATOM 2489 C C . LEU A 1 320 ? -0.297 -12.093 4.290 1.00 96.19 320 LEU A C 1
ATOM 2491 O O . LEU A 1 320 ? -0.561 -12.409 3.129 1.00 96.19 320 LEU A O 1
ATOM 2495 N N . GLU A 1 321 ? 0.943 -12.034 4.780 1.00 94.56 321 GLU A N 1
ATOM 2496 C CA . GLU A 1 321 ? 2.184 -12.201 4.010 1.00 94.56 321 GLU A CA 1
ATOM 2497 C C . GLU A 1 321 ? 2.546 -13.663 3.739 1.00 94.56 321 GLU A C 1
ATOM 2499 O O . GLU A 1 321 ? 3.272 -13.923 2.784 1.00 94.56 321 GLU A O 1
ATOM 2504 N N . TYR A 1 322 ? 2.028 -14.616 4.520 1.00 93.19 322 TYR A N 1
ATOM 2505 C CA . TYR A 1 322 ? 2.310 -16.043 4.353 1.00 93.19 322 TYR A CA 1
ATOM 2506 C C . TYR A 1 322 ? 1.033 -16.866 4.181 1.00 93.19 322 TYR A C 1
ATOM 2508 O O . TYR A 1 322 ? -0.034 -16.549 4.706 1.00 93.19 322 TYR A O 1
ATOM 2516 N N . THR A 1 323 ? 1.164 -17.966 3.447 1.00 90.12 323 THR A N 1
ATOM 2517 C CA . THR A 1 323 ? 0.136 -18.992 3.253 1.00 90.12 323 THR A CA 1
ATOM 2518 C C . THR A 1 323 ? 0.725 -20.364 3.555 1.00 90.12 323 THR A C 1
ATOM 2520 O O . THR A 1 323 ? 1.909 -20.595 3.320 1.00 90.12 323 THR A O 1
ATOM 2523 N N . GLU A 1 324 ? -0.080 -21.275 4.100 1.00 88.88 324 GLU A N 1
ATOM 2524 C CA . GLU A 1 324 ? 0.358 -22.645 4.378 1.00 88.88 324 GLU A CA 1
ATOM 2525 C C . GLU A 1 324 ? -0.006 -23.551 3.196 1.00 88.88 324 GLU A C 1
ATOM 2527 O O . GLU A 1 324 ? -1.184 -23.759 2.901 1.00 88.88 324 GLU A O 1
ATOM 2532 N N . VAL A 1 325 ? 1.012 -24.084 2.516 1.00 89.19 325 VAL A N 1
ATOM 2533 C CA . VAL A 1 325 ? 0.881 -25.000 1.372 1.00 89.19 325 VAL A CA 1
ATOM 2534 C C . VAL A 1 325 ? 1.628 -26.284 1.717 1.00 89.19 325 VAL A C 1
ATOM 2536 O O . VAL A 1 325 ? 2.802 -26.242 2.068 1.00 89.19 325 VAL A O 1
ATOM 2539 N N . ASP A 1 326 ? 0.923 -27.419 1.711 1.00 87.19 326 ASP A N 1
ATOM 2540 C CA . ASP A 1 326 ? 1.423 -28.745 2.128 1.00 87.19 326 ASP A CA 1
ATOM 2541 C C . ASP A 1 326 ? 2.126 -28.800 3.511 1.00 87.19 326 ASP A C 1
ATOM 2543 O O . ASP A 1 326 ? 2.801 -29.773 3.849 1.00 87.19 326 ASP A O 1
ATOM 2547 N N . GLY A 1 327 ? 1.899 -27.787 4.358 1.00 85.25 327 GLY A N 1
ATOM 2548 C CA . GLY A 1 327 ? 2.488 -27.642 5.694 1.00 85.25 327 GLY A CA 1
ATOM 2549 C C . GLY A 1 327 ? 3.718 -26.730 5.767 1.00 85.25 327 GLY A C 1
ATOM 2550 O O . GLY A 1 327 ? 4.230 -26.509 6.864 1.00 85.25 327 GLY A O 1
ATOM 2551 N N . GLU A 1 328 ? 4.176 -26.170 4.645 1.00 88.25 328 GLU A N 1
ATOM 2552 C CA . GLU A 1 328 ? 5.230 -25.151 4.603 1.00 88.25 328 GLU A CA 1
ATOM 2553 C C . GLU A 1 328 ? 4.629 -23.741 4.467 1.00 88.25 328 GLU A C 1
ATOM 2555 O O . GLU A 1 328 ? 3.592 -23.546 3.829 1.00 88.25 328 GLU A O 1
ATOM 2560 N N . LYS A 1 329 ? 5.276 -22.740 5.082 1.00 88.12 329 LYS A N 1
ATOM 2561 C CA . LYS A 1 329 ? 4.877 -21.328 4.973 1.00 88.12 329 LYS A CA 1
ATOM 2562 C C . LYS A 1 329 ? 5.510 -20.705 3.733 1.00 88.12 329 LYS A C 1
ATOM 2564 O O . LYS A 1 329 ? 6.694 -20.379 3.736 1.00 88.12 329 LYS A O 1
ATOM 2569 N N . VAL A 1 330 ? 4.699 -20.524 2.698 1.00 89.75 330 VAL A N 1
ATOM 2570 C CA . VAL A 1 330 ? 5.078 -19.909 1.421 1.00 89.75 330 VAL A CA 1
ATOM 2571 C C . VAL A 1 330 ? 4.617 -18.445 1.418 1.00 89.75 330 VAL A C 1
ATOM 2573 O O . VAL A 1 330 ? 3.482 -18.185 1.839 1.00 89.75 330 VAL A O 1
ATOM 2576 N N . PRO A 1 331 ? 5.439 -17.479 0.961 1.00 89.62 331 PRO A N 1
ATOM 2577 C CA . PRO A 1 331 ? 5.001 -16.098 0.775 1.00 89.62 331 PRO A CA 1
ATOM 2578 C C . PRO A 1 331 ? 3.738 -16.015 -0.091 1.00 89.62 331 PRO A C 1
ATOM 2580 O O . PRO A 1 331 ? 3.616 -16.697 -1.108 1.00 89.62 331 PRO A O 1
ATOM 2583 N N . ALA A 1 332 ? 2.781 -15.188 0.319 1.00 90.00 332 ALA A N 1
ATOM 2584 C CA . ALA A 1 332 ? 1.575 -14.934 -0.454 1.00 90.00 332 ALA A CA 1
ATOM 2585 C C . ALA A 1 332 ? 1.916 -14.155 -1.737 1.00 90.00 332 ALA A C 1
ATOM 2587 O O . ALA A 1 332 ? 2.750 -13.251 -1.714 1.00 90.00 332 ALA A O 1
ATOM 2588 N N . ASN A 1 333 ? 1.249 -14.475 -2.850 1.00 90.12 333 ASN A N 1
ATOM 2589 C CA . ASN A 1 333 ? 1.455 -13.778 -4.120 1.00 90.12 333 ASN A CA 1
ATOM 2590 C C . ASN A 1 333 ? 1.070 -12.294 -3.981 1.00 90.12 333 ASN A C 1
ATOM 2592 O O . ASN A 1 333 ? -0.095 -11.972 -3.779 1.00 90.12 333 ASN A O 1
ATOM 2596 N N . MET A 1 334 ? 2.042 -11.388 -4.094 1.00 91.31 334 MET A N 1
ATOM 2597 C CA . MET A 1 334 ? 1.809 -9.939 -4.019 1.00 91.31 334 MET A CA 1
ATOM 2598 C C . MET A 1 334 ? 1.527 -9.310 -5.392 1.00 91.31 334 MET A C 1
ATOM 2600 O O . MET A 1 334 ? 1.011 -8.193 -5.467 1.00 91.31 334 MET A O 1
ATOM 2604 N N . ARG A 1 335 ? 1.847 -10.019 -6.483 1.00 95.25 335 ARG A N 1
ATOM 2605 C CA . ARG A 1 335 ? 1.782 -9.513 -7.859 1.00 95.25 335 ARG A CA 1
ATOM 2606 C C . ARG A 1 335 ? 0.356 -9.191 -8.289 1.00 95.25 335 ARG A C 1
ATOM 2608 O O . ARG A 1 335 ? 0.151 -8.145 -8.897 1.00 95.25 335 ARG A O 1
ATOM 2615 N N . GLU A 1 336 ? -0.618 -10.012 -7.892 1.00 95.12 336 GLU A N 1
ATOM 2616 C CA . GLU A 1 336 ? -2.043 -9.844 -8.232 1.00 95.12 336 GLU A CA 1
ATOM 2617 C C . GLU A 1 336 ? -2.638 -8.500 -7.755 1.00 95.12 336 GLU A C 1
ATOM 2619 O O . GLU A 1 336 ? -3.554 -7.958 -8.379 1.00 95.12 336 GLU A O 1
ATOM 2624 N N . TYR A 1 337 ? -2.082 -7.913 -6.689 1.00 96.50 337 TYR A N 1
ATOM 2625 C CA . TYR A 1 337 ? -2.477 -6.596 -6.172 1.00 96.50 337 TYR A CA 1
ATOM 2626 C C . TYR A 1 337 ? -1.718 -5.441 -6.847 1.00 96.50 337 TYR A C 1
ATOM 2628 O O . TYR A 1 337 ? -2.168 -4.299 -6.799 1.00 96.50 337 TYR A O 1
ATOM 2636 N N . MET A 1 338 ? -0.574 -5.712 -7.483 1.00 97.69 338 MET A N 1
ATOM 2637 C CA . MET A 1 338 ? 0.315 -4.694 -8.056 1.00 97.69 338 MET A CA 1
ATOM 2638 C C . MET A 1 338 ? 0.181 -4.551 -9.576 1.00 97.69 338 MET A C 1
ATOM 2640 O O . MET A 1 338 ? 0.262 -3.432 -10.082 1.00 97.69 338 MET A O 1
ATOM 2644 N N . LEU A 1 339 ? -0.064 -5.646 -10.300 1.00 96.88 339 LEU A N 1
ATOM 2645 C CA . LEU A 1 339 ? -0.242 -5.682 -11.754 1.00 96.88 339 LEU A CA 1
ATOM 2646 C C . LEU A 1 339 ? -1.390 -6.629 -12.155 1.00 96.88 339 LEU A C 1
ATOM 2648 O O . LEU A 1 339 ? -1.638 -7.613 -11.458 1.00 96.88 339 LEU A O 1
ATOM 2652 N N . PRO A 1 340 ? -2.062 -6.382 -13.296 1.00 96.25 340 PRO A N 1
ATOM 2653 C CA . PRO A 1 340 ? -3.003 -7.337 -13.866 1.00 96.25 340 PRO A CA 1
ATOM 2654 C C . PRO A 1 340 ? -2.256 -8.560 -14.408 1.00 96.25 340 PRO A C 1
ATOM 2656 O O . PRO A 1 340 ? -1.202 -8.419 -15.035 1.00 96.25 340 PRO A O 1
ATOM 2659 N N . ASP A 1 341 ? -2.827 -9.750 -14.233 1.00 91.50 341 ASP A N 1
ATOM 2660 C CA . ASP A 1 341 ? -2.309 -10.993 -14.825 1.00 91.50 341 ASP A CA 1
ATOM 2661 C C . ASP A 1 341 ? -3.035 -11.379 -16.130 1.00 91.50 341 ASP A C 1
ATOM 2663 O O . ASP A 1 341 ? -2.433 -11.998 -17.008 1.00 91.50 341 ASP A O 1
ATOM 2667 N N . GLU A 1 342 ? -4.305 -10.988 -16.311 1.00 93.19 342 GLU A N 1
ATOM 2668 C CA . GLU A 1 342 ? -5.073 -11.324 -17.516 1.00 93.19 342 GLU A CA 1
ATOM 2669 C C . GLU A 1 342 ? -4.969 -10.259 -18.629 1.00 93.19 342 GLU A C 1
ATOM 2671 O O . GLU A 1 342 ? -5.133 -9.067 -18.363 1.00 93.19 342 GLU A O 1
ATOM 2676 N N . PRO A 1 343 ? -4.837 -10.648 -19.917 1.00 93.31 343 PRO A N 1
ATOM 2677 C CA . PRO A 1 343 ? -4.863 -9.706 -21.044 1.00 93.31 343 PRO A CA 1
ATOM 2678 C C . PRO A 1 343 ? -6.166 -8.897 -21.188 1.00 93.31 343 PRO A C 1
ATOM 2680 O O . PRO A 1 343 ? -6.184 -7.866 -21.864 1.00 93.31 343 PRO A O 1
ATOM 2683 N N . ALA A 1 344 ? -7.266 -9.358 -20.582 1.00 94.00 344 ALA A N 1
ATOM 2684 C CA . ALA A 1 344 ? -8.513 -8.600 -20.495 1.00 94.00 344 ALA A CA 1
ATOM 2685 C C . ALA A 1 344 ? -8.367 -7.394 -19.550 1.00 94.00 344 ALA A C 1
ATOM 2687 O O . ALA A 1 344 ? -8.716 -6.273 -19.929 1.00 94.00 344 ALA A O 1
ATOM 2688 N N . ASP A 1 345 ? -7.770 -7.617 -18.380 1.00 95.62 345 ASP A N 1
ATOM 2689 C CA . ASP A 1 345 ? -7.475 -6.591 -17.381 1.00 95.62 345 ASP A CA 1
ATOM 2690 C C . ASP A 1 345 ? -6.387 -5.625 -17.875 1.00 95.62 345 ASP A C 1
ATOM 2692 O O . ASP A 1 345 ? -6.529 -4.412 -17.731 1.00 95.62 345 ASP A O 1
ATOM 2696 N N . GLU A 1 346 ? -5.348 -6.118 -18.564 1.00 96.00 346 GLU A N 1
ATOM 2697 C CA . GLU A 1 346 ? -4.351 -5.264 -19.235 1.00 96.00 346 GLU A CA 1
ATOM 2698 C C . GLU A 1 346 ? -5.006 -4.295 -20.238 1.00 96.00 346 GLU A C 1
ATOM 2700 O O . GLU A 1 346 ? -4.652 -3.114 -20.305 1.00 96.00 346 GLU A O 1
ATOM 2705 N N . ARG A 1 347 ? -5.991 -4.772 -21.012 1.00 95.12 347 ARG A N 1
ATOM 2706 C CA . ARG A 1 347 ? -6.749 -3.943 -21.959 1.00 95.12 347 ARG A CA 1
ATOM 2707 C C . ARG A 1 347 ? -7.646 -2.927 -21.248 1.00 95.12 347 ARG A C 1
ATOM 2709 O O . ARG A 1 347 ? -7.787 -1.806 -21.741 1.00 95.12 347 ARG A O 1
ATOM 2716 N N . GLU A 1 348 ? -8.241 -3.292 -20.115 1.00 95.31 348 GLU A N 1
ATOM 2717 C CA . GLU A 1 348 ? -9.052 -2.375 -19.309 1.00 95.31 348 GLU A CA 1
ATOM 2718 C C . GLU A 1 348 ? -8.198 -1.273 -18.669 1.00 95.31 348 GLU A C 1
ATOM 2720 O O . GLU A 1 348 ? -8.555 -0.102 -18.761 1.00 95.31 348 GLU A O 1
ATOM 2725 N N . VAL A 1 349 ? -7.027 -1.618 -18.129 1.00 96.50 349 VAL A N 1
ATOM 2726 C CA . VAL A 1 349 ? -6.036 -0.674 -17.586 1.00 96.50 349 VAL A CA 1
ATOM 2727 C C . VAL A 1 349 ? -5.619 0.368 -18.631 1.00 96.50 349 VAL A C 1
ATOM 2729 O O . VAL A 1 349 ? -5.642 1.568 -18.351 1.00 96.50 349 VAL A O 1
ATOM 2732 N N . LEU A 1 350 ? -5.317 -0.057 -19.865 1.00 96.38 350 LEU A N 1
ATOM 2733 C CA . LEU A 1 350 ? -5.022 0.867 -20.970 1.00 96.38 350 LEU A CA 1
ATOM 2734 C C . LEU A 1 350 ? -6.230 1.768 -21.300 1.00 96.38 350 LEU A C 1
ATOM 2736 O O . LEU A 1 350 ? -6.065 2.975 -21.496 1.00 96.38 350 LEU A O 1
ATOM 2740 N N . ARG A 1 351 ? -7.448 1.207 -21.328 1.00 95.81 351 ARG A N 1
ATOM 2741 C CA . ARG A 1 351 ? -8.688 1.943 -21.632 1.00 95.81 351 ARG A CA 1
ATOM 2742 C C . ARG A 1 351 ? -8.985 3.010 -20.578 1.00 95.81 351 ARG A C 1
ATOM 2744 O O . ARG A 1 351 ? -9.234 4.163 -20.926 1.00 95.81 351 ARG A O 1
ATOM 2751 N N . ALA A 1 352 ? -8.928 2.642 -19.302 1.00 93.12 352 ALA A N 1
ATOM 2752 C CA . ALA A 1 352 ? -9.201 3.535 -18.183 1.00 93.12 352 ALA A CA 1
ATOM 2753 C C . ALA A 1 352 ? -8.108 4.607 -18.004 1.00 93.12 352 ALA A C 1
ATOM 2755 O O . ALA A 1 352 ? -8.416 5.748 -17.666 1.00 93.12 352 ALA A O 1
ATOM 2756 N N . GLY A 1 353 ? -6.851 4.288 -18.334 1.00 89.62 353 GLY A N 1
ATOM 2757 C CA . GLY A 1 353 ? -5.737 5.243 -18.392 1.00 89.62 353 GLY A CA 1
ATOM 2758 C C . GLY A 1 353 ? -5.751 6.217 -19.581 1.00 89.62 353 GLY A C 1
ATOM 2759 O O . GLY A 1 353 ? -4.778 6.952 -19.788 1.00 89.62 353 GLY A O 1
ATOM 2760 N N . GLY A 1 354 ? -6.814 6.234 -20.392 1.00 91.19 354 GLY A N 1
ATOM 2761 C CA . GLY A 1 354 ? -6.954 7.161 -21.516 1.00 91.19 354 GLY A CA 1
ATOM 2762 C C . GLY A 1 354 ? -5.944 6.907 -22.638 1.00 91.19 354 GLY A C 1
ATOM 2763 O O . GLY A 1 354 ? -5.324 7.847 -23.149 1.00 91.19 354 GLY A O 1
ATOM 2764 N N . VAL A 1 355 ? -5.726 5.640 -22.989 1.00 91.88 355 VAL A N 1
ATOM 2765 C CA . VAL A 1 355 ? -5.122 5.237 -24.269 1.00 91.88 355 VAL A CA 1
ATOM 2766 C C . VAL A 1 355 ? -6.215 5.236 -25.347 1.00 91.88 355 VAL A C 1
ATOM 2768 O O . VAL A 1 355 ? -7.383 4.983 -25.058 1.00 91.88 355 VAL A O 1
ATOM 2771 N N . ASP A 1 356 ? -5.849 5.575 -26.583 1.00 89.81 356 ASP A N 1
ATOM 2772 C CA . ASP A 1 356 ? -6.774 5.620 -27.723 1.00 89.81 356 ASP A CA 1
ATOM 2773 C C . ASP A 1 356 ? -7.381 4.232 -28.008 1.00 89.81 356 ASP A C 1
ATOM 2775 O O . ASP A 1 356 ? -6.690 3.220 -27.888 1.00 89.81 356 ASP A O 1
ATOM 2779 N N . GLU A 1 357 ? -8.661 4.170 -28.397 1.00 89.12 357 GLU A N 1
ATOM 2780 C CA . GLU A 1 357 ? -9.390 2.904 -28.581 1.00 89.12 357 GLU A CA 1
ATOM 2781 C C . GLU A 1 357 ? -8.762 1.991 -29.654 1.00 89.12 357 GLU A C 1
ATOM 2783 O O . GLU A 1 357 ? -8.823 0.764 -29.539 1.00 89.12 357 GLU A O 1
ATOM 2788 N N . PHE A 1 358 ? -8.082 2.568 -30.652 1.00 88.62 358 PHE A N 1
ATOM 2789 C CA . PHE A 1 358 ? -7.343 1.824 -31.676 1.00 88.62 358 PHE A CA 1
ATOM 2790 C C . PHE A 1 358 ? -5.966 1.324 -31.201 1.00 88.62 358 PHE A C 1
ATOM 2792 O O . PHE A 1 358 ? -5.314 0.574 -31.928 1.00 88.62 358 PHE A O 1
ATOM 2799 N N . ASP A 1 359 ? -5.516 1.717 -30.004 1.00 89.19 359 ASP A N 1
ATOM 2800 C CA . ASP A 1 359 ? -4.183 1.430 -29.455 1.00 89.19 359 ASP A CA 1
ATOM 2801 C C . ASP A 1 359 ? -4.211 0.629 -28.129 1.00 89.19 359 ASP A C 1
ATOM 2803 O O . ASP A 1 359 ? -3.190 0.473 -27.453 1.00 89.19 359 ASP A O 1
ATOM 2807 N N . LEU A 1 360 ? -5.377 0.064 -27.779 1.00 91.31 360 LEU A N 1
ATOM 2808 C CA . LEU A 1 360 ? -5.643 -0.760 -26.584 1.00 91.31 360 LEU A CA 1
ATOM 2809 C C . LEU A 1 360 ? -5.075 -2.193 -26.665 1.00 91.31 360 LEU A C 1
ATOM 2811 O O . LEU A 1 360 ? -5.777 -3.174 -26.408 1.00 91.31 360 LEU A O 1
ATOM 2815 N N . TYR A 1 361 ? -3.805 -2.326 -27.038 1.00 90.56 361 TYR A N 1
ATOM 2816 C CA . TYR A 1 361 ? -3.063 -3.586 -27.008 1.00 90.56 361 TYR A CA 1
ATOM 2817 C C . TYR A 1 361 ? -1.659 -3.380 -26.435 1.00 90.56 361 TYR A C 1
ATOM 2819 O O . TYR A 1 361 ? -1.053 -2.307 -26.552 1.00 90.56 361 TYR A O 1
ATOM 2827 N N . VAL A 1 362 ? -1.142 -4.455 -25.841 1.00 92.69 362 VAL A N 1
ATOM 2828 C CA . VAL A 1 362 ? 0.235 -4.555 -25.365 1.00 92.69 362 VAL A CA 1
ATOM 2829 C C . VAL A 1 362 ? 1.134 -4.960 -26.535 1.00 92.69 362 VAL A C 1
ATOM 2831 O O . VAL A 1 362 ? 1.072 -6.091 -27.014 1.00 92.69 362 VAL A O 1
ATOM 2834 N N . ASP A 1 363 ? 1.937 -4.014 -27.026 1.00 90.56 363 ASP A N 1
ATOM 2835 C CA . ASP A 1 363 ? 2.955 -4.266 -28.052 1.00 90.56 363 ASP A CA 1
ATOM 2836 C C . ASP A 1 363 ? 4.149 -5.077 -27.486 1.00 90.56 363 ASP A C 1
ATOM 2838 O O . ASP A 1 363 ? 4.280 -5.185 -26.266 1.00 90.56 363 ASP A O 1
ATOM 2842 N N . PRO A 1 364 ? 5.036 -5.661 -28.318 1.00 91.25 364 PRO A N 1
ATOM 2843 C CA . PRO A 1 364 ? 6.133 -6.503 -27.826 1.00 91.25 364 PRO A CA 1
ATOM 2844 C C . PRO A 1 364 ? 7.146 -5.800 -26.906 1.00 91.25 364 PRO A C 1
ATOM 2846 O O . PRO A 1 364 ? 7.776 -6.465 -26.086 1.00 91.25 364 PRO A O 1
ATOM 2849 N N . VAL A 1 365 ? 7.310 -4.476 -27.012 1.00 89.38 365 VAL A N 1
ATOM 2850 C CA . VAL A 1 365 ? 8.219 -3.704 -26.148 1.00 89.38 365 VAL A CA 1
ATOM 2851 C C . VAL A 1 365 ? 7.546 -3.434 -24.804 1.00 89.38 365 VAL A C 1
ATOM 2853 O O . VAL A 1 365 ? 8.160 -3.631 -23.757 1.00 89.38 365 VAL A O 1
ATOM 2856 N N . LEU A 1 366 ? 6.258 -3.076 -24.821 1.00 93.31 366 LEU A N 1
ATOM 2857 C CA . LEU A 1 366 ? 5.443 -2.969 -23.611 1.00 93.31 366 LEU A CA 1
ATOM 2858 C C . LEU A 1 366 ? 5.314 -4.318 -22.886 1.00 93.31 366 LEU A C 1
ATOM 2860 O O . LEU A 1 366 ? 5.395 -4.358 -21.664 1.00 93.31 366 LEU A O 1
ATOM 2864 N N . ARG A 1 367 ? 5.180 -5.424 -23.631 1.00 94.69 367 ARG A N 1
ATOM 2865 C CA . ARG A 1 367 ? 5.196 -6.794 -23.098 1.00 94.69 367 ARG A CA 1
ATOM 2866 C C . ARG A 1 367 ? 6.498 -7.066 -22.353 1.00 94.69 367 ARG A C 1
ATOM 2868 O O . ARG A 1 367 ? 6.444 -7.439 -21.192 1.00 94.69 367 ARG A O 1
ATOM 2875 N N . SER A 1 368 ? 7.646 -6.799 -22.983 1.00 93.06 368 SER A N 1
ATOM 2876 C CA . SER A 1 368 ? 8.956 -6.995 -22.350 1.00 93.06 368 SER A CA 1
ATOM 2877 C C . SER A 1 368 ? 9.139 -6.153 -21.083 1.00 93.06 368 SER A C 1
ATOM 2879 O O . SER A 1 368 ? 9.741 -6.641 -20.136 1.00 93.06 368 SER A O 1
ATOM 2881 N N . LEU A 1 369 ? 8.623 -4.919 -21.050 1.00 94.19 369 LEU A N 1
ATOM 2882 C CA . LEU A 1 369 ? 8.647 -4.060 -19.858 1.00 94.19 369 LEU A CA 1
ATOM 2883 C C . LEU A 1 369 ? 7.764 -4.606 -18.724 1.00 94.19 369 LEU A C 1
ATOM 2885 O O . LEU A 1 369 ? 8.166 -4.583 -17.562 1.00 94.19 369 LEU A O 1
ATOM 2889 N N . LEU A 1 370 ? 6.559 -5.080 -19.049 1.00 96.44 370 LEU A N 1
ATOM 2890 C CA . LEU A 1 370 ? 5.623 -5.638 -18.071 1.00 96.44 370 LEU A CA 1
ATOM 2891 C C . LEU A 1 370 ? 6.116 -6.969 -17.513 1.00 96.44 370 LEU A C 1
ATOM 2893 O O . LEU A 1 370 ? 6.117 -7.142 -16.300 1.00 96.44 370 LEU A O 1
ATOM 2897 N N . ASP A 1 371 ? 6.571 -7.874 -18.374 1.00 95.50 371 ASP A N 1
ATOM 2898 C CA . ASP A 1 371 ? 7.054 -9.190 -17.961 1.00 95.50 371 ASP A CA 1
ATOM 2899 C C . ASP A 1 371 ? 8.348 -9.062 -17.140 1.00 95.50 371 ASP A C 1
ATOM 2901 O O . ASP A 1 371 ? 8.437 -9.661 -16.078 1.00 95.50 371 ASP A O 1
ATOM 2905 N N . GLU A 1 372 ? 9.272 -8.164 -17.504 1.00 95.50 372 GLU A N 1
ATOM 2906 C CA . GLU A 1 372 ? 10.434 -7.842 -16.658 1.00 95.50 372 GLU A CA 1
ATOM 2907 C C . GLU A 1 372 ? 10.025 -7.227 -15.303 1.00 95.50 372 GLU A C 1
ATOM 2909 O O . GLU A 1 372 ? 10.654 -7.489 -14.279 1.00 95.50 372 GLU A O 1
ATOM 2914 N N . THR A 1 373 ? 8.945 -6.437 -15.255 1.00 96.75 373 THR A N 1
ATOM 2915 C CA . THR A 1 373 ? 8.410 -5.923 -13.979 1.00 96.75 373 THR A CA 1
ATOM 2916 C C . THR A 1 373 ? 7.809 -7.048 -13.128 1.00 96.75 373 THR A C 1
ATOM 2918 O O . THR A 1 373 ? 7.958 -7.019 -11.907 1.00 96.75 373 THR A O 1
ATOM 2921 N N . ARG A 1 374 ? 7.168 -8.049 -13.751 1.00 96.81 374 ARG A N 1
ATOM 2922 C CA . ARG A 1 374 ? 6.674 -9.263 -13.078 1.00 96.81 374 ARG A CA 1
ATOM 2923 C C . ARG A 1 374 ? 7.842 -10.093 -12.536 1.00 96.81 374 ARG A C 1
ATOM 2925 O O . ARG A 1 374 ? 7.860 -10.348 -11.339 1.00 96.81 374 ARG A O 1
ATOM 2932 N N . ASP A 1 375 ? 8.855 -10.375 -13.360 1.00 95.81 375 ASP A N 1
ATOM 2933 C CA . ASP A 1 375 ? 10.080 -11.092 -12.968 1.00 95.81 375 ASP A CA 1
ATOM 2934 C C . ASP A 1 375 ? 10.778 -10.433 -11.763 1.00 95.81 375 ASP A C 1
ATOM 2936 O O . ASP A 1 375 ? 11.278 -11.122 -10.871 1.00 95.81 375 ASP A O 1
ATOM 2940 N N . PHE A 1 376 ? 10.791 -9.094 -11.694 1.00 96.25 376 PHE A N 1
ATOM 2941 C CA . PHE A 1 376 ? 11.288 -8.386 -10.513 1.00 96.25 376 PHE A CA 1
ATOM 2942 C C . PHE A 1 376 ? 10.376 -8.544 -9.288 1.00 96.25 376 PHE A C 1
ATOM 2944 O O . PHE A 1 376 ? 10.905 -8.770 -8.203 1.00 96.25 376 PHE A O 1
ATOM 2951 N N . ILE A 1 377 ? 9.049 -8.437 -9.421 1.00 96.69 377 ILE A N 1
ATOM 2952 C CA . ILE A 1 377 ? 8.099 -8.596 -8.298 1.00 96.69 377 ILE A CA 1
ATOM 2953 C C . ILE A 1 377 ? 8.117 -10.027 -7.735 1.00 96.69 377 ILE A C 1
ATOM 2955 O O . ILE A 1 377 ? 8.046 -10.205 -6.522 1.00 96.69 377 ILE A O 1
ATOM 2959 N N . ASP A 1 378 ? 8.274 -11.035 -8.592 1.00 95.06 378 ASP A N 1
ATOM 2960 C CA . ASP A 1 378 ? 8.297 -12.455 -8.216 1.00 95.06 378 ASP A CA 1
ATOM 2961 C C . ASP A 1 378 ? 9.656 -12.920 -7.637 1.00 95.06 378 ASP A C 1
ATOM 2963 O O . ASP A 1 378 ? 9.855 -14.110 -7.387 1.00 95.06 378 ASP A O 1
ATOM 2967 N N . SER A 1 379 ? 10.611 -12.005 -7.419 1.00 95.06 379 SER A N 1
ATOM 2968 C CA . SER A 1 379 ? 11.965 -12.330 -6.944 1.00 95.06 379 SER A CA 1
ATOM 2969 C C . SER A 1 379 ? 12.106 -12.395 -5.412 1.00 95.06 379 SER A C 1
ATOM 2971 O O . SER A 1 379 ? 11.447 -11.669 -4.659 1.00 95.06 379 SER A O 1
ATOM 2973 N N . ASP A 1 380 ? 13.053 -13.214 -4.936 1.00 94.00 380 ASP A N 1
ATOM 2974 C CA . ASP A 1 380 ? 13.457 -13.272 -3.519 1.00 94.00 380 ASP A CA 1
ATOM 2975 C C . ASP A 1 380 ? 14.000 -11.917 -3.013 1.00 94.00 380 ASP A C 1
ATOM 2977 O O . ASP A 1 380 ? 13.754 -11.518 -1.869 1.00 94.00 380 ASP A O 1
ATOM 2981 N N . ASP A 1 381 ? 14.700 -11.177 -3.883 1.00 94.50 381 ASP A N 1
ATOM 2982 C CA . ASP A 1 381 ? 15.198 -9.825 -3.606 1.00 94.50 381 ASP A CA 1
ATOM 2983 C C . ASP A 1 381 ? 14.030 -8.861 -3.349 1.00 94.50 381 ASP A C 1
ATOM 2985 O O . ASP A 1 381 ? 14.017 -8.160 -2.335 1.00 94.50 381 ASP A O 1
ATOM 2989 N N . PHE A 1 382 ? 13.009 -8.855 -4.214 1.00 95.94 382 PHE A N 1
ATOM 2990 C CA . PHE A 1 382 ? 11.814 -8.031 -4.015 1.00 95.94 382 PHE A CA 1
ATOM 2991 C C . PHE A 1 382 ? 11.026 -8.453 -2.775 1.00 95.94 382 PHE A C 1
ATOM 2993 O O . PHE A 1 382 ? 10.601 -7.591 -2.009 1.00 95.94 382 PHE A O 1
ATOM 3000 N N . SER A 1 383 ? 10.889 -9.756 -2.520 1.00 94.75 383 SER A N 1
ATOM 3001 C CA . SER A 1 383 ? 10.242 -10.279 -1.309 1.00 94.75 383 SER A CA 1
ATOM 3002 C C . SER A 1 383 ? 10.941 -9.784 -0.034 1.00 94.75 383 SER A C 1
ATOM 3004 O O . SER A 1 383 ? 10.289 -9.334 0.912 1.00 94.75 383 SER A O 1
ATOM 3006 N N . THR A 1 384 ? 12.277 -9.764 -0.037 1.00 95.12 384 THR A N 1
ATOM 3007 C CA . THR A 1 384 ? 13.098 -9.212 1.053 1.00 95.12 384 THR A CA 1
ATOM 3008 C C . THR A 1 384 ? 12.896 -7.699 1.204 1.00 95.12 384 THR A C 1
ATOM 3010 O O . THR A 1 384 ? 12.676 -7.198 2.310 1.00 95.12 384 THR A O 1
ATOM 3013 N N . VAL A 1 385 ? 12.912 -6.955 0.094 1.00 97.56 385 VAL A N 1
ATOM 3014 C CA . VAL A 1 385 ? 12.706 -5.497 0.071 1.00 97.56 385 VAL A CA 1
ATOM 3015 C C . VAL A 1 385 ? 11.299 -5.119 0.538 1.00 97.56 385 VAL A C 1
ATOM 3017 O O . VAL A 1 385 ? 11.148 -4.157 1.294 1.00 97.56 385 VAL A O 1
ATOM 3020 N N . LEU A 1 386 ? 10.273 -5.880 0.152 1.00 96.81 386 LEU A N 1
ATOM 3021 C CA . LEU A 1 386 ? 8.894 -5.713 0.604 1.00 96.81 386 LEU A CA 1
ATOM 3022 C C . LEU A 1 386 ? 8.782 -5.942 2.117 1.00 96.81 386 LEU A C 1
ATOM 3024 O O . LEU A 1 386 ? 8.232 -5.098 2.822 1.00 96.81 386 LEU A O 1
ATOM 3028 N N . ALA A 1 387 ? 9.368 -7.022 2.643 1.00 96.00 387 ALA A N 1
ATOM 3029 C CA . ALA A 1 387 ? 9.368 -7.302 4.078 1.00 96.00 387 ALA A CA 1
ATOM 3030 C C . ALA A 1 387 ? 10.051 -6.184 4.896 1.00 96.00 387 ALA A C 1
ATOM 3032 O O . ALA A 1 387 ? 9.496 -5.731 5.905 1.00 96.00 387 ALA A O 1
ATOM 3033 N N . SER A 1 388 ? 11.209 -5.688 4.438 1.00 97.50 388 SER A N 1
ATOM 3034 C CA . SER A 1 388 ? 11.931 -4.565 5.060 1.00 97.50 388 SER A CA 1
ATOM 3035 C C . SER A 1 388 ? 11.184 -3.231 4.956 1.00 97.50 388 SER A C 1
ATOM 3037 O O . SER A 1 388 ? 11.144 -2.469 5.925 1.00 97.50 388 SER A O 1
ATOM 3039 N N . THR A 1 389 ? 10.569 -2.932 3.808 1.00 98.12 389 THR A N 1
ATOM 3040 C CA . THR A 1 389 ? 9.812 -1.684 3.611 1.00 98.12 389 THR A CA 1
ATOM 3041 C C . THR A 1 389 ? 8.521 -1.669 4.421 1.00 98.12 389 THR A C 1
ATOM 3043 O O . THR A 1 389 ? 8.305 -0.718 5.167 1.00 98.12 389 THR A O 1
ATOM 3046 N N . LEU A 1 390 ? 7.730 -2.748 4.408 1.00 97.81 390 LEU A N 1
ATOM 3047 C CA . LEU A 1 390 ? 6.584 -2.914 5.310 1.00 97.81 390 LEU A CA 1
ATOM 3048 C C . LEU A 1 390 ? 7.015 -2.838 6.781 1.00 97.81 390 LEU A C 1
ATOM 3050 O O . LEU A 1 390 ? 6.353 -2.181 7.582 1.00 97.81 390 LEU A O 1
ATOM 3054 N N . GLY A 1 391 ? 8.153 -3.445 7.137 1.00 97.31 391 GLY A N 1
ATOM 3055 C CA . GLY A 1 391 ? 8.759 -3.322 8.464 1.00 97.31 391 GLY A CA 1
ATOM 3056 C C . GLY A 1 391 ? 8.985 -1.867 8.884 1.00 97.31 391 GLY A C 1
ATOM 3057 O O . GLY A 1 391 ? 8.595 -1.483 9.987 1.00 97.31 391 GLY A O 1
ATOM 3058 N N . ALA A 1 392 ? 9.537 -1.034 7.998 1.00 97.81 392 ALA A N 1
ATOM 3059 C CA . ALA A 1 392 ? 9.720 0.395 8.247 1.00 97.81 392 ALA A CA 1
ATOM 3060 C C . ALA A 1 392 ? 8.381 1.148 8.381 1.00 97.81 392 ALA A C 1
ATOM 3062 O O . ALA A 1 392 ? 8.190 1.882 9.355 1.00 97.81 392 ALA A O 1
ATOM 3063 N N . THR A 1 393 ? 7.437 0.928 7.459 1.00 97.44 393 THR A N 1
ATOM 3064 C CA . THR A 1 393 ? 6.125 1.600 7.436 1.00 97.44 393 THR A CA 1
ATOM 3065 C C . THR A 1 393 ? 5.299 1.273 8.689 1.00 97.44 393 THR A C 1
ATOM 3067 O O . THR A 1 393 ? 4.761 2.175 9.336 1.00 97.44 393 THR A O 1
ATOM 3070 N N . PHE A 1 394 ? 5.258 0.002 9.109 1.00 97.94 394 PHE A N 1
ATOM 3071 C CA . PHE A 1 394 ? 4.596 -0.417 10.352 1.00 97.94 394 PHE A CA 1
ATOM 3072 C C . PHE A 1 394 ? 5.342 0.059 11.609 1.00 97.94 394 PHE A C 1
ATOM 3074 O O . PHE A 1 394 ? 4.700 0.460 12.579 1.00 97.94 394 PHE A O 1
ATOM 3081 N N . ALA A 1 395 ? 6.680 0.107 11.605 1.00 96.81 395 ALA A N 1
ATOM 3082 C CA . ALA A 1 395 ? 7.435 0.684 12.719 1.00 96.81 395 ALA A CA 1
ATOM 3083 C C . ALA A 1 395 ? 7.145 2.186 12.903 1.00 96.81 395 ALA A C 1
ATOM 3085 O O . ALA A 1 395 ? 7.082 2.662 14.037 1.00 96.81 395 ALA A O 1
ATOM 3086 N N . ARG A 1 396 ? 6.917 2.940 11.815 1.00 96.69 396 ARG A N 1
ATOM 3087 C CA . ARG A 1 396 ? 6.457 4.339 11.893 1.00 96.69 396 ARG A CA 1
ATOM 3088 C C . ARG A 1 396 ? 5.018 4.466 12.375 1.00 96.69 396 ARG A C 1
ATOM 3090 O O . ARG A 1 396 ? 4.751 5.338 13.198 1.00 96.69 396 ARG A O 1
ATOM 3097 N N . PHE A 1 397 ? 4.129 3.563 11.969 1.00 97.44 397 PHE A N 1
ATOM 3098 C CA . PHE A 1 397 ? 2.776 3.501 12.521 1.00 97.44 397 PHE A CA 1
ATOM 3099 C C . PHE A 1 397 ? 2.778 3.274 14.042 1.00 97.44 397 PHE A C 1
ATOM 3101 O O . PHE A 1 397 ? 2.143 4.024 14.782 1.00 97.44 397 PHE A O 1
ATOM 3108 N N . ASN A 1 398 ? 3.562 2.309 14.528 1.00 95.69 398 ASN A N 1
ATOM 3109 C CA . ASN A 1 398 ? 3.675 2.025 15.960 1.00 95.69 398 ASN A CA 1
ATOM 3110 C C . ASN A 1 398 ? 4.302 3.198 16.732 1.00 95.69 398 ASN A C 1
ATOM 3112 O O . ASN A 1 398 ? 3.816 3.554 17.805 1.00 95.69 398 ASN A O 1
ATOM 3116 N N . LEU A 1 399 ? 5.320 3.859 16.167 1.00 93.81 399 LEU A N 1
ATOM 3117 C CA . LEU A 1 399 ? 5.916 5.070 16.743 1.00 93.81 399 LEU A CA 1
ATOM 3118 C C . LEU A 1 399 ? 4.917 6.240 16.824 1.00 93.81 399 LEU A C 1
ATOM 3120 O O . LEU A 1 399 ? 4.927 6.978 17.805 1.00 93.81 399 LEU A O 1
ATOM 3124 N N . ALA A 1 400 ? 4.017 6.387 15.849 1.00 93.88 400 ALA A N 1
ATOM 3125 C CA . ALA A 1 400 ? 2.956 7.394 15.898 1.00 93.88 400 ALA A CA 1
ATOM 3126 C C . ALA A 1 400 ? 1.888 7.092 16.971 1.00 93.88 400 ALA A C 1
ATOM 3128 O O . ALA A 1 400 ? 1.257 8.013 17.491 1.00 93.88 400 ALA A O 1
ATOM 3129 N N . LEU A 1 401 ? 1.699 5.818 17.344 1.00 93.56 401 LEU A N 1
ATOM 3130 C CA . LEU A 1 401 ? 0.792 5.419 18.426 1.00 93.56 401 LEU A CA 1
ATOM 3131 C C . LEU A 1 401 ? 1.417 5.490 19.827 1.00 93.56 401 LEU A C 1
ATOM 3133 O O . LEU A 1 401 ? 0.662 5.655 20.787 1.00 93.56 401 LEU A O 1
ATOM 3137 N N . GLN A 1 402 ? 2.747 5.406 19.959 1.00 91.94 402 GLN A N 1
ATOM 3138 C CA . GLN A 1 402 ? 3.478 5.422 21.240 1.00 91.94 402 GLN A CA 1
ATOM 3139 C C . GLN A 1 402 ? 2.999 6.492 22.250 1.00 91.94 402 GLN A C 1
ATOM 3141 O O . GLN A 1 402 ? 2.710 6.128 23.391 1.00 91.94 402 GLN A O 1
ATOM 3146 N N . PRO A 1 403 ? 2.765 7.767 21.867 1.00 91.62 403 PRO A N 1
ATOM 3147 C CA . PRO A 1 403 ? 2.203 8.790 22.762 1.00 91.62 403 PRO A CA 1
ATOM 3148 C C . PRO A 1 403 ? 0.853 8.458 23.428 1.00 91.62 403 PRO A C 1
ATOM 3150 O O . PRO A 1 403 ? 0.460 9.114 24.393 1.00 91.62 403 PRO A O 1
ATOM 3153 N N . THR A 1 404 ? 0.122 7.465 22.913 1.00 91.75 404 THR A N 1
ATOM 3154 C CA . THR A 1 404 ? -1.147 6.976 23.478 1.00 91.75 404 THR A CA 1
ATOM 3155 C C . THR A 1 404 ? -0.915 6.054 24.676 1.00 91.75 404 THR A C 1
ATOM 3157 O O . THR A 1 404 ? -1.680 6.106 25.640 1.00 91.75 404 THR A O 1
ATOM 3160 N N . PHE A 1 405 ? 0.138 5.232 24.620 1.00 91.50 405 PHE A N 1
ATOM 3161 C CA . PHE A 1 405 ? 0.538 4.297 25.677 1.00 91.50 405 PHE A CA 1
ATOM 3162 C C . PHE A 1 405 ? 1.448 4.990 26.702 1.00 91.50 405 PHE A C 1
ATOM 3164 O O . PHE A 1 405 ? 1.221 4.865 27.905 1.00 91.50 405 PHE A O 1
ATOM 3171 N N . ASN A 1 406 ? 2.367 5.847 26.242 1.00 89.44 406 ASN A N 1
ATOM 3172 C CA . ASN A 1 406 ? 3.217 6.688 27.082 1.00 89.44 406 ASN A CA 1
ATOM 3173 C C . ASN A 1 406 ? 2.985 8.202 26.833 1.00 89.44 406 ASN A C 1
ATOM 3175 O O . ASN A 1 406 ? 3.697 8.840 26.051 1.00 89.44 406 ASN A O 1
ATOM 3179 N N . PRO A 1 407 ? 2.024 8.836 27.539 1.00 83.31 407 PRO A N 1
ATOM 3180 C CA . PRO A 1 407 ? 1.750 10.271 27.413 1.00 83.31 407 PRO A CA 1
ATOM 3181 C C . PRO A 1 407 ? 2.867 11.216 27.886 1.00 83.31 407 PRO A C 1
ATOM 3183 O O . PRO A 1 407 ? 2.768 12.422 27.648 1.00 83.31 407 PRO A O 1
ATOM 3186 N N . PHE A 1 408 ? 3.920 10.729 28.557 1.00 82.12 408 PHE A N 1
ATOM 3187 C CA . PHE A 1 408 ? 5.048 11.592 28.930 1.00 82.12 408 PHE A CA 1
ATOM 3188 C C . PHE A 1 408 ? 5.868 12.019 27.705 1.00 82.12 408 PHE A C 1
ATOM 3190 O O . PHE A 1 408 ? 6.433 13.108 27.722 1.00 82.12 408 PHE A O 1
ATOM 3197 N N . LEU A 1 409 ? 5.814 11.259 26.602 1.00 80.44 409 LEU A N 1
ATOM 3198 C CA . LEU A 1 409 ? 6.407 11.621 25.306 1.00 80.44 409 LEU A CA 1
ATOM 3199 C C . LEU A 1 409 ? 5.842 12.931 24.711 1.00 80.44 409 LEU A C 1
ATOM 3201 O O . LEU A 1 409 ? 6.459 13.524 23.831 1.00 80.44 409 LEU A O 1
ATOM 3205 N N . LEU A 1 410 ? 4.681 13.400 25.191 1.00 76.31 410 LEU A N 1
ATOM 3206 C CA . LEU A 1 410 ? 4.071 14.684 24.808 1.00 76.31 410 LEU A CA 1
ATOM 3207 C C . LEU A 1 410 ? 4.378 15.826 25.791 1.00 76.31 410 LEU A C 1
ATOM 3209 O O . LEU A 1 410 ? 3.945 16.959 25.577 1.00 76.31 410 LEU A O 1
ATOM 3213 N N . SER A 1 411 ? 5.077 15.546 26.892 1.00 70.94 411 SER A N 1
ATOM 3214 C CA . SER A 1 411 ? 5.415 16.551 27.900 1.00 70.94 411 SER A CA 1
ATOM 3215 C C . SER A 1 411 ? 6.711 17.274 27.518 1.00 70.94 411 SER A C 1
ATOM 3217 O O . SER A 1 411 ? 7.722 16.611 27.287 1.00 70.94 411 SER A O 1
ATOM 3219 N N . PRO A 1 412 ? 6.745 18.621 27.480 1.00 66.81 412 PRO A N 1
ATOM 3220 C CA . PRO A 1 412 ? 7.995 19.340 27.261 1.00 66.81 412 PRO A CA 1
ATOM 3221 C C . PRO A 1 412 ? 8.978 19.064 28.414 1.00 66.81 412 PRO A C 1
ATOM 3223 O O . PRO A 1 412 ? 8.539 18.923 29.563 1.00 66.81 412 PRO A O 1
ATOM 3226 N N . PRO A 1 413 ? 10.298 19.021 28.149 1.00 60.16 413 PRO A N 1
ATOM 3227 C CA . PRO A 1 413 ? 11.296 18.718 29.169 1.00 60.16 413 PRO A CA 1
ATOM 3228 C C . PRO A 1 413 ? 11.202 19.716 30.329 1.00 60.16 413 PRO A C 1
ATOM 3230 O O . PRO A 1 413 ? 11.311 20.935 30.149 1.00 60.16 413 PRO A O 1
ATOM 3233 N N . ARG A 1 414 ? 10.972 19.194 31.539 1.00 60.94 414 ARG A N 1
ATOM 3234 C CA . ARG A 1 414 ? 10.779 20.007 32.743 1.00 60.94 414 ARG A CA 1
ATOM 3235 C C . ARG A 1 414 ? 12.061 20.762 33.081 1.00 60.94 414 ARG A C 1
ATOM 3237 O O . ARG A 1 414 ? 13.039 20.188 33.542 1.00 60.94 414 ARG A O 1
ATOM 3244 N N . SER A 1 415 ? 12.022 22.079 32.899 1.00 54.19 415 SER A N 1
ATOM 3245 C CA . SER A 1 415 ? 13.102 22.995 33.279 1.00 54.19 415 SER A CA 1
ATOM 3246 C C . SER A 1 415 ? 13.120 23.218 34.799 1.00 54.19 415 SER A C 1
ATOM 3248 O O . SER A 1 415 ? 12.772 24.290 35.287 1.00 54.19 415 SER A O 1
ATOM 3250 N N . GLY A 1 416 ? 13.489 22.182 35.555 1.00 49.44 416 GLY A N 1
ATOM 3251 C CA . GLY A 1 416 ? 13.590 22.199 37.014 1.00 49.44 416 GLY A CA 1
ATOM 3252 C C . GLY A 1 416 ? 14.552 21.119 37.503 1.00 49.44 416 GLY A C 1
ATOM 3253 O O . GLY A 1 416 ? 14.440 19.963 37.112 1.00 49.44 416 GLY A O 1
ATOM 3254 N N . SER A 1 417 ? 15.522 21.495 38.338 1.00 47.38 417 SER A N 1
ATOM 3255 C CA . SER A 1 417 ? 16.595 20.603 38.790 1.00 47.38 417 SER A CA 1
ATOM 3256 C C . SER A 1 417 ? 16.172 19.731 39.979 1.00 47.38 417 SER A C 1
ATOM 3258 O O . SER A 1 417 ? 16.698 19.877 41.084 1.00 47.38 417 SER A O 1
ATOM 3260 N N . THR A 1 418 ? 15.231 18.823 39.748 1.00 46.47 418 THR A N 1
ATOM 3261 C CA . THR A 1 418 ? 14.991 17.664 40.613 1.00 46.47 418 THR A CA 1
ATOM 3262 C C . THR A 1 418 ? 15.474 16.420 39.888 1.00 46.47 418 THR A C 1
ATOM 3264 O O . THR A 1 418 ? 14.901 16.025 38.877 1.00 46.47 418 THR A O 1
ATOM 3267 N N . ILE A 1 419 ? 16.540 15.810 40.411 1.00 49.09 419 ILE A N 1
ATOM 3268 C CA . ILE A 1 419 ? 16.878 14.421 40.098 1.00 49.09 419 ILE A CA 1
ATOM 3269 C C . ILE A 1 419 ? 15.866 13.577 40.876 1.00 49.09 419 ILE A C 1
ATOM 3271 O O . ILE A 1 419 ? 16.115 13.188 42.015 1.00 49.09 419 ILE A O 1
ATOM 3275 N N . GLU A 1 420 ? 14.683 13.410 40.293 1.00 47.59 420 GLU A N 1
ATOM 3276 C CA . GLU A 1 420 ? 13.822 12.276 40.622 1.00 47.59 420 GLU A CA 1
ATOM 3277 C C . GLU A 1 420 ? 14.536 11.015 40.103 1.00 47.59 420 GLU A C 1
ATOM 3279 O O . GLU A 1 420 ? 15.331 11.086 39.157 1.00 47.59 420 GLU A O 1
ATOM 3284 N N . GLU A 1 421 ? 14.369 9.890 40.795 1.00 45.31 421 GLU A N 1
ATOM 3285 C CA . GLU A 1 421 ? 15.051 8.649 40.426 1.00 45.31 421 GLU A CA 1
ATOM 3286 C C . GLU A 1 421 ? 14.573 8.183 39.043 1.00 45.31 421 GLU A C 1
ATOM 3288 O O . GLU A 1 421 ? 13.459 8.499 38.620 1.00 45.31 421 GLU A O 1
ATOM 3293 N N . ILE A 1 422 ? 15.424 7.449 38.319 1.00 49.59 422 ILE A N 1
ATOM 3294 C CA . ILE A 1 422 ? 14.996 6.780 37.088 1.00 49.59 422 ILE A CA 1
ATOM 3295 C C . ILE A 1 422 ? 14.133 5.594 37.528 1.00 49.59 422 ILE A C 1
ATOM 3297 O O . ILE A 1 422 ? 14.642 4.492 37.718 1.00 49.59 422 ILE A O 1
ATOM 3301 N N . GLU A 1 423 ? 12.843 5.856 37.750 1.00 48.88 423 GLU A N 1
ATOM 3302 C CA . GLU A 1 423 ? 11.800 4.834 37.647 1.00 48.88 423 GLU A CA 1
ATOM 3303 C C . GLU A 1 423 ? 11.976 4.175 36.268 1.00 48.88 423 GLU A C 1
ATOM 3305 O O . GLU A 1 423 ? 12.132 4.884 35.268 1.00 48.88 423 GLU A O 1
ATOM 3310 N N . ASP A 1 424 ? 12.084 2.843 36.235 1.00 46.75 424 ASP A N 1
ATOM 3311 C CA . ASP A 1 424 ? 12.603 2.110 35.076 1.00 46.75 424 ASP A CA 1
ATOM 3312 C C . ASP A 1 424 ? 11.847 2.473 33.781 1.00 46.75 424 ASP A C 1
ATOM 3314 O O . ASP A 1 424 ? 10.615 2.520 33.772 1.00 46.75 424 ASP A O 1
ATOM 3318 N N . GLU A 1 425 ? 12.566 2.699 32.667 1.00 50.97 425 GLU A N 1
ATOM 3319 C CA . GLU A 1 425 ? 11.964 3.138 31.386 1.00 50.97 425 GLU A CA 1
ATOM 3320 C C . GLU A 1 425 ? 10.853 2.188 30.879 1.00 50.97 425 GLU A C 1
ATOM 3322 O O . GLU A 1 425 ? 9.978 2.612 30.122 1.00 50.97 425 GLU A O 1
ATOM 3327 N N . ASP A 1 426 ? 10.856 0.932 31.341 1.00 50.12 426 ASP A N 1
ATOM 3328 C CA . ASP A 1 426 ? 9.857 -0.099 31.050 1.00 50.12 426 ASP A CA 1
ATOM 3329 C C . ASP A 1 426 ? 8.510 0.066 31.805 1.00 50.12 426 ASP A C 1
ATOM 3331 O O . ASP A 1 426 ? 7.482 -0.380 31.293 1.00 50.12 426 ASP A O 1
ATOM 3335 N N . ASP A 1 427 ? 8.455 0.702 32.989 1.00 52.53 427 ASP A N 1
ATOM 3336 C CA . ASP A 1 427 ? 7.233 0.753 33.839 1.00 52.53 427 ASP A CA 1
ATOM 3337 C C . ASP A 1 427 ? 6.268 1.904 33.467 1.00 52.53 427 ASP A C 1
ATOM 3339 O O . ASP A 1 427 ? 5.215 2.120 34.072 1.00 52.53 427 ASP A O 1
ATOM 3343 N N . VAL A 1 428 ? 6.612 2.668 32.426 1.00 63.34 428 VAL A N 1
ATOM 3344 C CA . VAL A 1 428 ? 5.876 3.868 31.997 1.00 63.34 428 VAL A CA 1
ATOM 3345 C C . VAL A 1 428 ? 4.764 3.550 30.976 1.00 63.34 428 VAL A C 1
ATOM 3347 O O . VAL A 1 428 ? 3.872 4.379 30.746 1.00 63.34 428 VAL A O 1
ATOM 3350 N N . ASP A 1 429 ? 4.790 2.360 30.363 1.00 71.06 429 ASP A N 1
ATOM 3351 C CA . ASP A 1 429 ? 3.971 2.007 29.196 1.00 71.06 429 ASP A CA 1
ATOM 3352 C C . ASP A 1 429 ? 2.561 1.511 29.577 1.00 71.06 429 ASP A C 1
ATOM 3354 O O . ASP A 1 429 ? 2.339 0.396 30.060 1.00 71.06 429 ASP A O 1
ATOM 3358 N N . ARG A 1 430 ? 1.554 2.372 29.396 1.00 86.81 430 ARG A N 1
ATOM 3359 C CA . ARG A 1 430 ? 0.218 2.170 29.979 1.00 86.81 430 ARG A CA 1
ATOM 3360 C C . ARG A 1 430 ? -0.652 1.284 29.099 1.00 86.81 430 ARG A C 1
ATOM 3362 O O . ARG A 1 430 ? -0.777 1.491 27.896 1.00 86.81 430 ARG A O 1
ATOM 3369 N N . SER A 1 431 ? -1.379 0.366 29.730 1.00 92.56 431 SER A N 1
ATOM 3370 C CA . SER A 1 431 ? -2.385 -0.460 29.055 1.00 92.56 431 SER A CA 1
ATOM 3371 C C . SER A 1 431 ? -3.663 0.341 28.746 1.00 92.56 431 SER A C 1
ATOM 3373 O O . SER A 1 431 ? -4.390 0.754 29.652 1.00 92.56 431 SER A O 1
ATOM 3375 N N . VAL A 1 432 ? -3.967 0.547 27.461 1.00 93.81 432 VAL A N 1
ATOM 3376 C CA . VAL A 1 432 ? -5.071 1.384 26.956 1.00 93.81 432 VAL A CA 1
ATOM 3377 C C . VAL A 1 432 ? -6.236 0.516 26.448 1.00 93.81 432 VAL A C 1
ATOM 3379 O O . VAL A 1 432 ? -5.997 -0.440 25.711 1.00 93.81 432 VAL A O 1
ATOM 3382 N N . PRO A 1 433 ? -7.513 0.812 26.780 1.00 95.56 433 PRO A N 1
ATOM 3383 C CA . PRO A 1 433 ? -8.664 0.083 26.236 1.00 95.56 433 PRO A CA 1
ATOM 3384 C C . PRO A 1 433 ? -8.755 0.185 24.708 1.00 95.56 433 PRO A C 1
ATOM 3386 O O . PRO A 1 433 ? -8.657 1.279 24.157 1.00 95.56 433 PRO A O 1
ATOM 3389 N N . PHE A 1 434 ? -9.036 -0.924 24.023 1.00 95.12 434 PHE A N 1
ATOM 3390 C CA . PHE A 1 434 ? -9.048 -0.992 22.556 1.00 95.12 434 PHE A CA 1
ATOM 3391 C C . PHE A 1 434 ? -9.985 0.044 21.909 1.00 95.12 434 PHE A C 1
ATOM 3393 O O . PHE A 1 434 ? -9.597 0.723 20.960 1.00 95.12 434 PHE A O 1
ATOM 3400 N N . ALA A 1 435 ? -11.178 0.261 22.475 1.00 93.12 435 ALA A N 1
ATOM 3401 C CA . ALA A 1 435 ? -12.110 1.297 22.014 1.00 93.12 435 ALA A CA 1
ATOM 3402 C C . ALA A 1 435 ? -11.536 2.734 22.043 1.00 93.12 435 ALA A C 1
ATOM 3404 O O . ALA A 1 435 ? -12.018 3.591 21.304 1.00 93.12 435 ALA A O 1
ATOM 3405 N N . SER A 1 436 ? -10.518 2.998 22.871 1.00 93.00 436 SER A N 1
ATOM 3406 C CA . SER A 1 436 ? -9.803 4.280 22.939 1.00 93.00 436 SER A CA 1
ATOM 3407 C C . SER A 1 436 ? -8.677 4.399 21.906 1.00 93.00 436 SER A C 1
ATOM 3409 O O . SER A 1 436 ? -8.284 5.517 21.585 1.00 93.00 436 SER A O 1
ATOM 3411 N N . LEU A 1 437 ? -8.178 3.279 21.366 1.00 95.12 437 LEU A N 1
ATOM 3412 C CA . LEU A 1 437 ? -7.184 3.272 20.287 1.00 95.12 437 LEU A CA 1
ATOM 3413 C C . LEU A 1 437 ? -7.826 3.570 18.927 1.00 95.12 437 LEU A C 1
ATOM 3415 O O . LEU A 1 437 ? -7.218 4.265 18.115 1.00 95.12 437 LEU A O 1
ATOM 3419 N N . LEU A 1 438 ? -9.064 3.104 18.690 1.00 95.00 438 LEU A N 1
ATOM 3420 C CA . LEU A 1 438 ? -9.747 3.253 17.394 1.00 95.00 438 LEU A CA 1
ATOM 3421 C C . LEU A 1 438 ? -9.709 4.698 16.849 1.00 95.00 438 LEU A C 1
ATOM 3423 O O . LEU A 1 438 ? -9.257 4.858 15.723 1.00 95.00 438 LEU A O 1
ATOM 3427 N N . PRO A 1 439 ? -10.036 5.770 17.607 1.00 93.56 439 PRO A N 1
ATOM 3428 C CA . PRO A 1 439 ? -9.988 7.140 17.082 1.00 93.56 439 PRO A CA 1
ATOM 3429 C C . PRO A 1 439 ? -8.580 7.635 16.707 1.00 93.56 439 PRO A C 1
ATOM 3431 O O . PRO A 1 439 ? -8.455 8.542 15.882 1.00 93.56 439 PRO A O 1
ATOM 3434 N N . VAL A 1 440 ? -7.528 7.072 17.314 1.00 94.25 440 VAL A N 1
ATOM 3435 C CA . VAL A 1 440 ? -6.128 7.388 16.988 1.00 94.25 440 VAL A CA 1
ATOM 3436 C C . VAL A 1 440 ? -5.731 6.659 15.705 1.00 94.25 440 VAL A C 1
ATOM 3438 O O . VAL A 1 440 ? -5.289 7.299 14.754 1.00 94.25 440 VAL A O 1
ATOM 3441 N N . ILE A 1 441 ? -6.014 5.354 15.634 1.00 95.88 441 ILE A N 1
ATOM 3442 C CA . ILE A 1 441 ? -5.838 4.501 14.448 1.00 95.88 441 ILE A CA 1
ATOM 3443 C C . ILE A 1 441 ? -6.535 5.128 13.227 1.00 95.88 441 ILE A C 1
ATOM 3445 O O . ILE A 1 441 ? -5.900 5.330 12.193 1.00 95.88 441 ILE A O 1
ATOM 3449 N N . SER A 1 442 ? -7.810 5.524 13.360 1.00 93.75 442 SER A N 1
ATOM 3450 C CA . SER A 1 442 ? -8.593 6.133 12.275 1.00 93.75 442 SER A CA 1
ATOM 3451 C C . SER A 1 442 ? -8.023 7.470 11.800 1.00 93.75 442 SER A C 1
ATOM 3453 O O . SER A 1 442 ? -8.069 7.745 10.600 1.00 93.75 442 SER A O 1
ATOM 3455 N N . ARG A 1 443 ? -7.481 8.291 12.717 1.00 93.81 443 ARG A N 1
ATOM 3456 C CA . ARG A 1 443 ? -6.806 9.560 12.394 1.00 93.81 443 ARG A CA 1
ATOM 3457 C C . ARG A 1 443 ? -5.494 9.316 11.657 1.00 93.81 443 ARG A C 1
ATOM 3459 O O . ARG A 1 443 ? -5.193 10.038 10.713 1.00 93.81 443 ARG A O 1
ATOM 3466 N N . GLN A 1 444 ? -4.735 8.305 12.066 1.00 95.00 444 GLN A N 1
ATOM 3467 C CA . GLN A 1 444 ? -3.414 8.030 11.515 1.00 95.00 444 GLN A CA 1
ATOM 3468 C C . GLN A 1 444 ? -3.460 7.641 10.028 1.00 95.00 444 GLN A C 1
ATOM 3470 O O . GLN A 1 444 ? -2.530 7.973 9.300 1.00 95.00 444 GLN A O 1
ATOM 3475 N N . VAL A 1 445 ? -4.563 7.051 9.541 1.00 95.06 445 VAL A N 1
ATOM 3476 C CA . VAL A 1 445 ? -4.794 6.818 8.096 1.00 95.06 445 VAL A CA 1
ATOM 3477 C C . VAL A 1 445 ? -4.706 8.115 7.289 1.00 95.06 445 VAL A C 1
ATOM 3479 O O . VAL A 1 445 ? -4.070 8.147 6.239 1.00 95.06 445 VAL A O 1
ATOM 3482 N N . HIS A 1 446 ? -5.277 9.209 7.799 1.00 94.31 446 HIS A N 1
ATOM 3483 C CA . HIS A 1 446 ? -5.220 10.508 7.124 1.00 94.31 446 HIS A CA 1
ATOM 3484 C C . HIS A 1 446 ? -3.794 11.077 7.068 1.00 94.31 446 HIS A C 1
ATOM 3486 O O . HIS A 1 446 ? -3.508 11.864 6.177 1.00 94.31 446 HIS A O 1
ATOM 3492 N N . LEU A 1 447 ? -2.885 10.649 7.951 1.00 95.19 447 LEU A N 1
ATOM 3493 C CA . LEU A 1 447 ? -1.461 11.011 7.906 1.00 95.19 447 LEU A CA 1
ATOM 3494 C C . LEU A 1 447 ? -0.623 10.056 7.035 1.00 95.19 447 LEU A C 1
ATOM 3496 O O . LEU A 1 447 ? 0.359 10.491 6.445 1.00 95.19 447 LEU A O 1
ATOM 3500 N N . ILE A 1 448 ? -1.020 8.783 6.918 1.00 95.81 448 ILE A N 1
ATOM 3501 C CA . ILE A 1 448 ? -0.425 7.811 5.979 1.00 95.81 448 ILE A CA 1
ATOM 3502 C C . ILE A 1 448 ? -0.674 8.248 4.527 1.00 95.81 448 ILE A C 1
ATOM 3504 O O . ILE A 1 448 ? 0.227 8.199 3.694 1.00 95.81 448 ILE A O 1
ATOM 3508 N N . ILE A 1 449 ? -1.896 8.703 4.238 1.00 93.62 449 ILE A N 1
ATOM 3509 C CA . ILE A 1 449 ? -2.345 9.089 2.896 1.00 93.62 449 ILE A CA 1
ATOM 3510 C C . ILE A 1 449 ? -2.078 10.578 2.613 1.00 93.62 449 ILE A C 1
ATOM 3512 O O . ILE A 1 449 ? -1.344 10.908 1.688 1.00 93.62 449 ILE A O 1
ATOM 3516 N N . ASN A 1 450 ? -2.641 11.478 3.428 1.00 91.69 450 ASN A N 1
ATOM 3517 C CA . ASN A 1 450 ? -2.663 12.930 3.196 1.00 91.69 450 ASN A CA 1
ATOM 3518 C C . ASN A 1 450 ? -1.666 13.703 4.089 1.00 91.69 450 ASN A C 1
ATOM 3520 O O . ASN A 1 450 ? -1.850 14.895 4.344 1.00 91.69 450 ASN A O 1
ATOM 3524 N N . GLY A 1 451 ? -0.626 13.037 4.606 1.00 89.44 451 GLY A N 1
ATOM 3525 C CA . GLY A 1 451 ? 0.428 13.683 5.392 1.00 89.44 451 GLY A CA 1
ATOM 3526 C C . GLY A 1 451 ? 1.230 14.694 4.566 1.00 89.44 451 GLY A C 1
ATOM 3527 O O . GLY A 1 451 ? 1.648 14.395 3.449 1.00 89.44 451 GLY A O 1
ATOM 3528 N N . VAL A 1 452 ? 1.464 15.889 5.117 1.00 87.88 452 VAL A N 1
ATOM 3529 C CA . VAL A 1 452 ? 2.303 16.936 4.508 1.00 87.88 452 VAL A CA 1
ATOM 3530 C C . VAL A 1 452 ? 3.226 17.530 5.589 1.00 87.88 452 VAL A C 1
ATOM 3532 O O . VAL A 1 452 ? 2.745 18.316 6.409 1.00 87.88 452 VAL A O 1
ATOM 3535 N N . PRO A 1 453 ? 4.535 17.197 5.609 1.00 90.25 453 PRO A N 1
ATOM 3536 C CA . PRO A 1 453 ? 5.202 16.167 4.797 1.00 90.25 453 PRO A CA 1
ATOM 3537 C C . PRO A 1 453 ? 4.666 14.753 5.088 1.00 90.25 453 PRO A C 1
ATOM 3539 O O . PRO A 1 453 ? 4.071 14.509 6.139 1.00 90.25 453 PRO A O 1
ATOM 3542 N N . ASN A 1 454 ? 4.860 13.817 4.155 1.00 95.38 454 ASN A N 1
ATOM 3543 C CA . ASN A 1 454 ? 4.414 12.435 4.331 1.00 95.38 454 ASN A CA 1
ATOM 3544 C C . ASN A 1 454 ? 5.540 11.584 4.937 1.00 95.38 454 ASN A C 1
ATOM 3546 O O . ASN A 1 454 ? 6.317 10.948 4.225 1.00 95.38 454 ASN A O 1
ATOM 3550 N N . GLU A 1 455 ? 5.578 11.531 6.270 1.00 95.06 455 GLU A N 1
ATOM 3551 C CA . GLU A 1 455 ? 6.588 10.783 7.033 1.00 95.06 455 GLU A CA 1
ATOM 3552 C C . GLU A 1 455 ? 6.660 9.284 6.674 1.00 95.06 455 GLU A C 1
ATOM 3554 O O . GLU A 1 455 ? 7.694 8.651 6.894 1.00 95.06 455 GLU A O 1
ATOM 3559 N N . TYR A 1 456 ? 5.596 8.701 6.106 1.00 96.44 456 TYR A N 1
ATOM 3560 C CA . TYR A 1 456 ? 5.575 7.300 5.679 1.00 96.44 456 TYR A CA 1
ATOM 3561 C C . TYR A 1 456 ? 6.348 7.110 4.370 1.00 96.44 456 TYR A C 1
ATOM 3563 O O . TYR A 1 456 ? 7.245 6.266 4.323 1.00 96.44 456 TYR A O 1
ATOM 3571 N N . VAL A 1 457 ? 6.088 7.937 3.351 1.00 96.06 457 VAL A N 1
ATOM 3572 C CA . VAL A 1 457 ? 6.867 7.949 2.095 1.00 96.06 457 VAL A CA 1
ATOM 3573 C C . VAL A 1 457 ? 8.323 8.344 2.361 1.00 96.06 457 VAL A C 1
ATOM 3575 O O . VAL A 1 457 ? 9.239 7.694 1.852 1.00 96.06 457 VAL A O 1
ATOM 3578 N N . ASP A 1 458 ? 8.554 9.329 3.233 1.00 94.31 458 ASP A N 1
ATOM 3579 C CA . ASP A 1 458 ? 9.904 9.701 3.665 1.00 94.31 458 ASP A CA 1
ATOM 3580 C C . ASP A 1 458 ? 10.613 8.511 4.335 1.00 94.31 458 ASP A C 1
ATOM 3582 O O . ASP A 1 458 ? 11.767 8.221 4.017 1.00 94.31 458 ASP A O 1
ATOM 3586 N N . SER A 1 459 ? 9.927 7.756 5.205 1.00 95.56 459 SER A N 1
ATOM 3587 C CA . SER A 1 459 ? 10.509 6.572 5.853 1.00 95.56 459 SER A CA 1
ATOM 3588 C C . SER A 1 459 ? 10.855 5.447 4.876 1.00 95.56 459 SER A C 1
ATOM 3590 O O . SER A 1 459 ? 11.901 4.817 5.039 1.00 95.56 459 SER A O 1
ATOM 3592 N N . LEU A 1 460 ? 10.041 5.246 3.833 1.00 96.00 460 LEU A N 1
ATOM 3593 C CA . LEU A 1 460 ? 10.309 4.294 2.754 1.00 96.00 460 LEU A CA 1
ATOM 3594 C C . LEU A 1 460 ? 11.553 4.694 1.949 1.00 96.00 460 LEU A C 1
ATOM 3596 O O . LEU A 1 460 ? 12.394 3.844 1.660 1.00 96.00 460 LEU A O 1
ATOM 3600 N N . SER A 1 461 ? 11.734 5.991 1.668 1.00 92.50 461 SER A N 1
ATOM 3601 C CA . SER A 1 461 ? 12.918 6.504 0.956 1.00 92.50 461 SER A CA 1
ATOM 3602 C C . SER A 1 461 ? 14.246 6.237 1.687 1.00 92.50 461 SER A C 1
ATOM 3604 O O . SER A 1 461 ? 15.306 6.200 1.059 1.00 92.50 461 SER A O 1
ATOM 3606 N N . LEU A 1 462 ? 14.200 6.016 3.007 1.00 93.56 462 LEU A N 1
ATOM 3607 C CA . LEU A 1 462 ? 15.358 5.748 3.867 1.00 93.56 462 LEU A CA 1
ATOM 3608 C C . LEU A 1 462 ? 15.690 4.248 4.009 1.00 93.56 462 LEU A C 1
ATOM 3610 O O . LEU A 1 462 ? 16.705 3.910 4.626 1.00 93.56 462 LEU A O 1
ATOM 3614 N N . VAL A 1 463 ? 14.872 3.342 3.459 1.00 97.38 463 VAL A N 1
ATOM 3615 C CA . VAL A 1 463 ? 15.109 1.892 3.537 1.00 97.38 463 VAL A CA 1
ATOM 3616 C C . VAL A 1 463 ? 16.263 1.507 2.612 1.00 97.38 463 VAL A C 1
ATOM 3618 O O . VAL A 1 463 ? 16.162 1.591 1.389 1.00 97.38 463 VAL A O 1
ATOM 3621 N N . LYS A 1 464 ? 17.378 1.061 3.203 1.00 96.50 464 LYS A N 1
ATOM 3622 C CA . LYS A 1 464 ? 18.608 0.710 2.469 1.00 96.50 464 LYS A CA 1
ATOM 3623 C C . LYS A 1 464 ? 18.380 -0.372 1.421 1.00 96.50 464 LYS A C 1
ATOM 3625 O O . LYS A 1 464 ? 18.918 -0.263 0.327 1.00 96.50 464 LYS A O 1
ATOM 3630 N N . ASP A 1 465 ? 17.573 -1.374 1.747 1.00 96.88 465 ASP A N 1
ATOM 3631 C CA . ASP A 1 465 ? 17.328 -2.517 0.869 1.00 96.88 465 ASP A CA 1
ATOM 3632 C C . ASP A 1 465 ? 16.600 -2.056 -0.403 1.00 96.88 465 ASP A C 1
ATOM 3634 O O . ASP A 1 465 ? 17.008 -2.413 -1.503 1.00 96.88 465 ASP A O 1
ATOM 3638 N N . LEU A 1 466 ? 15.631 -1.138 -0.273 1.00 97.38 466 LEU A N 1
ATOM 3639 C CA . LEU A 1 466 ? 14.992 -0.467 -1.408 1.00 97.38 466 LEU A CA 1
ATOM 3640 C C . LEU A 1 466 ? 15.986 0.396 -2.201 1.00 97.38 466 LEU A C 1
ATOM 3642 O O . LEU A 1 466 ? 16.011 0.319 -3.424 1.00 97.38 466 LEU A O 1
ATOM 3646 N N . GLN A 1 467 ? 16.850 1.177 -1.543 1.00 96.19 467 GLN A N 1
ATOM 3647 C CA . GLN A 1 467 ? 17.873 1.974 -2.242 1.00 96.19 467 GLN A CA 1
ATOM 3648 C C . GLN A 1 467 ? 18.845 1.099 -3.057 1.00 96.19 467 GLN A C 1
ATOM 3650 O O . GLN A 1 467 ? 19.240 1.476 -4.162 1.00 96.19 467 GLN A O 1
ATOM 3655 N N . VAL A 1 468 ? 19.226 -0.067 -2.523 1.00 96.19 468 VAL A N 1
ATOM 3656 C CA . VAL A 1 468 ? 20.082 -1.054 -3.200 1.00 96.19 468 VAL A CA 1
ATOM 3657 C C . VAL A 1 468 ? 19.327 -1.729 -4.344 1.00 96.19 468 VAL A C 1
ATOM 3659 O O . VAL A 1 468 ? 19.848 -1.777 -5.455 1.00 96.19 468 VAL A O 1
ATOM 3662 N N . PHE A 1 469 ? 18.092 -2.175 -4.118 1.00 96.69 469 PHE A N 1
ATOM 3663 C CA . PHE A 1 469 ? 17.247 -2.806 -5.132 1.00 96.69 469 PHE A CA 1
ATOM 3664 C C . PHE A 1 469 ? 16.946 -1.866 -6.305 1.00 96.69 469 PHE A C 1
ATOM 3666 O O . PHE A 1 469 ? 17.192 -2.224 -7.454 1.00 96.69 469 PHE A O 1
ATOM 3673 N N . SER A 1 470 ? 16.553 -0.617 -6.041 1.00 95.56 470 SER A N 1
ATOM 3674 C CA . SER A 1 470 ? 16.397 0.416 -7.072 1.00 95.56 470 SER A CA 1
ATOM 3675 C C . SER A 1 470 ? 17.682 0.634 -7.877 1.00 95.56 470 SER A C 1
ATOM 3677 O O . SER A 1 470 ? 17.625 0.821 -9.093 1.00 95.56 470 SER A O 1
ATOM 3679 N N . ALA A 1 471 ? 18.856 0.573 -7.237 1.00 94.50 471 ALA A N 1
ATOM 3680 C CA . ALA A 1 471 ? 20.139 0.663 -7.932 1.00 94.50 471 ALA A CA 1
ATOM 3681 C C . ALA A 1 471 ? 20.455 -0.594 -8.769 1.00 94.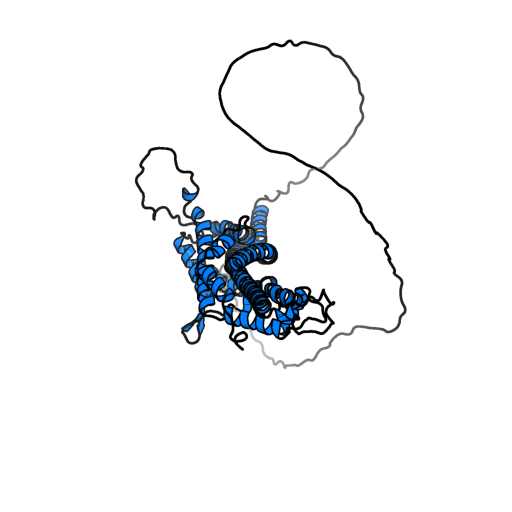50 471 ALA A C 1
ATOM 3683 O O . ALA A 1 471 ? 21.027 -0.456 -9.852 1.00 94.50 471 ALA A O 1
ATOM 3684 N N . ILE A 1 472 ? 20.064 -1.792 -8.318 1.00 93.56 472 ILE A N 1
ATOM 3685 C CA . ILE A 1 472 ? 20.156 -3.045 -9.087 1.00 93.56 472 ILE A CA 1
ATOM 3686 C C . ILE A 1 472 ? 19.257 -2.955 -10.325 1.00 93.56 472 ILE A C 1
ATOM 3688 O O . ILE A 1 472 ? 19.770 -3.063 -11.434 1.00 93.56 472 ILE A O 1
ATOM 3692 N N . VAL A 1 473 ? 17.967 -2.639 -10.172 1.00 93.62 473 VAL A N 1
ATOM 3693 C CA . VAL A 1 473 ? 17.007 -2.480 -11.285 1.00 93.62 473 VAL A CA 1
ATOM 3694 C C . VAL A 1 473 ? 17.479 -1.415 -12.287 1.00 93.62 473 VAL A C 1
ATOM 3696 O O . VAL A 1 473 ? 17.455 -1.635 -13.494 1.00 93.62 473 VAL A O 1
ATOM 3699 N N . TYR A 1 474 ? 17.986 -0.271 -11.816 1.00 91.62 474 TYR A N 1
ATOM 3700 C CA . TYR A 1 474 ? 18.519 0.780 -12.695 1.00 91.62 474 TYR A CA 1
ATOM 3701 C C . TYR A 1 474 ? 19.813 0.353 -13.434 1.00 91.62 474 TYR A C 1
ATOM 3703 O O . TYR A 1 474 ? 20.161 0.933 -14.466 1.00 91.62 474 TYR A O 1
ATOM 3711 N N . SER A 1 475 ? 20.565 -0.630 -12.920 1.00 88.88 475 SER A N 1
ATOM 3712 C CA . SER A 1 475 ? 21.864 -1.067 -13.469 1.00 88.88 475 SER A CA 1
ATOM 3713 C C . SER A 1 475 ? 21.878 -2.465 -14.099 1.00 88.88 475 SER A C 1
ATOM 3715 O O . SER A 1 475 ? 22.906 -2.864 -14.647 1.00 88.88 475 SER A O 1
ATOM 3717 N N . SER A 1 476 ? 20.757 -3.186 -14.080 1.00 82.94 476 SER A N 1
ATOM 3718 C CA . SER A 1 476 ? 20.604 -4.529 -14.641 1.00 82.94 476 SER A CA 1
ATOM 3719 C C . SER A 1 476 ? 20.530 -4.492 -16.172 1.00 82.94 476 SER A C 1
ATOM 3721 O O . SER A 1 476 ? 19.463 -4.387 -16.772 1.00 82.94 476 SER A O 1
ATOM 3723 N N . TYR A 1 477 ? 21.673 -4.563 -16.852 1.00 70.62 477 TYR A N 1
ATOM 3724 C CA . TYR A 1 477 ? 21.694 -4.672 -18.314 1.00 70.62 477 TYR A CA 1
ATOM 3725 C C . TYR A 1 477 ? 21.444 -6.124 -18.736 1.00 70.62 477 TYR A C 1
ATOM 3727 O O . TYR A 1 477 ? 22.320 -6.972 -18.574 1.00 70.62 477 TYR A O 1
ATOM 3735 N N . GLY A 1 478 ? 20.261 -6.409 -19.285 1.00 57.47 478 GLY A N 1
ATOM 3736 C CA . GLY A 1 478 ? 19.961 -7.717 -19.872 1.00 57.47 478 GLY A CA 1
ATOM 3737 C C . GLY A 1 478 ? 20.866 -8.045 -21.068 1.00 57.47 478 GLY A C 1
ATOM 3738 O O . GLY A 1 478 ? 21.331 -7.148 -21.778 1.00 57.47 478 GLY A O 1
ATOM 3739 N N . GLU A 1 479 ? 21.075 -9.340 -21.334 1.00 42.81 479 GLU A N 1
ATOM 3740 C CA . GLU A 1 479 ? 21.983 -9.841 -22.387 1.00 42.81 479 GLU A CA 1
ATOM 3741 C C . GLU A 1 479 ? 21.633 -9.357 -23.810 1.00 42.81 479 GLU A C 1
ATOM 3743 O O . GLU A 1 479 ? 22.469 -9.418 -24.710 1.00 42.81 479 GLU A O 1
ATOM 3748 N N . GLN A 1 480 ? 20.430 -8.806 -24.007 1.00 44.50 480 GLN A N 1
ATOM 3749 C CA . GLN A 1 480 ? 19.964 -8.189 -25.255 1.00 44.50 480 GLN A CA 1
ATOM 3750 C C . GLN A 1 480 ? 20.877 -7.057 -25.773 1.00 44.50 480 GLN A C 1
ATOM 3752 O O . GLN A 1 480 ? 20.834 -6.747 -26.960 1.00 44.50 480 GLN A O 1
ATOM 3757 N N . PHE A 1 481 ? 21.720 -6.459 -24.920 1.00 44.84 481 PHE A N 1
ATOM 3758 C CA . PHE A 1 481 ? 22.704 -5.434 -25.303 1.00 44.84 481 PHE A CA 1
ATOM 3759 C C . PHE A 1 481 ? 24.133 -5.982 -25.513 1.00 44.84 481 PHE A C 1
ATOM 3761 O O . PHE A 1 481 ? 25.082 -5.201 -25.575 1.00 44.84 481 PHE A O 1
ATOM 3768 N N . SER A 1 482 ? 24.309 -7.309 -25.593 1.00 32.53 482 SER A N 1
ATOM 3769 C CA . SER A 1 482 ? 25.618 -7.982 -25.694 1.00 32.53 482 SER A CA 1
ATOM 3770 C C . SER A 1 482 ? 25.911 -8.623 -27.068 1.00 32.53 482 SER A C 1
ATOM 3772 O O . SER A 1 482 ? 26.746 -9.532 -27.144 1.00 32.53 482 SER A O 1
ATOM 3774 N N . GLN A 1 483 ? 25.252 -8.175 -28.145 1.00 28.42 483 GLN A N 1
ATOM 3775 C CA . GLN A 1 483 ? 25.506 -8.586 -29.540 1.00 28.42 483 GLN A CA 1
ATOM 3776 C C . GLN A 1 483 ? 25.685 -7.366 -30.450 1.00 28.42 483 GLN A C 1
ATOM 3778 O O . GLN A 1 483 ? 24.907 -6.403 -30.277 1.00 28.42 483 GLN A O 1
#

Organism: NCBI:txid979761

Secondary structure (DSSP, 8-state):
-HHHHHHHHHHHHHHHHHHHHHHHHHHHHHS-HHHHHHHHHHHHHHTTPPPPP-PPP---------------------------------------------------------------------------------------------------STTSSSGGG-S------HHHHHHHHHHHHHHHHHHHHHHHHHHHHHHHHHHHHHHHHHHHHHHHHHHHHHHHHHHHHHH-GGG-S----PPPPTT--S-GGGSPPHHHHHHHHTTHHHIIIIIHHHHHHHHHHHHHHHHTTS-TT-EE-HHHHHHHHHHHHHHHHEEEETTEEEEP--HHHHS--SHHHHHHHHHHTT--GGG-S--HHHHHHHHHHHHHHTSHHHHHHHHHHHHHHHHHHHHHHHHHH-GGGGSPP--S--------TTTT---EEHHHHHHHHHHHHHHHHH-SS-HHHHHHHT-HHHHHHHHHHHH---GGG--